Protein AF-A0AAJ7DTH9-F1 (afdb_monomer_lite)

Secondary structure (DSSP, 8-state):
---HHHHHHHHGGGTTTHHHHTTTT-S----GGG-S-PPPPPSS----SEEEEEETTEEEEESS--SSEEEEEEE--TTT-SS--EEEEE-SS-EEEEE-HHHHHT----TTTS---GGGSBPSS--SS--GGG-TTTTTS--EEEESSHHHHHTTBSGGGSSSPPS-EEEEHHHHHHHHH---HHHHHHHH-----HHHHHHHHH---SSHHHHHHHHHSS----TTHHHHHH--HHHHHHTHHHHHHHHHHHHHHHHHHHHHHHHHHHHH--SHHHHHHHHHHTT--EEE-THHHHHHHHHHHHHHHHHHHHHHHTTSTT-HHHHHHHHHHHHHHHHHHHHHHT--EEEPPGGGSS-----SS-TT--EEE----BTT-STT---B-SSSTTPPPP-TTSTTGGGGGGB-PPTT--------TTHHHHHHHHHHHHH-SS--STT-SHHHHHHHT--TTTT-SHHHHHHHHHT--HHHHHHHHHHHHTT--HHHHHHHHHHH-TT--HHHHHHHHHHHHHHHT-EEEEEB-GGG--SSS-S-EEEHHHHHHHHHHTTS-HHHHBPPPEEESSTTHHHHHHHHHHHTSSS-B-TTT-PBPPHHHHT---GGGHHHHHHHHHHHHHHHHHHHHHHHHH-

pLDDT: mean 84.04, std 15.37, range [26.89, 97.56]

Radius of gyration: 28.47 Å; chains: 1; bounding box: 67×57×80 Å

Structure (mmCIF, N/CA/C/O backbone):
data_AF-A0AAJ7DTH9-F1
#
_entry.id   AF-A0AAJ7DTH9-F1
#
loop_
_atom_site.group_PDB
_atom_site.id
_atom_site.type_symbol
_atom_site.label_atom_id
_atom_site.label_alt_id
_atom_site.label_comp_id
_atom_site.label_asym_id
_atom_site.label_entity_id
_atom_site.label_seq_id
_atom_site.pdbx_PDB_ins_code
_atom_site.Cartn_x
_atom_site.Cartn_y
_atom_site.Cartn_z
_atom_site.occupancy
_atom_site.B_iso_or_equiv
_atom_site.auth_seq_id
_atom_site.auth_comp_id
_atom_site.auth_asym_id
_atom_site.auth_atom_id
_atom_site.pdbx_PDB_model_num
ATOM 1 N N . MET A 1 1 ? -19.254 -20.471 -9.331 1.00 29.67 1 MET A N 1
ATOM 2 C CA . MET A 1 1 ? -19.433 -19.478 -10.411 1.00 29.67 1 MET A CA 1
ATOM 3 C C . MET A 1 1 ? -20.646 -18.631 -10.072 1.00 29.67 1 MET A C 1
ATOM 5 O O . MET A 1 1 ? -21.763 -19.064 -10.323 1.00 29.67 1 MET A O 1
ATOM 9 N N . MET A 1 2 ? -20.455 -17.480 -9.425 1.00 26.89 2 MET A N 1
ATOM 10 C CA . MET A 1 2 ? -21.531 -16.489 -9.332 1.00 26.89 2 MET A CA 1
ATOM 11 C C . MET A 1 2 ? -21.748 -15.918 -10.733 1.00 26.89 2 MET A C 1
ATOM 13 O O . MET A 1 2 ? -20.802 -15.483 -11.385 1.00 26.89 2 MET A O 1
ATOM 17 N N . ASN A 1 3 ? -22.981 -16.024 -11.221 1.00 30.36 3 ASN A N 1
ATOM 18 C CA . ASN A 1 3 ? -23.384 -15.557 -12.539 1.00 30.36 3 ASN A CA 1
ATOM 19 C C . ASN A 1 3 ? -23.211 -14.029 -12.597 1.00 30.36 3 ASN A C 1
ATOM 21 O O . ASN A 1 3 ? -23.693 -13.329 -11.709 1.00 30.36 3 ASN A O 1
ATOM 25 N N . ILE A 1 4 ? -22.550 -13.519 -13.638 1.00 34.78 4 ILE A N 1
ATOM 26 C CA . ILE A 1 4 ? -22.312 -12.087 -13.900 1.00 34.78 4 ILE A CA 1
ATOM 27 C C . ILE A 1 4 ? -23.622 -11.270 -13.842 1.00 34.78 4 ILE A C 1
ATOM 29 O O . ILE A 1 4 ? -23.612 -10.099 -13.462 1.00 34.78 4 ILE A O 1
ATOM 33 N N . LEU A 1 5 ? -24.776 -11.895 -14.118 1.00 32.31 5 LEU A N 1
ATOM 34 C CA . LEU A 1 5 ? -26.096 -11.277 -13.939 1.00 32.31 5 LEU A CA 1
ATOM 35 C C . LEU A 1 5 ? -26.443 -10.913 -12.482 1.00 32.31 5 LEU A C 1
ATOM 37 O O . LEU A 1 5 ? -27.195 -9.968 -12.265 1.00 32.31 5 LEU A O 1
ATOM 41 N N . SER A 1 6 ? -25.922 -11.639 -11.490 1.00 33.28 6 SER A N 1
ATOM 42 C CA . SER A 1 6 ? -26.176 -11.365 -10.067 1.00 33.28 6 SER A CA 1
ATOM 43 C C . SER A 1 6 ? -25.495 -10.071 -9.619 1.00 33.28 6 SER A C 1
ATOM 45 O O . SER A 1 6 ? -26.094 -9.287 -8.892 1.00 33.28 6 SER A O 1
ATOM 47 N N . ILE A 1 7 ? -24.287 -9.813 -10.132 1.00 38.59 7 ILE A N 1
ATOM 48 C CA . ILE A 1 7 ? -23.514 -8.590 -9.872 1.00 38.59 7 ILE A CA 1
ATOM 49 C C . ILE A 1 7 ? -24.234 -7.374 -10.472 1.00 38.59 7 ILE A C 1
ATOM 51 O O . ILE A 1 7 ? -24.359 -6.344 -9.819 1.00 38.59 7 ILE A O 1
ATOM 55 N N . LYS A 1 8 ? -24.808 -7.509 -11.678 1.00 35.12 8 LYS A N 1
ATOM 56 C CA . LYS A 1 8 ? -25.637 -6.452 -12.288 1.00 35.12 8 LYS A CA 1
ATOM 57 C C . LYS A 1 8 ? -26.872 -6.098 -11.453 1.00 35.12 8 LYS A C 1
ATOM 59 O O . LYS A 1 8 ? -27.309 -4.953 -11.486 1.00 35.12 8 LYS A O 1
ATOM 64 N N . LYS A 1 9 ? -27.436 -7.066 -10.723 1.00 35.47 9 LYS A N 1
ATOM 65 C CA . LYS A 1 9 ? -28.658 -6.880 -9.932 1.00 35.47 9 LYS A CA 1
ATOM 66 C C . LYS A 1 9 ? -28.392 -6.190 -8.589 1.00 35.47 9 LYS A C 1
ATOM 68 O O . LYS A 1 9 ? -29.177 -5.334 -8.219 1.00 35.47 9 LYS A O 1
ATOM 73 N N . GLU A 1 10 ? -27.282 -6.502 -7.916 1.00 38.12 10 GLU A N 1
ATOM 74 C CA . GLU A 1 10 ? -26.864 -5.803 -6.683 1.00 38.12 10 GLU A CA 1
ATOM 75 C C . GLU A 1 10 ? -26.359 -4.377 -6.956 1.00 38.12 10 GLU A C 1
ATOM 77 O O . GLU A 1 10 ? -26.562 -3.479 -6.144 1.00 38.12 10 GLU A O 1
ATOM 82 N N . LEU A 1 11 ? -25.754 -4.134 -8.125 1.00 38.25 11 LEU A N 1
ATOM 83 C CA . LEU A 1 11 ? -25.329 -2.790 -8.528 1.00 38.25 11 LEU A CA 1
ATOM 84 C C . LEU A 1 11 ? -26.523 -1.867 -8.831 1.00 38.25 11 LEU A C 1
ATOM 86 O O . LEU A 1 11 ? -26.427 -0.670 -8.570 1.00 38.25 11 LEU A O 1
ATOM 90 N N . ALA A 1 12 ? -27.651 -2.415 -9.308 1.00 35.72 12 ALA A N 1
ATOM 91 C CA . ALA A 1 12 ? -28.887 -1.682 -9.624 1.00 35.72 12 ALA A CA 1
ATOM 92 C C . ALA A 1 12 ? -29.559 -1.004 -8.422 1.00 35.72 12 ALA A C 1
ATOM 94 O O . ALA A 1 12 ? -30.247 0.001 -8.606 1.00 35.72 12 ALA A O 1
ATOM 95 N N . ASP A 1 13 ? -29.310 -1.482 -7.202 1.00 37.53 13 ASP A N 1
ATOM 96 C CA . ASP A 1 13 ? -29.873 -0.881 -5.988 1.00 37.53 13 ASP A CA 1
ATOM 97 C C . ASP A 1 13 ? -29.202 0.468 -5.627 1.00 37.53 13 ASP A C 1
ATOM 99 O O . ASP A 1 13 ? -29.770 1.268 -4.883 1.00 37.53 13 ASP A O 1
ATOM 103 N N . PHE A 1 14 ? -28.049 0.793 -6.231 1.00 39.28 14 PHE A N 1
ATOM 104 C CA . PHE A 1 14 ? -27.376 2.099 -6.148 1.00 39.28 14 PHE A CA 1
ATOM 105 C C . PHE A 1 14 ? -27.627 2.944 -7.408 1.00 39.28 14 PHE A C 1
ATOM 107 O O . PHE A 1 14 ? -26.681 3.431 -8.028 1.00 39.28 14 PHE A O 1
ATOM 114 N N . GLY A 1 15 ? -28.902 3.118 -7.779 1.00 33.69 15 GLY A N 1
ATOM 115 C CA . GLY A 1 15 ? -29.423 3.600 -9.076 1.00 33.69 15 GLY A CA 1
ATOM 116 C C . GLY A 1 15 ? -28.917 4.925 -9.683 1.00 33.69 15 GLY A C 1
ATOM 117 O O . GLY A 1 15 ? -29.492 5.387 -10.660 1.00 33.69 15 GLY A O 1
ATOM 118 N N . ILE A 1 16 ? -27.857 5.541 -9.157 1.00 35.75 16 ILE A N 1
ATOM 119 C CA . ILE A 1 16 ? -27.125 6.663 -9.776 1.00 35.75 16 ILE A CA 1
ATOM 120 C C . ILE A 1 16 ? -25.769 6.202 -10.354 1.00 35.75 16 ILE A C 1
ATOM 122 O O . ILE A 1 16 ? -25.242 6.827 -11.273 1.00 35.75 16 ILE A O 1
ATOM 126 N N . LEU A 1 17 ? -25.215 5.086 -9.868 1.00 36.22 17 LEU A N 1
ATOM 127 C CA . LEU A 1 17 ? -23.921 4.547 -10.299 1.00 36.22 17 LEU A CA 1
ATOM 128 C C . LEU A 1 17 ? -24.042 3.469 -11.385 1.00 36.22 17 LEU A C 1
ATOM 130 O O . LEU A 1 17 ? -23.060 3.217 -12.071 1.00 36.22 17 LEU A O 1
ATOM 134 N N . THR A 1 18 ? -25.207 2.854 -11.608 1.00 36.03 18 THR A N 1
ATOM 135 C CA . THR A 1 18 ? -25.361 1.767 -12.596 1.00 36.03 18 THR A CA 1
ATOM 136 C C . THR A 1 18 ? -25.098 2.170 -14.034 1.00 36.03 18 THR A C 1
ATOM 138 O O . THR A 1 18 ? -24.383 1.446 -14.719 1.00 36.03 18 THR A O 1
ATOM 141 N N . ASP A 1 19 ? -25.622 3.315 -14.475 1.00 34.62 19 ASP A N 1
ATOM 142 C CA . ASP A 1 19 ? -25.467 3.783 -15.863 1.00 34.62 19 ASP A CA 1
ATOM 143 C C . ASP A 1 19 ? -24.068 4.365 -16.136 1.00 34.62 19 ASP A C 1
ATOM 145 O O . ASP A 1 19 ? -23.668 4.562 -17.284 1.00 34.62 19 ASP A O 1
ATOM 149 N N . ARG A 1 20 ? -23.302 4.635 -15.072 1.00 42.19 20 ARG A N 1
ATOM 150 C CA . ARG A 1 20 ? -21.962 5.235 -15.121 1.00 42.19 20 ARG A CA 1
ATOM 151 C C . ARG A 1 20 ? -20.855 4.200 -14.913 1.00 42.19 20 ARG A C 1
ATOM 153 O O . ARG A 1 20 ? -19.873 4.192 -15.647 1.00 42.19 20 ARG A O 1
ATOM 160 N N . ILE A 1 21 ? -21.069 3.233 -14.018 1.00 37.72 21 ILE A N 1
ATOM 161 C CA . ILE A 1 21 ? -20.213 2.051 -13.835 1.00 37.72 21 ILE A CA 1
ATOM 162 C C . ILE A 1 21 ? -20.370 1.062 -15.000 1.00 37.72 21 ILE A C 1
ATOM 164 O O . ILE A 1 21 ? -19.428 0.334 -15.290 1.00 37.72 21 ILE A O 1
ATOM 168 N N . SER A 1 22 ? -21.483 1.069 -15.746 1.00 36.91 22 SER A N 1
ATOM 169 C CA . SER A 1 22 ? -21.591 0.308 -17.003 1.00 36.91 22 SER A CA 1
ATOM 170 C C . SER A 1 22 ? -20.609 0.759 -18.096 1.00 36.91 22 SER A C 1
ATOM 172 O O . SER A 1 22 ? -20.361 -0.019 -19.019 1.00 36.91 22 SER A O 1
ATOM 174 N N . ASN A 1 23 ? -20.045 1.974 -17.986 1.00 37.91 23 ASN A N 1
ATOM 175 C CA . ASN A 1 23 ? -18.987 2.489 -18.868 1.00 37.91 23 ASN A CA 1
ATOM 176 C C . ASN A 1 23 ? -17.572 2.142 -18.381 1.00 37.91 23 ASN A C 1
ATOM 178 O O . ASN A 1 23 ? -16.628 2.153 -19.178 1.00 37.91 23 ASN A O 1
ATOM 182 N N . ILE A 1 24 ? -17.417 1.759 -17.109 1.00 40.03 24 ILE A N 1
ATOM 183 C CA . ILE A 1 24 ? -16.224 1.036 -16.665 1.00 40.03 24 ILE A CA 1
ATOM 184 C C . ILE A 1 24 ? -16.319 -0.320 -17.360 1.00 40.03 24 ILE A C 1
ATOM 186 O O . ILE A 1 24 ? -17.347 -0.978 -17.207 1.00 40.03 24 ILE A O 1
ATOM 190 N N . PRO A 1 25 ? -15.337 -0.712 -18.193 1.00 36.31 25 PRO A N 1
ATOM 191 C CA . PRO A 1 25 ? -15.455 -1.854 -19.094 1.00 36.31 25 PRO A CA 1
ATOM 192 C C . PRO A 1 25 ? -16.056 -3.062 -18.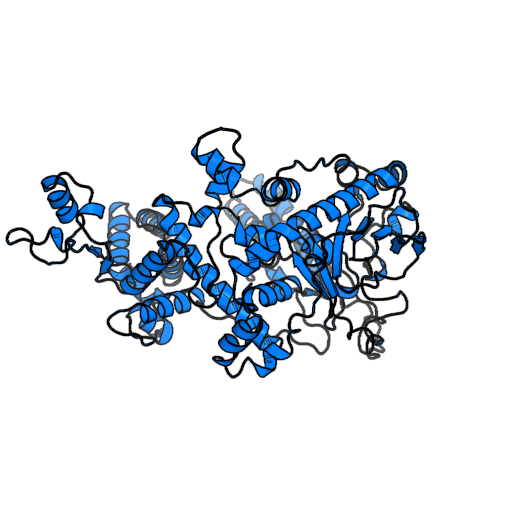371 1.00 36.31 25 PRO A C 1
ATOM 194 O O . PRO A 1 25 ? -15.399 -3.708 -17.554 1.00 36.31 25 PRO A O 1
ATOM 197 N N . ASN A 1 26 ? -17.328 -3.340 -18.670 1.00 33.09 26 ASN A N 1
ATOM 198 C CA . ASN A 1 26 ? -17.973 -4.597 -18.340 1.00 33.09 26 ASN A CA 1
ATOM 199 C C . ASN A 1 26 ? -17.057 -5.706 -18.860 1.00 33.09 26 ASN A C 1
ATOM 201 O O . ASN A 1 26 ? -16.917 -5.815 -20.067 1.00 33.09 26 ASN A O 1
ATOM 205 N N . ALA A 1 27 ? -16.421 -6.451 -17.952 1.00 36.44 27 ALA A N 1
ATOM 206 C CA . ALA A 1 27 ? -16.116 -7.888 -17.989 1.00 36.44 27 ALA A CA 1
ATOM 207 C C . ALA A 1 27 ? -15.688 -8.588 -19.310 1.00 36.44 27 ALA A C 1
ATOM 209 O O . ALA A 1 27 ? -15.680 -9.812 -19.328 1.00 36.44 27 ALA A O 1
ATOM 210 N N . ASP A 1 28 ? -15.274 -7.864 -20.349 1.00 36.34 28 ASP A N 1
ATOM 211 C CA . ASP A 1 28 ? -14.658 -8.378 -21.582 1.00 36.34 28 ASP A CA 1
ATOM 212 C C . ASP A 1 28 ? -13.173 -7.990 -21.664 1.00 36.34 28 ASP A C 1
ATOM 214 O O . ASP A 1 28 ? -12.520 -8.186 -22.685 1.00 36.34 28 ASP A O 1
ATOM 218 N N . ILE A 1 29 ? -12.588 -7.473 -20.573 1.00 40.19 29 ILE A N 1
ATOM 219 C CA . ILE A 1 29 ? -11.131 -7.482 -20.447 1.00 40.19 29 ILE A CA 1
ATOM 220 C C . ILE A 1 29 ? -10.746 -8.950 -20.300 1.00 40.19 29 ILE A C 1
ATOM 222 O O . ILE A 1 29 ? -10.924 -9.546 -19.234 1.00 40.19 29 ILE A O 1
ATOM 226 N N . SER A 1 30 ? -10.224 -9.532 -21.378 1.00 45.03 30 SER A N 1
ATOM 227 C CA . SER A 1 30 ? -9.556 -10.825 -21.360 1.00 45.03 30 SER A CA 1
ATOM 228 C C . SER A 1 30 ? -8.289 -10.691 -20.518 1.00 45.03 30 SER A C 1
ATOM 230 O O . SER A 1 30 ? -7.181 -10.551 -21.038 1.00 45.03 30 SER A O 1
ATOM 232 N N . ILE A 1 31 ? -8.444 -10.681 -19.193 1.00 53.66 31 ILE A N 1
ATOM 233 C CA . ILE A 1 31 ? -7.312 -10.830 -18.291 1.00 53.66 31 ILE A CA 1
ATOM 234 C C . ILE A 1 31 ? -6.655 -12.148 -18.728 1.00 53.66 31 ILE A C 1
ATOM 236 O O . ILE A 1 31 ? -7.356 -13.164 -18.804 1.00 53.66 31 ILE A O 1
ATOM 240 N N . PRO A 1 32 ? -5.343 -12.170 -19.032 1.00 50.06 32 PRO A N 1
ATOM 241 C CA . PRO A 1 32 ? -4.648 -13.363 -19.531 1.00 50.06 32 PRO A CA 1
ATOM 242 C C . PRO A 1 32 ? -4.821 -14.622 -18.663 1.00 50.06 32 PRO A C 1
ATOM 244 O O . PRO A 1 32 ? -4.467 -15.718 -19.076 1.00 50.06 32 PRO A O 1
ATOM 247 N N . THR A 1 33 ? -5.387 -14.470 -17.463 1.00 47.84 33 THR A N 1
ATOM 248 C CA . THR A 1 33 ? -5.733 -15.507 -16.491 1.00 47.84 33 THR A CA 1
ATOM 249 C C . THR A 1 33 ? -6.668 -16.602 -16.975 1.00 47.84 33 THR A C 1
ATOM 251 O O . THR A 1 33 ? -6.642 -17.677 -16.378 1.00 47.84 33 THR A O 1
ATOM 254 N N . LEU A 1 34 ? -7.520 -16.352 -17.974 1.00 48.22 34 LEU A N 1
ATOM 255 C CA . LEU A 1 34 ? -8.584 -17.297 -18.355 1.00 48.22 34 LEU A CA 1
ATOM 256 C C . LEU A 1 34 ? -8.141 -18.315 -19.428 1.00 48.22 34 LEU A C 1
ATOM 258 O O . LEU A 1 34 ? -8.798 -19.332 -19.627 1.00 48.22 34 LEU A O 1
ATOM 262 N N . GLU A 1 35 ? -6.995 -18.049 -20.058 1.00 53.66 35 GLU A N 1
ATOM 263 C CA . GLU A 1 35 ? -6.174 -18.889 -20.939 1.00 53.66 35 GLU A CA 1
ATOM 264 C C . GLU A 1 35 ? -5.358 -20.004 -20.271 1.00 53.66 35 GLU A C 1
ATOM 266 O O . GLU A 1 35 ? -4.278 -19.718 -19.765 1.00 53.66 35 GLU A O 1
ATOM 271 N N . ASP A 1 36 ? -5.770 -21.276 -20.279 1.00 57.72 36 ASP A N 1
ATOM 272 C CA . ASP A 1 36 ? -5.069 -22.331 -19.524 1.00 57.72 36 ASP A CA 1
ATOM 273 C C . ASP A 1 36 ? -3.599 -22.605 -19.930 1.00 57.72 36 ASP A C 1
ATOM 275 O O . ASP A 1 36 ? -2.888 -23.279 -19.170 1.00 57.72 36 ASP A O 1
ATOM 279 N N . LYS A 1 37 ? -3.111 -22.082 -21.069 1.00 74.19 37 LYS A N 1
ATOM 280 C CA . LYS A 1 37 ? -1.726 -22.265 -21.539 1.00 74.19 37 LYS A CA 1
ATOM 281 C C . LYS A 1 37 ? -1.167 -21.014 -22.226 1.00 74.19 37 LYS A C 1
ATOM 283 O O . LYS A 1 37 ? -1.658 -20.615 -23.274 1.00 74.19 37 LYS A O 1
ATOM 288 N N . ILE A 1 38 ? -0.085 -20.472 -21.665 1.00 87.38 38 ILE A N 1
ATOM 289 C CA . ILE A 1 38 ? 0.801 -19.531 -22.365 1.00 87.38 38 ILE A CA 1
ATOM 290 C C . ILE A 1 38 ? 1.698 -20.291 -23.363 1.00 87.38 38 ILE A C 1
ATOM 292 O O . ILE A 1 38 ? 1.964 -21.481 -23.143 1.00 87.38 38 ILE A O 1
ATOM 296 N N . PRO A 1 39 ? 2.191 -19.640 -24.432 1.00 90.19 39 PRO A N 1
ATOM 297 C CA . PRO A 1 39 ? 3.144 -20.247 -25.359 1.00 90.19 39 PRO A CA 1
ATOM 298 C C . PRO A 1 39 ? 4.433 -20.704 -24.657 1.00 90.19 39 PRO A C 1
ATOM 300 O O . PRO A 1 39 ? 4.805 -20.187 -23.599 1.00 90.19 39 PRO A O 1
ATOM 303 N N . SER A 1 40 ? 5.150 -21.664 -25.247 1.00 89.94 40 SER A N 1
ATOM 304 C CA . SER A 1 40 ? 6.462 -22.088 -24.740 1.00 89.94 40 SER A CA 1
ATOM 305 C C . SER A 1 40 ? 7.485 -20.958 -24.841 1.00 89.94 40 SER A C 1
ATOM 307 O O . SER A 1 40 ? 7.488 -20.219 -25.825 1.00 89.94 40 SER A O 1
ATOM 309 N N . ILE A 1 41 ? 8.366 -20.858 -23.842 1.00 92.44 41 ILE A N 1
ATOM 310 C CA . ILE A 1 41 ? 9.468 -19.888 -23.840 1.00 92.44 41 ILE A CA 1
ATOM 311 C C . ILE A 1 41 ? 10.321 -20.097 -25.108 1.00 92.44 41 ILE A C 1
ATOM 313 O O . ILE A 1 41 ? 10.596 -21.249 -25.458 1.00 92.44 41 ILE A O 1
ATOM 317 N N . PRO A 1 42 ? 10.744 -19.024 -25.801 1.00 91.88 42 PRO A N 1
ATOM 318 C CA . PRO A 1 42 ? 11.667 -19.131 -26.925 1.00 91.88 42 PRO A CA 1
ATOM 319 C C . PRO A 1 42 ? 12.984 -19.805 -26.517 1.00 91.88 42 PRO A C 1
ATOM 321 O O . PRO A 1 42 ? 13.547 -19.492 -25.473 1.00 91.88 42 PRO A O 1
ATOM 324 N N . ASN A 1 43 ? 13.511 -20.696 -27.364 1.00 86.50 43 ASN A N 1
ATOM 325 C CA . ASN A 1 43 ? 14.783 -21.379 -27.087 1.00 86.50 43 ASN A CA 1
ATOM 326 C C . ASN A 1 43 ? 15.977 -20.413 -27.040 1.00 86.50 43 ASN A C 1
ATOM 328 O O . ASN A 1 43 ? 16.916 -20.642 -26.289 1.00 86.50 43 ASN A O 1
ATOM 332 N N . ASN A 1 44 ? 15.949 -19.360 -27.861 1.00 89.81 44 ASN A N 1
ATOM 333 C CA . ASN A 1 44 ? 16.954 -18.301 -27.887 1.00 89.81 44 ASN A CA 1
ATOM 334 C C . ASN A 1 44 ? 16.261 -16.955 -28.078 1.00 89.81 44 ASN A C 1
ATOM 336 O O . ASN A 1 44 ? 15.342 -16.837 -28.894 1.00 89.81 44 ASN A O 1
ATOM 340 N N . PHE A 1 45 ? 16.743 -15.946 -27.363 1.00 94.19 45 PHE A N 1
ATOM 341 C CA . PHE A 1 45 ? 16.297 -14.572 -27.517 1.00 94.19 45 PHE A CA 1
ATOM 342 C C . PHE A 1 45 ? 17.199 -13.835 -28.507 1.00 94.19 45 PHE A C 1
ATOM 344 O O . PHE A 1 45 ? 18.411 -14.055 -28.576 1.00 94.19 45 PHE A O 1
ATOM 351 N N . VAL A 1 46 ? 16.601 -12.940 -29.285 1.00 94.81 46 VAL A N 1
ATOM 352 C CA . VAL A 1 46 ? 17.295 -12.113 -30.269 1.00 94.81 46 VAL A CA 1
ATOM 353 C C . VAL A 1 46 ? 17.747 -10.819 -29.603 1.00 94.81 46 VAL A C 1
ATOM 355 O O . VAL A 1 46 ? 16.946 -10.077 -29.037 1.00 94.81 46 VAL A O 1
ATOM 358 N N . PHE A 1 47 ? 19.044 -10.531 -29.696 1.00 95.38 47 PHE A N 1
ATOM 359 C CA . PHE A 1 47 ? 19.625 -9.289 -29.193 1.00 95.38 47 PHE A CA 1
ATOM 360 C C . PHE A 1 47 ? 19.440 -8.157 -30.217 1.00 95.38 47 PHE A C 1
ATOM 362 O O . PHE A 1 47 ? 20.351 -7.846 -30.983 1.00 95.38 47 PHE A O 1
ATOM 369 N N . ASN A 1 48 ? 18.240 -7.573 -30.265 1.00 93.38 48 ASN A N 1
ATOM 370 C CA . ASN A 1 48 ? 17.889 -6.467 -31.162 1.00 93.38 48 ASN A CA 1
ATOM 371 C C . ASN A 1 48 ? 17.167 -5.342 -30.408 1.00 93.38 48 ASN A C 1
ATOM 373 O O . ASN A 1 48 ? 16.407 -5.617 -29.486 1.00 93.38 48 ASN A O 1
ATOM 377 N N . GLN A 1 49 ? 17.387 -4.086 -30.812 1.00 94.50 49 GLN A N 1
ATOM 378 C CA . GLN A 1 49 ? 16.833 -2.912 -30.134 1.00 94.50 49 GLN A CA 1
ATOM 379 C C . GLN A 1 49 ? 15.304 -2.912 -30.183 1.00 94.50 49 GLN A C 1
ATOM 381 O O . GLN A 1 49 ? 14.716 -3.057 -31.253 1.00 94.50 49 GLN A O 1
ATOM 386 N N . GLY A 1 50 ? 14.671 -2.604 -29.053 1.00 95.12 50 GLY A N 1
ATOM 387 C CA . GLY A 1 50 ? 13.219 -2.504 -28.968 1.00 95.12 50 GLY A CA 1
ATOM 388 C C . GLY A 1 50 ? 12.559 -3.873 -28.859 1.00 95.12 50 GLY A C 1
ATOM 389 O O . GLY A 1 50 ? 13.175 -4.825 -28.382 1.00 95.12 50 GLY A O 1
ATOM 390 N N . TRP A 1 51 ? 11.291 -3.959 -29.258 1.00 97.12 51 TRP A N 1
ATOM 391 C CA . TRP A 1 51 ? 10.508 -5.180 -29.118 1.00 97.12 51 TRP A CA 1
ATOM 392 C C . TRP A 1 51 ? 10.789 -6.189 -30.234 1.00 97.12 51 TRP A C 1
ATOM 394 O O . TRP A 1 51 ? 10.788 -5.878 -31.427 1.00 97.12 51 TRP A O 1
ATOM 404 N N . THR A 1 52 ? 10.963 -7.439 -29.818 1.00 97.19 52 THR A N 1
ATOM 405 C CA . THR A 1 52 ? 10.934 -8.626 -30.673 1.00 97.19 52 THR A CA 1
ATOM 406 C C . THR A 1 52 ? 9.799 -9.523 -30.203 1.00 97.19 52 THR A C 1
ATOM 408 O O . THR A 1 52 ? 9.736 -9.871 -29.023 1.00 97.19 52 THR A O 1
ATOM 411 N N . ARG A 1 53 ? 8.905 -9.888 -31.119 1.00 96.06 53 ARG A N 1
ATOM 412 C CA . ARG A 1 53 ? 7.816 -10.842 -30.912 1.00 96.06 53 ARG A CA 1
ATOM 413 C C . ARG A 1 53 ? 8.269 -12.230 -31.333 1.00 96.06 53 ARG A C 1
ATOM 415 O O . ARG A 1 53 ? 8.873 -12.379 -32.389 1.00 96.06 53 ARG A O 1
ATOM 422 N N . TYR A 1 54 ? 7.915 -13.241 -30.552 1.00 95.19 54 TYR A N 1
ATOM 423 C CA . TYR A 1 54 ? 8.165 -14.650 -30.834 1.00 95.19 54 TYR A CA 1
ATOM 424 C C . TYR A 1 54 ? 6.835 -15.386 -30.930 1.00 95.19 54 TYR A C 1
ATOM 426 O O . TYR A 1 54 ? 5.998 -15.331 -30.026 1.00 95.19 54 TYR A O 1
ATOM 434 N N . SER A 1 55 ? 6.663 -16.089 -32.040 1.00 89.06 55 SER A N 1
ATOM 435 C CA . SER A 1 55 ? 5.474 -16.851 -32.400 1.00 89.06 55 SER A CA 1
ATOM 436 C C . SER A 1 55 ? 5.883 -18.241 -32.891 1.00 89.06 55 SER A C 1
ATOM 438 O O . SER A 1 55 ? 7.062 -18.506 -33.134 1.00 89.06 55 SER A O 1
ATOM 440 N N . ASN A 1 56 ? 4.910 -19.125 -33.114 1.00 82.69 56 ASN A N 1
ATOM 441 C CA . ASN A 1 56 ? 5.179 -20.443 -33.702 1.00 82.69 56 ASN A CA 1
ATOM 442 C C . ASN A 1 56 ? 5.801 -20.353 -35.112 1.00 82.69 56 ASN A C 1
ATOM 444 O O . ASN A 1 56 ? 6.462 -21.289 -35.548 1.00 82.69 56 ASN A O 1
ATOM 448 N N . SER A 1 57 ? 5.598 -19.235 -35.816 1.00 81.44 57 SER A N 1
ATOM 449 C CA . SER A 1 57 ? 6.137 -18.954 -37.153 1.00 81.44 57 SER A CA 1
ATOM 450 C C . SER A 1 57 ? 7.546 -18.346 -37.160 1.00 81.44 57 SER A C 1
ATOM 452 O O . SER A 1 57 ? 8.093 -18.123 -38.236 1.00 81.44 57 SER A O 1
ATOM 454 N N . GLY A 1 58 ? 8.144 -18.078 -35.995 1.00 89.44 58 GLY A N 1
ATOM 455 C CA . GLY A 1 58 ? 9.455 -17.433 -35.871 1.00 89.44 58 GLY A CA 1
ATOM 456 C C . GLY A 1 58 ? 9.397 -16.144 -35.054 1.00 89.44 58 GLY A C 1
ATOM 457 O O . GLY A 1 58 ? 8.509 -15.973 -34.213 1.00 89.44 58 GLY A O 1
ATOM 458 N N . TYR A 1 59 ? 10.351 -15.242 -35.289 1.00 93.94 59 TYR A N 1
ATOM 459 C CA . TYR A 1 59 ? 10.433 -13.955 -34.601 1.00 93.94 59 TYR A CA 1
ATOM 460 C C . TYR A 1 59 ? 10.360 -12.773 -35.571 1.00 93.94 59 TYR A C 1
ATOM 462 O O . TYR A 1 59 ? 10.858 -12.845 -36.693 1.00 93.94 59 TYR A O 1
ATOM 470 N N . GLU A 1 60 ? 9.772 -11.670 -35.118 1.00 95.25 60 GLU A N 1
ATOM 471 C CA . GLU A 1 60 ? 9.666 -10.416 -35.868 1.00 95.25 60 GLU A CA 1
ATOM 472 C C . GLU A 1 60 ? 9.904 -9.213 -34.947 1.00 95.25 60 GLU A C 1
ATOM 474 O O . GLU A 1 60 ? 9.632 -9.273 -33.747 1.00 95.25 60 GLU A O 1
ATOM 479 N N . SER A 1 61 ? 10.434 -8.115 -35.489 1.00 95.38 61 SER A N 1
ATOM 480 C CA . SER A 1 61 ? 10.547 -6.862 -34.736 1.00 95.38 61 SER A CA 1
ATOM 481 C C . SER A 1 61 ? 9.225 -6.108 -34.814 1.00 95.38 61 SER A C 1
ATOM 483 O O . SER A 1 61 ? 8.669 -5.944 -35.898 1.00 95.38 61 SER A O 1
ATOM 485 N N . VAL A 1 62 ? 8.733 -5.653 -33.665 1.00 93.88 62 VAL A N 1
ATOM 486 C CA . VAL A 1 62 ? 7.478 -4.901 -33.546 1.00 93.88 62 VAL A CA 1
ATOM 487 C C . VAL A 1 62 ? 7.732 -3.599 -32.793 1.00 93.88 62 VAL A C 1
ATOM 489 O O . VAL A 1 62 ? 8.734 -3.462 -32.094 1.00 93.88 62 VAL A O 1
ATOM 492 N N . GLU A 1 63 ? 6.840 -2.622 -32.931 1.00 90.69 63 GLU A N 1
ATOM 493 C CA . GLU A 1 63 ? 6.983 -1.349 -32.213 1.00 90.69 63 GLU A CA 1
ATOM 494 C C . GLU A 1 63 ? 6.502 -1.436 -30.763 1.00 90.69 63 GLU A C 1
ATOM 496 O O . GLU A 1 63 ? 7.120 -0.838 -29.887 1.00 90.69 63 GLU A O 1
ATOM 501 N N . TYR A 1 64 ? 5.449 -2.217 -30.513 1.00 91.25 64 TYR A N 1
ATOM 502 C CA . TYR A 1 64 ? 4.894 -2.519 -29.194 1.00 91.25 64 TYR A CA 1
ATOM 503 C C . TYR A 1 64 ? 4.076 -3.830 -29.246 1.00 91.25 64 TYR A C 1
ATOM 505 O O . TYR A 1 64 ? 3.720 -4.286 -30.341 1.00 91.25 64 TYR A O 1
ATOM 513 N N . PRO A 1 65 ? 3.779 -4.473 -28.099 1.00 90.88 65 PRO A N 1
ATOM 514 C CA . PRO A 1 65 ? 2.972 -5.693 -28.065 1.00 90.88 65 PRO A CA 1
ATOM 515 C C . PRO A 1 65 ? 1.518 -5.452 -28.501 1.00 90.88 65 PRO A C 1
ATOM 517 O O . PRO A 1 65 ? 0.844 -4.541 -28.013 1.00 90.88 65 PRO A O 1
ATOM 520 N N . GLN A 1 66 ? 1.011 -6.291 -29.405 1.00 84.75 66 GLN A N 1
ATOM 521 C CA . GLN A 1 66 ? -0.281 -6.063 -30.059 1.00 84.75 66 GLN A CA 1
ATOM 522 C C . GLN A 1 66 ? -1.478 -6.464 -29.191 1.00 84.75 66 GLN A C 1
ATOM 524 O O . GLN A 1 66 ? -2.512 -5.812 -29.260 1.00 84.75 66 GLN A O 1
ATOM 529 N N . GLU A 1 67 ? -1.340 -7.491 -28.356 1.00 84.94 67 GLU A N 1
ATOM 530 C CA . GLU A 1 67 ? -2.444 -8.057 -27.580 1.00 84.94 67 GLU A CA 1
ATOM 531 C C . GLU A 1 67 ? -2.899 -7.164 -26.411 1.00 84.94 67 GLU A C 1
ATOM 533 O O . GLU A 1 67 ? -2.156 -6.317 -25.903 1.00 84.94 67 GLU A O 1
ATOM 538 N N . ASP A 1 68 ? -4.134 -7.397 -25.963 1.00 76.81 68 ASP A N 1
ATOM 539 C CA . ASP A 1 68 ? -4.821 -6.570 -24.960 1.00 76.81 68 ASP A CA 1
ATOM 540 C C . ASP A 1 68 ? -4.469 -6.960 -23.521 1.00 76.81 68 ASP A C 1
ATOM 542 O O . ASP A 1 68 ? -4.700 -6.207 -22.581 1.00 76.81 68 ASP A O 1
ATOM 546 N N . GLY A 1 69 ? -3.903 -8.149 -23.329 1.00 84.31 69 GLY A N 1
ATOM 547 C CA . GLY A 1 69 ? -3.540 -8.678 -22.023 1.00 84.31 69 GLY A CA 1
ATOM 548 C C . GLY A 1 69 ? -2.119 -9.220 -22.028 1.00 84.31 69 GLY A C 1
ATOM 549 O O . GLY A 1 69 ? -1.803 -10.128 -22.801 1.00 84.31 69 GLY A O 1
ATOM 550 N N . LEU A 1 70 ? -1.281 -8.699 -21.133 1.00 89.25 70 LEU A N 1
ATOM 551 C CA . LEU A 1 70 ? 0.130 -9.068 -21.033 1.00 89.25 70 LEU A CA 1
ATOM 552 C C . LEU A 1 70 ? 0.508 -9.385 -19.593 1.00 89.25 70 LEU A C 1
ATOM 554 O O . LEU A 1 70 ? 0.055 -8.724 -18.660 1.00 89.25 70 LEU A O 1
ATOM 558 N N . ILE A 1 71 ? 1.392 -10.361 -19.422 1.00 93.75 71 ILE A N 1
ATOM 559 C CA . ILE A 1 71 ? 2.167 -10.510 -18.190 1.00 93.75 71 ILE A CA 1
ATOM 560 C C . ILE A 1 71 ? 3.548 -9.968 -18.480 1.00 93.75 71 ILE A C 1
ATOM 562 O O . ILE A 1 71 ? 4.143 -10.371 -19.475 1.00 93.75 71 ILE A O 1
ATOM 566 N N . PHE A 1 72 ? 4.012 -9.040 -17.656 1.00 95.19 72 PHE A N 1
ATOM 567 C CA . PHE A 1 72 ? 5.118 -8.149 -17.971 1.00 95.19 72 PHE A CA 1
ATOM 568 C C . PHE A 1 72 ? 6.055 -8.007 -16.778 1.00 95.19 72 PHE A C 1
ATOM 570 O O . PHE A 1 72 ? 5.596 -7.957 -15.637 1.00 95.19 72 PHE A O 1
ATOM 577 N N . ASP A 1 73 ? 7.347 -7.941 -17.073 1.00 97.12 73 ASP A N 1
ATOM 578 C CA . ASP A 1 73 ? 8.424 -7.764 -16.103 1.00 97.12 73 ASP A CA 1
ATOM 579 C C . ASP A 1 73 ? 9.568 -6.959 -16.736 1.00 97.12 73 ASP A C 1
ATOM 581 O O . ASP A 1 73 ? 9.884 -7.138 -17.924 1.00 97.12 73 ASP A O 1
ATOM 585 N N . VAL A 1 74 ? 10.169 -6.059 -15.955 1.00 96.75 74 VAL A N 1
ATOM 586 C CA . VAL A 1 74 ? 11.262 -5.176 -16.375 1.00 96.75 74 VAL A CA 1
ATOM 587 C C . VAL A 1 74 ? 12.464 -5.340 -15.456 1.00 96.75 74 VAL A C 1
ATOM 589 O O . VAL A 1 74 ? 12.381 -5.138 -14.248 1.00 96.75 74 VAL A O 1
ATOM 592 N N . GLU A 1 75 ? 13.634 -5.545 -16.058 1.00 95.62 75 GLU A N 1
ATOM 593 C CA . GLU A 1 75 ? 14.906 -5.582 -15.345 1.00 95.62 75 GLU A CA 1
ATOM 594 C C . GLU A 1 75 ? 15.765 -4.345 -15.620 1.00 95.62 75 GLU A C 1
ATOM 596 O O . GLU A 1 75 ? 15.799 -3.775 -16.722 1.00 95.62 75 GLU A O 1
ATOM 601 N N . VAL A 1 76 ? 16.485 -3.925 -14.580 1.00 93.94 76 VAL A N 1
ATOM 602 C CA . VAL A 1 76 ? 17.280 -2.693 -14.547 1.00 93.94 76 VAL A CA 1
ATOM 603 C C . VAL A 1 76 ? 18.684 -2.998 -14.041 1.00 93.94 76 VAL A C 1
ATOM 605 O O . VAL A 1 76 ? 18.858 -3.603 -12.987 1.00 93.94 76 VAL A O 1
ATOM 608 N N . CYS A 1 77 ? 19.699 -2.523 -14.761 1.00 92.88 77 CYS A N 1
ATOM 609 C CA . CYS A 1 77 ? 21.086 -2.579 -14.313 1.00 92.88 77 CYS A CA 1
ATOM 610 C C . CYS A 1 77 ? 21.357 -1.490 -13.262 1.00 92.88 77 CYS A C 1
ATOM 612 O O . CYS A 1 77 ? 21.611 -0.331 -13.601 1.00 92.88 77 CYS A O 1
ATOM 614 N N . MET A 1 78 ? 21.324 -1.860 -11.979 1.00 88.44 78 MET A N 1
ATOM 615 C CA . MET A 1 78 ? 21.332 -0.927 -10.842 1.00 88.44 78 MET A CA 1
ATOM 616 C C . MET A 1 78 ? 22.564 -0.013 -10.804 1.00 88.44 78 MET A C 1
ATOM 618 O O . MET A 1 78 ? 22.452 1.149 -10.415 1.00 88.44 78 MET A O 1
ATOM 622 N N . LYS A 1 79 ? 23.730 -0.498 -11.257 1.00 86.31 79 LYS A N 1
ATOM 623 C CA . LYS A 1 79 ? 24.959 0.309 -11.367 1.00 86.31 79 LYS A CA 1
ATOM 624 C C . LYS A 1 79 ? 24.881 1.408 -12.431 1.00 86.31 79 LYS A C 1
ATOM 626 O O . LYS A 1 79 ? 25.569 2.418 -12.309 1.00 86.31 79 LYS A O 1
ATOM 631 N N . ASN A 1 80 ? 24.067 1.223 -13.470 1.00 84.75 80 ASN A N 1
ATOM 632 C CA . ASN A 1 80 ? 23.989 2.127 -14.621 1.00 84.75 80 ASN A CA 1
ATOM 633 C C . ASN A 1 80 ? 22.814 3.111 -14.539 1.00 84.75 80 ASN A C 1
ATOM 635 O O . ASN A 1 80 ? 22.732 4.016 -15.370 1.00 84.75 80 ASN A O 1
ATOM 639 N N . GLY A 1 81 ? 21.941 2.975 -13.538 1.00 85.88 81 GLY A N 1
ATOM 640 C CA . GLY A 1 81 ? 20.865 3.919 -13.245 1.00 85.88 81 GLY A CA 1
ATOM 641 C C . GLY A 1 81 ? 19.467 3.294 -13.275 1.00 85.88 81 GLY A C 1
ATOM 642 O O . GLY A 1 81 ? 19.326 2.081 -13.381 1.00 85.88 81 GLY A O 1
ATOM 643 N N . PRO A 1 82 ? 18.408 4.116 -13.173 1.00 88.44 82 PRO A N 1
ATOM 644 C CA . PRO A 1 82 ? 17.030 3.641 -12.996 1.00 88.44 82 PRO A CA 1
ATOM 645 C C . PRO A 1 82 ? 16.316 3.214 -14.294 1.00 88.44 82 PRO A C 1
ATOM 647 O O . PRO A 1 82 ? 15.173 2.749 -14.226 1.00 88.44 82 PRO A O 1
ATOM 650 N N . LEU A 1 83 ? 16.958 3.403 -15.453 1.00 91.19 83 LEU A N 1
ATOM 651 C CA . LEU A 1 83 ? 16.380 3.184 -16.782 1.00 91.19 83 LEU A CA 1
ATOM 652 C C . LEU A 1 83 ? 16.194 1.690 -17.106 1.00 91.19 83 LEU A C 1
ATOM 654 O O . LEU A 1 83 ? 17.016 0.867 -16.694 1.00 91.19 83 LEU A O 1
ATOM 658 N N . PRO A 1 84 ? 15.153 1.328 -17.880 1.00 94.75 84 PRO A N 1
ATOM 659 C CA . PRO A 1 84 ? 14.915 -0.059 -18.268 1.00 94.75 84 PRO A CA 1
ATOM 660 C C . PRO A 1 84 ? 16.091 -0.624 -19.072 1.00 94.75 84 PRO A C 1
ATOM 662 O O . PRO A 1 84 ? 16.604 0.016 -19.992 1.00 94.75 84 PRO A O 1
ATOM 665 N N . THR A 1 85 ? 16.522 -1.839 -18.730 1.00 94.62 85 THR A N 1
ATOM 666 C CA . THR A 1 85 ? 17.619 -2.535 -19.420 1.00 94.62 85 THR A CA 1
ATOM 667 C C . THR A 1 85 ? 17.083 -3.636 -20.325 1.00 94.62 85 THR A C 1
ATOM 669 O O . THR A 1 85 ? 17.394 -3.649 -21.517 1.00 94.62 85 THR A O 1
ATOM 672 N N . LEU A 1 86 ? 16.239 -4.507 -19.774 1.00 96.56 86 LEU A N 1
ATOM 673 C CA . LEU A 1 86 ? 15.533 -5.567 -20.488 1.00 96.56 86 LEU A CA 1
ATOM 674 C C . LEU A 1 86 ? 14.079 -5.588 -20.026 1.00 96.56 86 LEU A C 1
ATOM 676 O O . LEU A 1 86 ? 13.790 -5.229 -18.887 1.00 96.56 86 LEU A O 1
ATOM 680 N N . ALA A 1 87 ? 13.173 -6.031 -20.889 1.00 97.50 87 ALA A N 1
ATOM 681 C CA . ALA A 1 87 ? 11.820 -6.365 -20.466 1.00 97.50 87 ALA A CA 1
ATOM 682 C C . ALA A 1 87 ? 11.321 -7.611 -21.181 1.00 97.50 87 ALA A C 1
ATOM 684 O O . ALA A 1 87 ? 11.711 -7.891 -22.318 1.00 97.50 87 ALA A O 1
ATOM 685 N N . THR A 1 88 ? 10.449 -8.353 -20.513 1.00 97.00 88 THR A N 1
ATOM 686 C CA . THR A 1 88 ? 9.855 -9.566 -21.069 1.00 97.00 88 THR A CA 1
ATOM 687 C C . THR A 1 88 ? 8.353 -9.507 -20.890 1.00 97.00 88 THR A C 1
ATOM 689 O O . THR A 1 88 ? 7.864 -9.104 -19.837 1.00 97.00 88 THR A O 1
ATOM 692 N N . ALA A 1 89 ? 7.614 -9.911 -21.920 1.00 96.19 89 ALA A N 1
ATOM 693 C CA . ALA A 1 89 ? 6.176 -10.079 -21.813 1.00 96.19 89 ALA A CA 1
ATOM 694 C C . ALA A 1 89 ? 5.701 -11.377 -22.455 1.00 96.19 89 ALA A C 1
ATOM 696 O O . ALA A 1 89 ? 6.301 -11.879 -23.406 1.00 96.19 89 ALA A O 1
ATOM 697 N N . VAL A 1 90 ? 4.585 -11.897 -21.956 1.00 93.81 90 VAL A N 1
ATOM 698 C CA . VAL A 1 90 ? 3.857 -12.993 -22.593 1.00 93.81 90 VAL A CA 1
ATOM 699 C C . VAL A 1 90 ? 2.382 -12.634 -22.703 1.00 93.81 90 VAL A C 1
ATOM 701 O O . VAL A 1 90 ? 1.769 -12.154 -21.747 1.00 93.81 90 VAL A O 1
ATOM 704 N N . SER A 1 91 ? 1.827 -12.850 -23.890 1.00 90.06 91 SER A N 1
ATOM 705 C CA . SER A 1 91 ? 0.395 -12.774 -24.160 1.00 90.06 91 SER A CA 1
ATOM 706 C C . SER A 1 91 ? -0.196 -14.186 -24.233 1.00 90.06 91 SER A C 1
ATOM 708 O O . SER A 1 91 ? 0.491 -15.193 -24.044 1.00 90.06 91 SER A O 1
ATOM 710 N N . LYS A 1 92 ? -1.483 -14.287 -24.569 1.00 84.94 92 LYS A N 1
ATOM 711 C CA . LYS A 1 92 ? -2.119 -15.571 -24.893 1.00 84.94 92 LYS A CA 1
ATOM 712 C C . LYS A 1 92 ? -1.442 -16.289 -26.073 1.00 84.94 92 LYS A C 1
ATOM 714 O O . LYS A 1 92 ? -1.449 -17.516 -26.131 1.00 84.94 92 LYS A O 1
ATOM 719 N N . THR A 1 93 ? -0.882 -15.542 -27.022 1.00 87.12 93 THR A N 1
ATOM 720 C CA . THR A 1 93 ? -0.455 -16.062 -28.331 1.00 87.12 93 THR A CA 1
ATOM 721 C C . THR A 1 93 ? 1.039 -15.952 -28.596 1.00 87.12 93 THR A C 1
ATOM 723 O O . THR A 1 93 ? 1.563 -16.755 -29.368 1.00 87.12 93 THR A O 1
ATOM 726 N N . SER A 1 94 ? 1.733 -15.000 -27.970 1.00 92.00 94 SER A N 1
ATOM 727 C CA . SER A 1 94 ? 3.112 -14.654 -28.327 1.00 92.00 94 SER A CA 1
ATOM 728 C C . SER A 1 94 ? 3.970 -14.340 -27.098 1.00 92.00 94 SER A C 1
ATOM 730 O O . SER A 1 94 ? 3.474 -13.840 -26.087 1.00 92.00 94 SER A O 1
ATOM 732 N N . TRP A 1 95 ? 5.276 -14.580 -27.212 1.00 95.44 95 TRP A N 1
ATOM 733 C CA . TRP A 1 95 ? 6.284 -14.036 -26.296 1.00 95.44 95 TRP A CA 1
ATOM 734 C C . TRP A 1 95 ? 6.870 -12.747 -26.855 1.00 95.44 95 TRP A C 1
ATOM 736 O O . TRP A 1 95 ? 6.914 -12.548 -28.067 1.00 95.44 95 TRP A O 1
ATOM 746 N N . TYR A 1 96 ? 7.380 -11.904 -25.969 1.00 96.62 96 TYR A N 1
ATOM 747 C CA . TYR A 1 96 ? 8.001 -10.638 -26.313 1.00 96.62 96 TYR A CA 1
ATOM 748 C C . TYR A 1 96 ? 9.259 -10.414 -25.481 1.00 96.62 96 TYR A C 1
ATOM 750 O O . TYR A 1 96 ? 9.260 -10.643 -24.272 1.00 96.62 96 TYR A O 1
ATOM 758 N N . SER A 1 97 ? 10.312 -9.915 -26.124 1.00 97.56 97 SER A N 1
ATOM 759 C CA . SER A 1 97 ? 11.510 -9.402 -25.455 1.00 97.56 97 SER A CA 1
ATOM 760 C C . SER A 1 97 ? 11.791 -7.983 -25.912 1.00 97.56 97 SER A C 1
ATOM 762 O O . SER A 1 97 ? 11.754 -7.713 -27.113 1.00 97.56 97 SER A O 1
ATOM 764 N N . TRP A 1 98 ? 12.133 -7.106 -24.979 1.00 97.56 98 TRP A N 1
ATOM 765 C CA . TRP A 1 98 ? 12.571 -5.748 -25.258 1.00 97.56 98 TRP A CA 1
ATOM 766 C C . TRP A 1 98 ? 14.018 -5.551 -24.825 1.00 97.56 98 TRP A C 1
ATOM 768 O O . TRP A 1 98 ? 14.378 -5.885 -23.694 1.00 97.56 98 TRP A O 1
ATOM 778 N N . VAL A 1 99 ? 14.835 -4.975 -25.707 1.00 97.00 99 VAL A N 1
ATOM 779 C CA . VAL A 1 99 ? 16.233 -4.632 -25.412 1.00 97.00 99 VAL A CA 1
ATOM 780 C C . VAL A 1 99 ? 16.422 -3.124 -25.490 1.00 97.00 99 VAL A C 1
ATOM 782 O O . VAL A 1 99 ? 16.104 -2.495 -26.507 1.00 97.00 99 VAL A O 1
ATOM 785 N N . SER A 1 100 ? 16.975 -2.539 -24.426 1.00 94.50 100 SER A N 1
ATOM 786 C CA . SER A 1 100 ? 17.228 -1.103 -24.390 1.00 94.50 100 SER A CA 1
ATOM 787 C C . SER A 1 100 ? 18.318 -0.691 -25.376 1.00 94.50 100 SER A C 1
ATOM 789 O O . SER A 1 100 ? 19.291 -1.408 -25.629 1.00 94.50 100 SER A O 1
ATOM 791 N N . LYS A 1 101 ? 18.200 0.536 -25.890 1.00 90.12 101 LYS A N 1
ATOM 792 C CA . LYS A 1 101 ? 19.260 1.143 -26.702 1.00 90.12 101 LYS A CA 1
ATOM 793 C C . LYS A 1 101 ? 20.576 1.259 -25.917 1.00 90.12 101 LYS A C 1
ATOM 795 O O . LYS A 1 101 ? 21.644 1.023 -26.469 1.00 90.12 101 LYS A O 1
ATOM 800 N N . HIS A 1 102 ? 20.499 1.558 -24.619 1.00 85.94 102 HIS A N 1
ATOM 801 C CA . HIS A 1 102 ? 21.671 1.704 -23.749 1.00 85.94 102 HIS A CA 1
ATOM 802 C C . HIS A 1 102 ? 22.474 0.412 -23.607 1.00 85.94 102 HIS A C 1
ATOM 804 O O . HIS A 1 102 ? 23.703 0.459 -23.595 1.00 85.94 102 HIS A O 1
ATOM 810 N N . LEU A 1 103 ? 21.799 -0.739 -23.551 1.00 90.19 103 LEU A N 1
ATOM 811 C CA . LEU A 1 103 ? 22.463 -2.038 -23.497 1.00 90.19 103 LEU A CA 1
ATOM 812 C C . LEU A 1 103 ? 23.180 -2.370 -24.817 1.00 90.19 103 LEU A C 1
ATOM 814 O O . LEU A 1 103 ? 24.269 -2.946 -24.806 1.00 90.19 103 LEU A O 1
ATOM 818 N N . ILE A 1 104 ? 22.607 -1.976 -25.957 1.00 88.56 104 ILE A N 1
ATOM 819 C CA . ILE A 1 104 ? 23.218 -2.185 -27.279 1.00 88.56 104 ILE A CA 1
ATOM 820 C C . ILE A 1 104 ? 24.454 -1.310 -27.451 1.00 88.56 104 ILE A C 1
ATOM 822 O O . ILE A 1 104 ? 25.532 -1.838 -27.752 1.00 88.56 104 ILE A O 1
ATOM 826 N N . ASP A 1 105 ? 24.291 -0.011 -27.195 1.00 84.44 105 ASP A N 1
ATOM 827 C CA . ASP A 1 105 ? 25.340 1.000 -27.325 1.00 84.44 105 ASP A CA 1
ATOM 828 C C . ASP A 1 105 ? 26.448 0.805 -26.274 1.00 84.44 105 ASP A C 1
ATOM 830 O O . ASP A 1 105 ? 27.569 1.270 -26.464 1.00 84.44 105 ASP A O 1
ATOM 834 N N . GLY A 1 106 ? 26.150 0.131 -25.155 1.00 73.31 106 GLY A N 1
ATOM 835 C CA . GLY A 1 106 ? 27.081 -0.071 -24.041 1.00 73.31 106 GLY A CA 1
ATOM 836 C C . GLY A 1 106 ? 27.458 1.228 -23.324 1.00 73.31 106 GLY A C 1
ATOM 837 O O . GLY A 1 106 ? 28.496 1.292 -22.668 1.00 73.31 106 GLY A O 1
ATOM 838 N N . THR A 1 107 ? 26.649 2.281 -23.474 1.00 68.69 107 THR A N 1
ATOM 839 C CA . THR A 1 107 ? 26.934 3.609 -22.925 1.00 68.69 107 THR A CA 1
ATOM 840 C C . THR A 1 107 ? 26.151 3.855 -21.641 1.00 68.69 107 THR A C 1
ATOM 842 O O . THR A 1 107 ? 24.921 3.839 -21.619 1.00 68.69 107 THR A O 1
ATOM 845 N N . SER A 1 108 ? 26.874 4.151 -20.560 1.00 61.75 108 SER A N 1
ATOM 846 C CA . SER A 1 108 ? 26.284 4.708 -19.342 1.00 61.75 108 SER A CA 1
ATOM 847 C C . SER A 1 108 ? 25.927 6.169 -19.598 1.00 61.75 108 SER A C 1
ATOM 849 O O . SER A 1 108 ? 26.803 7.037 -19.636 1.00 61.75 108 SER A O 1
ATOM 851 N N . LEU A 1 109 ? 24.645 6.472 -19.799 1.00 61.09 109 LEU A N 1
ATOM 852 C CA . LEU A 1 109 ? 24.202 7.861 -19.774 1.00 61.09 109 LEU A CA 1
ATOM 853 C C . LEU A 1 109 ? 24.409 8.429 -18.366 1.00 61.09 109 LEU A C 1
ATOM 855 O O . LEU A 1 109 ? 23.949 7.853 -17.386 1.00 61.09 109 LEU A O 1
ATOM 859 N N . ASN A 1 110 ? 25.022 9.609 -18.266 1.00 58.00 110 ASN A N 1
ATOM 860 C CA . ASN A 1 110 ? 24.950 10.414 -17.046 1.00 58.00 110 ASN A CA 1
ATOM 861 C C . ASN A 1 110 ? 23.531 10.991 -16.917 1.00 58.00 110 ASN A C 1
ATOM 863 O O . ASN A 1 110 ? 23.279 12.141 -17.286 1.00 58.00 110 ASN A O 1
ATOM 867 N N . PHE A 1 111 ? 22.606 10.182 -16.396 1.00 56.22 111 PHE A N 1
ATOM 868 C CA . PHE A 1 111 ? 21.192 10.518 -16.180 1.00 56.22 111 PHE A CA 1
ATOM 869 C C . PHE A 1 111 ? 20.986 11.732 -15.257 1.00 56.22 111 PHE A C 1
ATOM 871 O O . PHE A 1 111 ? 19.926 12.344 -15.281 1.00 56.22 111 PHE A O 1
ATOM 878 N N . MET A 1 112 ? 22.013 12.142 -14.504 1.00 51.44 112 MET A N 1
ATOM 879 C CA . MET A 1 112 ? 21.983 13.360 -13.685 1.00 51.44 112 MET A CA 1
ATOM 880 C C . MET A 1 112 ? 22.211 14.661 -14.475 1.00 51.44 112 MET A C 1
ATOM 882 O O . MET A 1 112 ? 21.860 15.729 -13.987 1.00 51.44 112 MET A O 1
ATOM 886 N N . LYS A 1 113 ? 22.807 14.615 -15.679 1.00 58.41 113 LYS A N 1
ATOM 887 C CA . LYS A 1 113 ? 23.202 15.830 -16.428 1.00 58.41 113 LYS A CA 1
ATOM 888 C C . LYS A 1 113 ? 22.315 16.156 -17.629 1.00 58.41 113 LYS A C 1
ATOM 890 O O . LYS A 1 113 ? 22.329 17.296 -18.085 1.00 58.41 113 LYS A O 1
ATOM 895 N N . LYS A 1 114 ? 21.562 15.191 -18.164 1.00 68.19 114 LYS A N 1
ATOM 896 C CA . LYS A 1 114 ? 20.650 15.409 -19.300 1.00 68.19 114 LYS A CA 1
ATOM 897 C C . LYS A 1 114 ? 19.201 15.147 -18.886 1.00 68.19 114 LYS A C 1
ATOM 899 O O . LYS A 1 114 ? 18.967 14.166 -18.186 1.00 68.19 114 LYS A O 1
ATOM 904 N N . PRO A 1 115 ? 18.237 15.990 -19.305 1.00 76.75 115 PRO A N 1
ATOM 905 C CA . PRO A 1 115 ? 16.827 15.688 -19.100 1.00 76.75 115 PRO A CA 1
ATOM 906 C C . PRO A 1 115 ? 16.483 14.389 -19.836 1.00 76.75 115 PRO A C 1
ATOM 908 O O . PRO A 1 115 ? 16.837 14.217 -21.001 1.00 76.75 115 PRO A O 1
ATOM 911 N N . LEU A 1 116 ? 15.838 13.468 -19.127 1.00 86.25 116 LEU A N 1
ATOM 912 C CA . LEU A 1 116 ? 15.322 12.230 -19.697 1.00 86.25 116 LEU A CA 1
ATOM 913 C C . LEU A 1 116 ? 13.982 12.522 -20.375 1.00 86.25 116 LEU A C 1
ATOM 915 O O . LEU A 1 116 ? 13.131 13.171 -19.767 1.00 86.25 116 LEU A O 1
ATOM 919 N N . THR A 1 117 ? 13.804 12.042 -21.602 1.00 86.31 117 THR A N 1
ATOM 920 C CA . THR A 1 117 ? 12.546 12.130 -22.359 1.00 86.31 117 THR A CA 1
ATOM 921 C C . THR A 1 117 ? 11.879 10.751 -22.430 1.00 86.31 117 THR A C 1
ATOM 923 O O . THR A 1 117 ? 12.541 9.742 -22.168 1.00 86.31 117 THR A O 1
ATOM 926 N N . PRO A 1 118 ? 10.589 10.651 -22.795 1.00 86.06 118 PRO A N 1
ATOM 927 C CA . PRO A 1 118 ? 9.905 9.360 -22.899 1.00 86.06 118 PRO A CA 1
ATOM 928 C C . PRO A 1 118 ? 10.536 8.368 -23.897 1.00 86.06 118 PRO A C 1
ATOM 930 O O . PRO A 1 118 ? 10.285 7.172 -23.803 1.00 86.06 118 PRO A O 1
ATOM 933 N N . ASP A 1 119 ? 11.387 8.813 -24.829 1.00 84.94 119 ASP A N 1
ATOM 934 C CA . ASP A 1 119 ? 11.978 7.962 -25.879 1.00 84.94 119 ASP A CA 1
ATOM 935 C C . ASP A 1 119 ? 12.919 6.862 -25.359 1.00 84.94 119 ASP A C 1
ATOM 937 O O . ASP A 1 119 ? 13.220 5.910 -26.083 1.00 84.94 119 ASP A O 1
ATOM 941 N N . VAL A 1 120 ? 13.418 6.992 -24.124 1.00 87.94 120 VAL A N 1
ATOM 942 C CA . VAL A 1 120 ? 14.264 5.969 -23.479 1.00 87.94 120 VAL A CA 1
ATOM 943 C C . VAL A 1 120 ? 13.457 4.926 -22.696 1.00 87.94 120 VAL A C 1
ATOM 945 O O . VAL A 1 120 ? 14.046 4.008 -22.125 1.00 87.94 120 VAL A O 1
ATOM 948 N N . MET A 1 121 ? 12.130 5.068 -22.657 1.00 92.94 121 MET A N 1
ATOM 949 C CA . MET A 1 121 ? 11.213 4.169 -21.957 1.00 92.94 121 MET A CA 1
ATOM 950 C C . MET A 1 121 ? 10.648 3.087 -22.877 1.00 92.94 121 MET A C 1
ATOM 952 O O . MET A 1 121 ? 10.805 3.126 -24.097 1.00 92.94 121 MET A O 1
ATOM 956 N N . ILE A 1 122 ? 9.999 2.095 -22.274 1.00 95.06 122 ILE A N 1
ATOM 957 C CA . ILE A 1 122 ? 9.419 0.950 -22.971 1.00 95.06 122 ILE A CA 1
ATOM 958 C C . ILE A 1 122 ? 8.054 1.361 -23.547 1.00 95.06 122 ILE A C 1
ATOM 960 O O . ILE A 1 122 ? 7.159 1.673 -22.762 1.00 95.06 122 ILE A O 1
ATOM 964 N N . PRO A 1 123 ? 7.860 1.361 -24.877 1.00 92.75 123 PRO A N 1
ATOM 965 C CA . PRO A 1 123 ? 6.548 1.608 -25.469 1.00 92.75 123 PRO A CA 1
ATOM 966 C C . PRO A 1 123 ? 5.658 0.370 -25.336 1.00 92.75 123 PRO A C 1
ATOM 968 O O . PRO A 1 123 ? 6.101 -0.735 -25.653 1.00 92.75 123 PRO A O 1
ATOM 971 N N . LEU A 1 124 ? 4.414 0.529 -24.892 1.00 90.25 124 LEU A N 1
ATOM 972 C CA . LEU A 1 124 ? 3.437 -0.570 -24.817 1.00 90.25 124 LEU A CA 1
ATOM 973 C C . LEU A 1 124 ? 2.189 -0.355 -25.676 1.00 90.25 124 LEU A C 1
ATOM 975 O O . LEU A 1 124 ? 1.461 -1.314 -25.941 1.00 90.25 124 LEU A O 1
ATOM 979 N N . GLU A 1 125 ? 1.966 0.866 -26.150 1.00 82.62 125 GLU A N 1
ATOM 980 C CA . GLU A 1 125 ? 0.775 1.222 -26.930 1.00 82.62 125 GLU A CA 1
ATOM 981 C C . GLU A 1 125 ? 1.055 2.245 -28.043 1.00 82.62 125 GLU A C 1
ATOM 983 O O . GLU A 1 125 ? 0.132 2.671 -28.733 1.00 82.62 125 GLU A O 1
ATOM 988 N N . SER A 1 126 ? 2.318 2.640 -28.245 1.00 81.62 126 SER A N 1
ATOM 989 C CA . SER A 1 126 ? 2.679 3.703 -29.183 1.00 81.62 126 SER A CA 1
ATOM 990 C C . SER A 1 126 ? 3.908 3.408 -30.035 1.00 81.62 126 SER A C 1
ATOM 992 O O . SER A 1 126 ? 4.882 2.801 -29.584 1.00 81.62 126 SER A O 1
ATOM 994 N N . SER A 1 127 ? 3.889 3.894 -31.278 1.00 79.44 127 SER A N 1
ATOM 995 C CA . SER A 1 127 ? 5.061 3.897 -32.153 1.00 79.44 127 SER A CA 1
ATOM 996 C C . SER A 1 127 ? 6.042 5.030 -31.814 1.00 79.44 127 SER A C 1
ATOM 998 O O . SER A 1 127 ? 5.820 5.865 -30.931 1.00 79.44 127 SER A O 1
ATOM 1000 N N . LYS A 1 128 ? 7.162 5.095 -32.548 1.00 71.94 128 LYS A N 1
ATOM 1001 C CA . LYS A 1 128 ? 8.115 6.221 -32.461 1.00 71.94 128 LYS A CA 1
ATOM 1002 C C . LYS A 1 128 ? 7.564 7.525 -33.048 1.00 71.94 128 LYS A C 1
ATOM 1004 O O . LYS A 1 128 ? 8.035 8.594 -32.669 1.00 71.94 128 LYS A O 1
ATOM 1009 N N . ASN A 1 129 ? 6.618 7.425 -33.981 1.00 66.38 129 ASN A N 1
ATOM 1010 C CA . ASN A 1 129 ? 5.989 8.575 -34.634 1.00 66.38 129 ASN A CA 1
ATOM 1011 C C . ASN A 1 129 ? 4.714 9.024 -33.909 1.00 66.38 129 ASN A C 1
ATOM 1013 O O . ASN A 1 129 ? 4.225 10.129 -34.160 1.00 66.38 129 ASN A O 1
ATOM 1017 N N . ASP A 1 130 ? 4.194 8.181 -33.015 1.00 66.44 130 ASP A N 1
ATOM 1018 C CA . ASP A 1 130 ? 3.055 8.506 -32.174 1.00 66.44 130 ASP A CA 1
ATOM 1019 C C . ASP A 1 130 ? 3.501 9.360 -30.992 1.00 66.44 130 ASP A C 1
ATOM 1021 O O . ASP A 1 130 ? 4.345 8.984 -30.168 1.00 66.44 130 ASP A O 1
ATOM 1025 N N . TYR A 1 131 ? 2.873 10.524 -30.927 1.00 63.66 131 TYR A N 1
ATOM 1026 C CA . TYR A 1 131 ? 2.965 11.475 -29.838 1.00 63.66 131 TYR A CA 1
ATOM 1027 C C . TYR A 1 131 ? 1.554 11.770 -29.338 1.00 63.66 131 TYR A C 1
ATOM 1029 O O . TYR A 1 131 ? 0.585 11.554 -30.069 1.00 63.66 131 TYR A O 1
ATOM 1037 N N . GLU A 1 132 ? 1.451 12.310 -28.124 1.00 60.31 132 GLU A N 1
ATOM 1038 C CA . GLU A 1 132 ? 0.185 12.547 -27.417 1.00 60.31 132 GLU A CA 1
ATOM 1039 C C . GLU A 1 132 ? -0.921 13.190 -28.290 1.00 60.31 132 GLU A C 1
ATOM 1041 O O . GLU A 1 132 ? -2.088 12.820 -28.211 1.00 60.31 132 GLU A O 1
ATOM 1046 N N . LEU A 1 133 ? -0.534 14.092 -29.198 1.00 52.56 133 LEU A N 1
ATOM 1047 C CA . LEU A 1 133 ? -1.402 14.818 -30.135 1.00 52.56 133 LEU A CA 1
ATOM 1048 C C . LEU A 1 133 ? -2.050 13.984 -31.262 1.00 52.56 133 LEU A C 1
ATOM 1050 O O . LEU A 1 133 ? -3.038 14.428 -31.844 1.00 52.56 133 LEU A O 1
ATOM 1054 N N . ASN A 1 134 ? -1.499 12.817 -31.612 1.00 52.44 134 ASN A N 1
ATOM 1055 C CA . ASN A 1 134 ? -1.915 12.024 -32.782 1.00 52.44 134 ASN A CA 1
ATOM 1056 C C . ASN A 1 134 ? -2.748 10.773 -32.422 1.00 52.44 134 ASN A C 1
ATOM 1058 O O . ASN A 1 134 ? -3.146 10.024 -33.313 1.00 52.44 134 ASN A O 1
ATOM 1062 N N . LEU A 1 135 ? -3.033 10.537 -31.137 1.00 55.25 135 LEU A N 1
ATOM 1063 C CA . LEU A 1 135 ? -3.525 9.249 -30.615 1.00 55.25 135 LEU A CA 1
ATOM 1064 C C . LEU A 1 135 ? -5.045 9.035 -30.651 1.00 55.25 135 LEU A C 1
ATOM 1066 O O . LEU A 1 135 ? -5.517 8.015 -30.149 1.00 55.25 135 LEU A O 1
ATOM 1070 N N . ASN A 1 136 ? -5.813 9.913 -31.303 1.00 49.03 136 ASN A N 1
ATOM 1071 C CA . ASN A 1 136 ? -7.286 9.854 -31.338 1.00 49.03 136 ASN A CA 1
ATOM 1072 C C . ASN A 1 136 ? -7.885 8.538 -31.899 1.00 49.03 136 ASN A C 1
ATOM 1074 O O . ASN A 1 136 ? -9.100 8.376 -31.867 1.00 49.03 136 ASN A O 1
ATOM 1078 N N . ARG A 1 137 ? -7.081 7.607 -32.439 1.00 47.69 137 ARG A N 1
ATOM 1079 C CA . ARG A 1 137 ? -7.528 6.270 -32.888 1.00 47.69 137 ARG A CA 1
ATOM 1080 C C . ARG A 1 137 ? -6.956 5.089 -32.092 1.00 47.69 137 ARG A C 1
ATOM 1082 O O . ARG A 1 137 ? -7.472 3.989 -32.237 1.00 47.69 137 ARG A O 1
ATOM 1089 N N . SER A 1 138 ? -5.927 5.289 -31.265 1.00 47.72 138 SER A N 1
ATOM 1090 C CA . SER A 1 138 ? -5.236 4.203 -30.540 1.00 47.72 138 SER A CA 1
ATOM 1091 C C . SER A 1 138 ? -5.706 4.047 -29.086 1.00 47.72 138 SER A C 1
ATOM 1093 O O . SER A 1 138 ? -5.418 3.033 -28.460 1.00 47.72 138 SER A O 1
ATOM 1095 N N . GLN A 1 139 ? -6.475 5.010 -28.563 1.00 51.69 139 GLN A N 1
ATOM 1096 C CA . GLN A 1 139 ? -7.113 4.942 -27.239 1.00 51.69 139 GLN A CA 1
ATOM 1097 C C . GLN A 1 139 ? -8.288 3.943 -27.162 1.00 51.69 139 GLN A C 1
ATOM 1099 O O . GLN A 1 139 ? -8.740 3.629 -26.061 1.00 51.69 139 GLN A O 1
ATOM 1104 N N . ASP A 1 140 ? -8.762 3.401 -28.290 1.00 51.41 140 ASP A N 1
ATOM 1105 C CA . ASP A 1 140 ? -9.893 2.457 -28.307 1.00 51.41 140 ASP A CA 1
ATOM 1106 C C . ASP A 1 140 ? -9.537 1.062 -27.758 1.00 51.41 140 ASP A C 1
ATOM 1108 O O . ASP A 1 140 ? -10.423 0.328 -27.313 1.00 51.41 140 ASP A O 1
ATOM 1112 N N . ILE A 1 141 ? -8.252 0.685 -27.739 1.00 57.78 141 ILE A N 1
ATOM 1113 C CA . ILE A 1 141 ? -7.828 -0.640 -27.274 1.00 57.78 141 ILE A CA 1
ATOM 1114 C C . ILE A 1 141 ? -7.447 -0.572 -25.793 1.00 57.78 141 ILE A C 1
ATOM 1116 O O . ILE A 1 141 ? -6.374 -0.105 -25.412 1.00 57.78 141 ILE A O 1
ATOM 1120 N N . LYS A 1 142 ? -8.344 -1.064 -24.937 1.00 70.94 142 LYS A N 1
ATOM 1121 C CA . LYS A 1 142 ? -8.124 -1.183 -23.491 1.00 70.94 142 LYS A CA 1
ATOM 1122 C C . LYS A 1 142 ? -7.145 -2.323 -23.211 1.00 70.94 142 LYS A C 1
ATOM 1124 O O . LYS A 1 142 ? -7.481 -3.481 -23.446 1.00 70.94 142 LYS A O 1
ATOM 1129 N N . LYS A 1 143 ? -5.961 -2.006 -22.676 1.00 77.56 143 LYS A N 1
ATOM 1130 C CA . LYS A 1 143 ? -4.940 -3.002 -22.312 1.00 77.56 143 LYS A CA 1
ATOM 1131 C C . LYS A 1 143 ? -4.892 -3.237 -20.803 1.00 77.56 143 LYS A C 1
ATOM 1133 O O . LYS A 1 143 ? -5.031 -2.311 -20.005 1.00 77.56 143 LYS A O 1
ATOM 1138 N N . ILE A 1 144 ? -4.635 -4.478 -20.401 1.00 84.88 144 ILE A N 1
ATOM 1139 C CA . ILE A 1 144 ? -4.303 -4.838 -19.024 1.00 84.88 144 ILE A CA 1
ATOM 1140 C C . ILE A 1 144 ? -2.915 -5.465 -18.957 1.00 84.88 144 ILE A C 1
ATOM 1142 O O . ILE A 1 144 ? -2.609 -6.458 -19.619 1.00 84.88 144 ILE A O 1
ATOM 1146 N N . ILE A 1 145 ? -2.075 -4.888 -18.110 1.00 89.56 145 ILE A N 1
ATOM 1147 C CA . ILE A 1 145 ? -0.734 -5.391 -17.844 1.00 89.56 145 ILE A CA 1
ATOM 1148 C C . ILE A 1 145 ? -0.716 -5.967 -16.443 1.00 89.56 145 ILE A C 1
ATOM 1150 O O . ILE A 1 145 ? -1.107 -5.308 -15.483 1.00 89.56 145 ILE A O 1
ATOM 1154 N N . VAL A 1 146 ? -0.243 -7.199 -16.317 1.00 92.69 146 VAL A N 1
ATOM 1155 C CA . VAL A 1 146 ? -0.122 -7.875 -15.034 1.00 92.69 146 VAL A CA 1
ATOM 1156 C C . VAL A 1 146 ? 1.344 -8.099 -14.704 1.00 92.69 146 VAL A C 1
ATOM 1158 O O . VAL A 1 146 ? 2.082 -8.662 -15.505 1.00 92.69 146 VAL A O 1
ATOM 1161 N N . GLY A 1 147 ? 1.751 -7.701 -13.507 1.00 95.44 147 GLY A N 1
ATOM 1162 C CA . GLY A 1 147 ? 3.116 -7.894 -13.022 1.00 95.44 147 GLY A CA 1
ATOM 1163 C C . GLY A 1 147 ? 3.148 -8.298 -11.556 1.00 95.44 147 GLY A C 1
ATOM 1164 O O . GLY A 1 147 ? 2.112 -8.474 -10.898 1.00 95.44 147 GLY A O 1
ATOM 1165 N N . HIS A 1 148 ? 4.353 -8.454 -11.027 1.00 96.75 148 HIS A N 1
ATOM 1166 C CA . HIS A 1 148 ? 4.580 -8.642 -9.603 1.00 96.75 148 HIS A CA 1
ATOM 1167 C C . HIS A 1 148 ? 5.385 -7.468 -9.067 1.00 96.75 148 HIS A C 1
ATOM 1169 O O . HIS A 1 148 ? 6.521 -7.281 -9.475 1.00 96.75 148 HIS A O 1
ATOM 1175 N N . ASN A 1 149 ? 4.807 -6.690 -8.145 1.00 96.06 149 ASN A N 1
ATOM 1176 C CA . ASN A 1 149 ? 5.299 -5.349 -7.823 1.00 96.06 149 ASN A CA 1
ATOM 1177 C C . ASN A 1 149 ? 5.287 -4.441 -9.069 1.00 96.06 149 ASN A C 1
ATOM 1179 O O . ASN A 1 149 ? 6.231 -3.697 -9.332 1.00 96.06 149 ASN A O 1
ATOM 1183 N N . VAL A 1 150 ? 4.176 -4.498 -9.818 1.00 95.06 150 VAL A N 1
ATOM 1184 C CA . VAL A 1 150 ? 4.038 -3.908 -11.164 1.00 95.06 150 VAL A CA 1
ATOM 1185 C C . VAL A 1 150 ? 4.302 -2.402 -11.219 1.00 95.06 150 VAL A C 1
ATOM 1187 O O . VAL A 1 150 ? 4.601 -1.855 -12.273 1.00 95.06 150 VAL A O 1
ATOM 1190 N N . SER A 1 151 ? 4.206 -1.696 -10.092 1.00 95.19 151 SER A N 1
ATOM 1191 C CA . SER A 1 151 ? 4.535 -0.274 -10.018 1.00 95.19 151 SER A CA 1
ATOM 1192 C C . SER A 1 151 ? 6.008 0.001 -10.350 1.00 95.19 151 SER A C 1
ATOM 1194 O O . SER A 1 151 ? 6.328 1.065 -10.880 1.00 95.19 151 SER A O 1
ATOM 1196 N N . PHE A 1 152 ? 6.898 -0.960 -10.071 1.00 95.19 152 PHE A N 1
ATOM 1197 C CA . PHE A 1 152 ? 8.294 -0.913 -10.499 1.00 95.19 152 PHE A CA 1
ATOM 1198 C C . PHE A 1 152 ? 8.415 -1.056 -12.021 1.00 95.19 152 PHE A C 1
ATOM 1200 O O . PHE A 1 152 ? 9.212 -0.358 -12.636 1.00 95.19 152 PHE A O 1
ATOM 1207 N N . ASP A 1 153 ? 7.600 -1.880 -12.664 1.00 96.44 153 ASP A N 1
ATOM 1208 C CA . ASP A 1 153 ? 7.619 -2.011 -14.125 1.00 96.44 153 ASP A CA 1
ATOM 1209 C C . ASP A 1 153 ? 6.982 -0.786 -14.797 1.00 96.44 153 ASP A C 1
ATOM 1211 O O . ASP A 1 153 ? 7.531 -0.217 -15.742 1.00 96.44 153 ASP A O 1
ATOM 1215 N N . ARG A 1 154 ? 5.858 -0.311 -14.245 1.00 95.25 154 ARG A N 1
ATOM 1216 C CA . ARG A 1 154 ? 5.050 0.806 -14.757 1.00 95.25 154 ARG A CA 1
ATOM 1217 C C . ARG A 1 154 ? 5.852 2.093 -14.931 1.00 95.25 154 ARG A C 1
ATOM 1219 O O . ARG A 1 154 ? 5.700 2.766 -15.944 1.00 95.25 154 ARG A O 1
ATOM 1226 N N . VAL A 1 155 ? 6.728 2.432 -13.983 1.00 95.44 155 VAL A N 1
ATOM 1227 C CA . VAL A 1 155 ? 7.571 3.645 -14.058 1.00 95.44 155 VAL A CA 1
ATOM 1228 C C . VAL A 1 155 ? 8.591 3.594 -15.215 1.00 95.44 155 VAL A C 1
ATOM 1230 O O . VAL A 1 155 ? 9.240 4.588 -15.508 1.00 95.44 155 VAL A O 1
ATOM 1233 N N . ARG A 1 156 ? 8.742 2.456 -15.909 1.00 95.69 156 ARG A N 1
ATOM 1234 C CA . ARG A 1 156 ? 9.558 2.325 -17.130 1.00 95.69 156 ARG A CA 1
ATOM 1235 C C . ARG A 1 156 ? 8.742 2.299 -18.423 1.00 95.69 156 ARG A C 1
ATOM 1237 O O . ARG A 1 156 ? 9.325 2.116 -19.492 1.00 95.69 156 ARG A O 1
ATOM 1244 N N . VAL A 1 157 ? 7.425 2.477 -18.353 1.00 94.44 157 VAL A N 1
ATOM 1245 C CA . VAL A 1 157 ? 6.541 2.487 -19.525 1.00 94.44 157 VAL A CA 1
ATOM 1246 C C . VAL A 1 157 ? 6.401 3.912 -20.056 1.00 94.44 157 VAL A C 1
ATOM 1248 O O . VAL A 1 157 ? 6.105 4.835 -19.300 1.00 94.44 157 VAL A O 1
ATOM 1251 N N . LYS A 1 158 ? 6.620 4.091 -21.363 1.00 91.56 158 LYS A N 1
ATOM 1252 C CA . LYS A 1 158 ? 6.683 5.393 -22.048 1.00 91.56 158 LYS A CA 1
ATOM 1253 C C . LYS A 1 158 ? 5.402 6.191 -21.868 1.00 91.56 158 LYS A C 1
ATOM 1255 O O . LYS A 1 158 ? 5.444 7.354 -21.477 1.00 91.56 158 LYS A O 1
ATOM 1260 N N . GLU A 1 159 ? 4.277 5.565 -22.162 1.00 88.56 159 GLU A N 1
ATOM 1261 C CA . GLU A 1 159 ? 3.006 6.258 -22.306 1.00 88.56 159 GLU A CA 1
ATOM 1262 C C . GLU A 1 159 ? 2.436 6.700 -20.958 1.00 88.56 159 GLU A C 1
ATOM 1264 O O . GLU A 1 159 ? 1.682 7.661 -20.899 1.00 88.56 159 GLU A O 1
ATOM 1269 N N . GLN A 1 160 ? 2.871 6.088 -19.853 1.00 90.12 160 GLN A N 1
ATOM 1270 C CA . GLN A 1 160 ? 2.426 6.444 -18.500 1.00 90.12 160 GLN A CA 1
ATOM 1271 C C . GLN A 1 160 ? 2.818 7.861 -18.073 1.00 90.12 160 GLN A C 1
ATOM 1273 O O . GLN A 1 160 ? 2.308 8.352 -17.071 1.00 90.12 160 GLN A O 1
ATOM 1278 N N . TYR A 1 161 ? 3.729 8.498 -18.809 1.00 90.00 161 TYR A N 1
ATOM 1279 C CA . TYR A 1 161 ? 4.173 9.869 -18.582 1.00 90.00 161 TYR A CA 1
ATOM 1280 C C . TYR A 1 161 ? 3.409 10.910 -19.412 1.00 90.00 161 TYR A C 1
ATOM 1282 O O . TYR A 1 161 ? 3.676 12.101 -19.254 1.00 90.00 161 TYR A O 1
ATOM 1290 N N . TRP A 1 162 ? 2.504 10.494 -20.299 1.00 84.75 162 TRP A N 1
ATOM 1291 C CA . TRP A 1 162 ? 1.650 11.407 -21.058 1.00 84.75 162 TRP A CA 1
ATOM 1292 C C . TRP A 1 162 ? 0.613 12.089 -20.160 1.00 84.75 162 TRP A C 1
ATOM 1294 O O . TRP A 1 162 ? 0.301 11.596 -19.076 1.00 84.75 162 TRP A O 1
ATOM 1304 N N . GLN A 1 163 ? 0.135 13.269 -20.569 1.00 77.62 163 GLN A N 1
ATOM 1305 C CA . GLN A 1 163 ? -0.815 14.047 -19.760 1.00 77.62 163 GLN A CA 1
ATOM 1306 C C . GLN A 1 163 ? -2.249 13.537 -19.919 1.00 77.62 163 GLN A C 1
ATOM 1308 O O . GLN A 1 163 ? -3.009 13.532 -18.950 1.00 77.62 163 GLN A O 1
ATOM 1313 N N . ASN A 1 164 ? -2.613 13.125 -21.131 1.00 73.12 164 ASN A N 1
ATOM 1314 C CA . ASN A 1 164 ? -3.891 12.500 -21.438 1.00 73.12 164 ASN A CA 1
ATOM 1315 C C . ASN A 1 164 ? -4.033 11.125 -20.782 1.00 73.12 164 ASN A C 1
ATOM 1317 O O . ASN A 1 164 ? -3.054 10.416 -20.574 1.00 73.12 164 ASN A O 1
ATOM 1321 N N . GLU A 1 165 ? -5.274 10.732 -20.494 1.00 65.56 165 GLU A N 1
ATOM 1322 C CA . GLU A 1 165 ? -5.551 9.423 -19.912 1.00 65.56 165 GLU A CA 1
ATOM 1323 C C . GLU A 1 165 ? -5.213 8.285 -20.890 1.00 65.56 165 GLU A C 1
ATOM 1325 O O . GLU A 1 165 ? -5.569 8.313 -22.076 1.00 65.56 165 GLU A O 1
ATOM 1330 N N . ASN A 1 166 ? -4.542 7.260 -20.362 1.00 67.88 166 ASN A N 1
ATOM 1331 C CA . ASN A 1 166 ? -4.198 6.045 -21.084 1.00 67.88 166 ASN A CA 1
ATOM 1332 C C . ASN A 1 166 ? -5.217 4.948 -20.779 1.00 67.88 166 ASN A C 1
ATOM 1334 O O . ASN A 1 166 ? -5.590 4.719 -19.627 1.00 67.88 166 ASN A O 1
ATOM 1338 N N . SER A 1 167 ? -5.568 4.176 -21.803 1.00 68.06 167 SER A N 1
ATOM 1339 C CA . SER A 1 167 ? -6.474 3.028 -21.683 1.00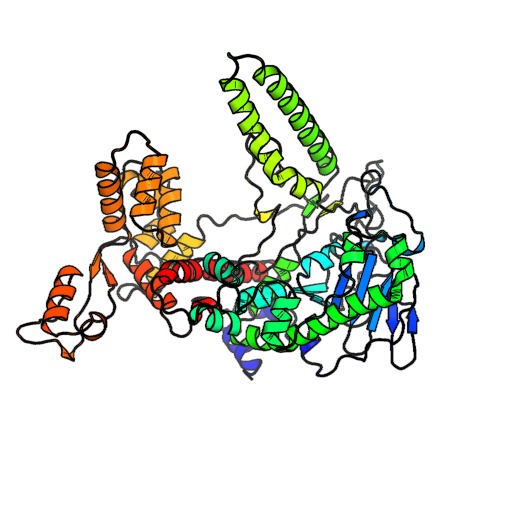 68.06 167 SER A CA 1
ATOM 1340 C C . SER A 1 167 ? -5.814 1.792 -21.052 1.00 68.06 167 SER A C 1
ATOM 1342 O O . SER A 1 167 ? -6.491 0.796 -20.792 1.00 68.06 167 SER A O 1
ATOM 1344 N N . THR A 1 168 ? -4.502 1.841 -20.796 1.00 79.56 168 THR A N 1
ATOM 1345 C CA . THR A 1 168 ? -3.726 0.766 -20.174 1.00 79.56 168 THR A CA 1
ATOM 1346 C C . THR A 1 168 ? -3.819 0.815 -18.646 1.00 79.56 168 THR A C 1
ATOM 1348 O O . THR A 1 168 ? -3.406 1.792 -18.022 1.00 79.56 168 THR A O 1
ATOM 1351 N N . LYS A 1 169 ? -4.289 -0.272 -18.021 1.00 85.75 169 LYS A N 1
ATOM 1352 C CA . LYS A 1 169 ? -4.337 -0.429 -16.554 1.00 85.75 169 LYS A CA 1
ATOM 1353 C C . LYS A 1 169 ? -3.389 -1.537 -16.084 1.00 85.75 169 LYS A C 1
ATOM 1355 O O . LYS A 1 169 ? -3.132 -2.505 -16.799 1.00 85.75 169 LYS A O 1
ATOM 1360 N N . PHE A 1 170 ? -2.892 -1.409 -14.854 1.00 89.50 170 PHE A N 1
ATOM 1361 C CA . PHE A 1 170 ? -1.902 -2.323 -14.279 1.00 89.50 170 PHE A CA 1
ATOM 1362 C C . PHE A 1 170 ? -2.480 -3.101 -13.098 1.00 89.50 170 PHE A C 1
ATOM 1364 O O . PHE A 1 170 ? -3.001 -2.514 -12.152 1.00 89.50 170 PHE A O 1
ATOM 1371 N N . LEU A 1 171 ? -2.341 -4.425 -13.129 1.00 91.19 171 LEU A N 1
ATOM 1372 C CA . LEU A 1 171 ? -2.739 -5.325 -12.055 1.00 91.19 171 LEU A CA 1
ATOM 1373 C C . LEU A 1 171 ? -1.504 -5.902 -11.363 1.00 91.19 171 LEU A C 1
ATOM 1375 O O . LEU A 1 171 ? -0.650 -6.531 -11.984 1.00 91.19 171 LEU A O 1
ATOM 1379 N N . ASP A 1 172 ? -1.437 -5.727 -10.048 1.00 95.81 172 ASP A N 1
ATOM 1380 C CA . ASP A 1 172 ? -0.303 -6.170 -9.246 1.00 95.81 172 ASP A CA 1
ATOM 1381 C C . ASP A 1 172 ? -0.610 -7.459 -8.474 1.00 95.81 172 ASP A C 1
ATOM 1383 O O . ASP A 1 172 ? -1.389 -7.463 -7.516 1.00 95.81 172 ASP A O 1
ATOM 1387 N N . THR A 1 173 ? 0.061 -8.555 -8.832 1.00 96.38 173 THR A N 1
ATOM 1388 C CA . THR A 1 173 ? -0.054 -9.826 -8.097 1.00 96.38 173 THR A CA 1
ATOM 1389 C C . THR A 1 173 ? 0.431 -9.724 -6.650 1.00 96.38 173 THR A C 1
ATOM 1391 O O . THR A 1 173 ? -0.082 -10.448 -5.793 1.00 96.38 173 THR A O 1
ATOM 1394 N N . MET A 1 174 ? 1.367 -8.817 -6.342 1.00 97.25 174 MET A N 1
ATOM 1395 C CA . MET A 1 174 ? 1.816 -8.572 -4.970 1.00 97.25 174 MET A CA 1
ATOM 1396 C C . MET A 1 174 ? 0.700 -7.932 -4.134 1.00 97.25 174 MET A C 1
ATOM 1398 O O . MET A 1 174 ? 0.410 -8.414 -3.039 1.00 97.25 174 MET A O 1
ATOM 1402 N N . SER A 1 175 ? 0.013 -6.914 -4.658 1.00 96.81 175 SER A N 1
ATOM 1403 C CA . SER A 1 175 ? -1.158 -6.300 -4.015 1.00 96.81 175 SER A CA 1
ATOM 1404 C C . SER A 1 175 ? -2.287 -7.312 -3.777 1.00 96.81 175 SER A C 1
ATOM 1406 O O . SER A 1 175 ? -2.830 -7.381 -2.672 1.00 96.81 175 SER A O 1
ATOM 1408 N N . LEU A 1 176 ? -2.601 -8.165 -4.764 1.00 96.12 176 LEU A N 1
ATOM 1409 C CA . LEU A 1 176 ? -3.586 -9.247 -4.592 1.00 96.12 176 LEU A CA 1
ATOM 1410 C C . LEU A 1 176 ? -3.183 -10.207 -3.460 1.00 96.12 176 LEU A C 1
ATOM 1412 O O . LEU A 1 176 ? -4.013 -10.596 -2.631 1.00 96.12 176 LEU A O 1
ATOM 1416 N N . HIS A 1 177 ? -1.897 -10.560 -3.388 1.00 97.25 177 HIS A N 1
ATOM 1417 C CA . HIS A 1 177 ? -1.360 -11.401 -2.323 1.00 97.25 177 HIS A CA 1
ATOM 1418 C C . HIS A 1 177 ? -1.467 -10.758 -0.948 1.00 97.25 177 HIS A C 1
ATOM 1420 O O . HIS A 1 177 ? -1.896 -11.426 -0.007 1.00 97.25 177 HIS A O 1
ATOM 1426 N N . ILE A 1 178 ? -1.139 -9.476 -0.816 1.00 96.19 178 ILE A N 1
ATOM 1427 C CA . ILE A 1 178 ? -1.237 -8.769 0.462 1.00 96.19 178 ILE A CA 1
ATOM 1428 C C . ILE A 1 178 ? -2.695 -8.732 0.949 1.00 96.19 178 ILE A C 1
ATOM 1430 O O . ILE A 1 178 ? -2.944 -8.980 2.130 1.00 96.19 178 ILE A O 1
ATOM 1434 N N . CYS A 1 179 ? -3.665 -8.532 0.053 1.00 94.75 179 CYS A N 1
ATOM 1435 C CA . CYS A 1 179 ? -5.090 -8.603 0.385 1.00 94.75 179 CYS A CA 1
ATOM 1436 C C . CYS A 1 179 ? -5.510 -9.985 0.916 1.00 94.75 179 CYS A C 1
ATOM 1438 O O . CYS A 1 179 ? -6.172 -10.091 1.949 1.00 94.75 179 CYS A O 1
ATOM 1440 N N . ILE A 1 180 ? -5.124 -11.063 0.228 1.00 95.62 180 ILE A N 1
ATOM 1441 C CA . ILE A 1 180 ? -5.584 -12.425 0.554 1.00 95.62 180 ILE A CA 1
ATOM 1442 C C . ILE A 1 180 ? -4.803 -13.033 1.718 1.00 95.62 180 ILE A C 1
ATOM 1444 O O . ILE A 1 180 ? -5.371 -13.709 2.573 1.00 95.62 180 ILE A O 1
ATOM 1448 N N . SER A 1 181 ? -3.492 -12.839 1.735 1.00 95.19 181 SER A N 1
ATOM 1449 C CA . SER A 1 181 ? -2.541 -13.565 2.575 1.00 95.19 181 SER A CA 1
ATOM 1450 C C . SER A 1 181 ? -1.532 -12.663 3.267 1.00 95.19 181 SER A C 1
ATOM 1452 O O . SER A 1 181 ? -0.594 -13.182 3.861 1.00 95.19 181 SER A O 1
ATOM 1454 N N . GLY A 1 182 ? -1.717 -11.344 3.257 1.00 91.81 182 GLY A N 1
ATOM 1455 C CA . GLY A 1 182 ? -0.841 -10.426 3.974 1.00 91.81 182 GLY A CA 1
ATOM 1456 C C . GLY A 1 182 ? -0.820 -10.678 5.483 1.00 91.81 182 GLY A C 1
ATOM 1457 O O . GLY A 1 182 ? -1.822 -11.064 6.096 1.00 91.81 182 GLY A O 1
ATOM 1458 N N . THR A 1 183 ? 0.340 -10.417 6.081 1.00 89.69 183 THR A N 1
ATOM 1459 C CA . THR A 1 183 ? 0.611 -10.560 7.516 1.00 89.69 183 THR A CA 1
ATOM 1460 C C . THR A 1 183 ? 0.675 -9.222 8.240 1.00 89.69 183 THR A C 1
ATOM 1462 O O . THR A 1 183 ? 1.099 -8.206 7.686 1.00 89.69 183 THR A O 1
ATOM 1465 N N . SER A 1 184 ? 0.311 -9.231 9.524 1.00 87.00 184 SER A N 1
ATOM 1466 C CA . SER A 1 184 ? 0.617 -8.120 10.434 1.00 87.00 184 SER A CA 1
ATOM 1467 C C . SER A 1 184 ? 2.130 -7.966 10.653 1.00 87.00 184 SER A C 1
ATOM 1469 O O . SER A 1 184 ? 2.898 -8.903 10.435 1.00 87.00 184 SER A O 1
ATOM 1471 N N . SER A 1 185 ? 2.576 -6.808 11.154 1.00 84.94 185 SER A N 1
ATOM 1472 C CA . SER A 1 185 ? 4.001 -6.558 11.437 1.00 84.94 185 SER A CA 1
ATOM 1473 C C . SER A 1 185 ? 4.617 -7.599 12.377 1.00 84.94 185 SER A C 1
ATOM 1475 O O . SER A 1 185 ? 5.757 -8.004 12.179 1.00 84.94 185 SER A O 1
ATOM 1477 N N . TYR A 1 186 ? 3.855 -8.073 13.368 1.00 84.06 186 TYR A N 1
ATOM 1478 C CA . TYR A 1 186 ? 4.300 -9.118 14.291 1.00 84.06 186 TYR A CA 1
ATOM 1479 C C . TYR A 1 186 ? 4.410 -10.489 13.604 1.00 84.06 186 TYR A C 1
ATOM 1481 O O . TYR A 1 186 ? 5.442 -11.147 13.709 1.00 84.06 186 TYR A O 1
ATOM 1489 N N . GLN A 1 187 ? 3.397 -10.887 12.826 1.00 87.12 187 GLN A N 1
ATOM 1490 C CA . GLN A 1 187 ? 3.431 -12.129 12.039 1.00 87.12 187 GLN A CA 1
ATOM 1491 C C . GLN A 1 187 ? 4.556 -12.121 10.992 1.00 87.12 187 GLN A C 1
ATOM 1493 O O . GLN A 1 187 ? 5.192 -13.144 10.758 1.00 87.12 187 GLN A O 1
ATOM 1498 N N . ARG A 1 188 ? 4.865 -10.961 10.404 1.00 87.00 188 ARG A N 1
ATOM 1499 C CA . ARG A 1 188 ? 6.000 -10.803 9.487 1.00 87.00 188 ARG A CA 1
ATOM 1500 C C . ARG A 1 188 ? 7.341 -11.072 10.175 1.00 87.00 188 ARG A C 1
ATOM 1502 O O . ARG A 1 188 ? 8.229 -11.639 9.547 1.00 87.00 188 ARG A O 1
ATOM 1509 N N . THR A 1 189 ? 7.501 -10.680 11.439 1.00 86.50 189 THR A N 1
ATOM 1510 C CA . THR A 1 189 ? 8.698 -11.015 12.228 1.00 86.50 189 THR A CA 1
ATOM 1511 C C . THR A 1 189 ? 8.805 -12.521 12.461 1.00 86.50 189 THR A C 1
ATOM 1513 O O . THR A 1 189 ? 9.895 -13.068 12.324 1.00 86.50 189 THR A O 1
ATOM 1516 N N . ILE A 1 190 ? 7.681 -13.193 12.731 1.00 84.81 190 ILE A N 1
ATOM 1517 C CA . ILE A 1 190 ? 7.627 -14.654 12.897 1.00 84.81 190 ILE A CA 1
ATOM 1518 C C . ILE A 1 190 ? 8.050 -15.364 11.600 1.00 84.81 190 ILE A C 1
ATOM 1520 O O . ILE A 1 190 ? 8.961 -16.184 11.628 1.00 84.81 190 ILE A O 1
ATOM 1524 N N . LEU A 1 191 ? 7.493 -14.965 10.451 1.00 85.50 191 LEU A N 1
ATOM 1525 C CA . LEU A 1 191 ? 7.844 -15.532 9.138 1.00 85.50 191 LEU A CA 1
ATOM 1526 C C . LEU A 1 191 ? 9.322 -15.352 8.756 1.00 85.50 191 LEU A C 1
ATOM 1528 O O . LEU A 1 191 ? 9.860 -16.136 7.980 1.00 85.50 191 LEU A O 1
ATOM 1532 N N . LYS A 1 192 ? 9.976 -14.300 9.260 1.00 84.75 192 LYS A N 1
ATOM 1533 C CA . LYS A 1 192 ? 11.415 -14.068 9.051 1.00 84.75 192 LYS A CA 1
ATOM 1534 C C . LYS A 1 192 ? 12.292 -14.897 9.984 1.00 84.75 192 LYS A C 1
ATOM 1536 O O . LYS A 1 192 ? 13.490 -15.031 9.736 1.00 84.75 192 LYS A O 1
ATOM 1541 N N . SER A 1 193 ? 11.733 -15.391 11.083 1.00 80.56 193 SER A N 1
ATOM 1542 C CA . SER A 1 193 ? 12.473 -16.151 12.078 1.00 80.56 193 SER A CA 1
ATOM 1543 C C . SER A 1 193 ? 12.626 -17.603 11.615 1.00 80.56 193 SER A C 1
ATOM 1545 O O . SER A 1 193 ? 11.676 -18.213 11.135 1.00 80.56 193 SER A O 1
ATOM 1547 N N . LYS A 1 194 ? 13.830 -18.167 11.761 1.00 63.88 194 LYS A N 1
ATOM 1548 C CA . LYS A 1 194 ? 14.136 -19.554 11.363 1.00 63.88 194 LYS A CA 1
ATOM 1549 C C . LYS A 1 194 ? 13.728 -20.597 12.416 1.00 63.88 194 LYS A C 1
ATOM 1551 O O . LYS A 1 194 ? 14.024 -21.774 12.243 1.00 63.88 194 LYS A O 1
ATOM 1556 N N . HIS A 1 195 ? 13.111 -20.176 13.521 1.00 59.28 195 HIS A N 1
ATOM 1557 C CA . HIS A 1 195 ? 12.735 -21.073 14.610 1.00 59.28 195 HIS A CA 1
ATOM 1558 C C . HIS A 1 195 ? 11.408 -21.772 14.295 1.00 59.28 195 HIS A C 1
ATOM 1560 O O . HIS A 1 195 ? 10.400 -21.134 13.990 1.00 59.28 195 HIS A O 1
ATOM 1566 N N . SER A 1 196 ? 11.431 -23.101 14.334 1.00 51.69 196 SER A N 1
ATOM 1567 C CA . SER A 1 196 ? 10.296 -23.974 14.046 1.00 51.69 196 SER A CA 1
ATOM 1568 C C . SER A 1 196 ? 9.432 -24.169 15.295 1.00 51.69 196 SER A C 1
ATOM 1570 O O . SER A 1 196 ? 9.603 -25.145 16.023 1.00 51.69 196 SER A O 1
ATOM 1572 N N . ASP A 1 197 ? 8.509 -23.241 15.538 1.00 60.06 197 ASP A N 1
ATOM 1573 C CA . ASP A 1 197 ? 7.370 -23.475 16.431 1.00 60.06 197 ASP A CA 1
ATOM 1574 C C . ASP A 1 197 ? 6.168 -23.975 15.608 1.00 60.06 197 ASP A C 1
ATOM 1576 O O . ASP A 1 197 ? 5.994 -23.593 14.451 1.00 60.06 197 ASP A O 1
ATOM 1580 N N . THR A 1 198 ? 5.285 -24.788 16.190 1.00 57.75 198 THR A N 1
ATOM 1581 C CA . THR A 1 198 ? 4.078 -25.323 15.516 1.00 57.75 198 THR A CA 1
ATOM 1582 C C . THR A 1 198 ? 3.112 -24.235 15.024 1.00 57.75 198 THR A C 1
ATOM 1584 O O . THR A 1 198 ? 2.437 -24.393 14.006 1.00 57.75 198 THR A O 1
ATOM 1587 N N . THR A 1 199 ? 3.067 -23.086 15.701 1.00 60.19 199 THR A N 1
ATOM 1588 C CA . THR A 1 199 ? 2.354 -21.880 15.243 1.00 60.19 199 THR A CA 1
ATOM 1589 C C . THR A 1 199 ? 2.972 -21.275 13.981 1.00 60.19 199 THR A C 1
ATOM 1591 O O . THR A 1 199 ? 2.259 -20.666 13.182 1.00 60.19 199 THR A O 1
ATOM 1594 N N . ASN A 1 200 ? 4.276 -21.467 13.770 1.00 67.31 200 ASN A N 1
ATOM 1595 C CA . ASN A 1 200 ? 4.980 -21.014 12.578 1.00 67.31 200 ASN A CA 1
ATOM 1596 C C . ASN A 1 200 ? 4.569 -21.851 11.351 1.00 67.31 200 ASN A C 1
ATOM 1598 O O . ASN A 1 200 ? 4.287 -21.295 10.292 1.00 67.31 200 ASN A O 1
ATOM 1602 N N . GLU A 1 201 ? 4.415 -23.172 11.503 1.00 70.38 201 GLU A N 1
ATOM 1603 C CA . GLU A 1 201 ? 4.003 -24.075 10.411 1.00 70.38 201 GLU A CA 1
ATOM 1604 C C . GLU A 1 201 ? 2.612 -23.739 9.852 1.00 70.38 201 GLU A C 1
ATOM 1606 O O . GLU A 1 201 ? 2.420 -23.660 8.635 1.00 70.38 201 GLU A O 1
ATOM 1611 N N . GLN A 1 202 ? 1.639 -23.465 10.730 1.00 79.44 202 GLN A N 1
ATOM 1612 C CA . GLN A 1 202 ? 0.300 -23.055 10.298 1.00 79.44 202 GLN A CA 1
ATOM 1613 C C . GLN A 1 202 ? 0.330 -21.727 9.534 1.00 79.44 202 GLN A C 1
ATOM 1615 O O . GLN A 1 202 ? -0.329 -21.610 8.500 1.00 79.44 202 GLN A O 1
ATOM 1620 N N . LEU A 1 203 ? 1.111 -20.746 9.997 1.00 83.50 203 LEU A N 1
ATOM 1621 C CA . LEU A 1 203 ? 1.242 -19.448 9.334 1.00 83.50 203 LEU A CA 1
ATOM 1622 C C . LEU A 1 203 ? 1.921 -19.573 7.960 1.00 83.50 203 LEU A C 1
ATOM 1624 O O . LEU A 1 203 ? 1.419 -19.006 6.988 1.00 83.50 203 LEU A O 1
ATOM 1628 N N . HIS A 1 204 ? 2.993 -20.364 7.857 1.00 83.75 204 HIS A N 1
ATOM 1629 C CA . HIS A 1 204 ? 3.685 -20.648 6.595 1.00 83.75 204 HIS A CA 1
ATOM 1630 C C . HIS A 1 204 ? 2.788 -21.350 5.561 1.00 83.75 204 HIS A C 1
ATOM 1632 O O . HIS A 1 204 ? 2.982 -21.170 4.362 1.00 83.75 204 HIS A O 1
ATOM 1638 N N . SER A 1 205 ? 1.775 -22.107 5.998 1.00 85.75 205 SER A N 1
ATOM 1639 C CA . SER A 1 205 ? 0.826 -22.766 5.084 1.00 85.75 205 SER A CA 1
ATOM 1640 C C . SER A 1 205 ? -0.201 -21.816 4.445 1.00 85.75 205 SER A C 1
ATOM 1642 O O . SER A 1 205 ? -0.809 -22.147 3.427 1.00 85.75 205 SER A O 1
ATOM 1644 N N . ILE A 1 206 ? -0.431 -20.637 5.035 1.00 89.31 206 ILE A N 1
ATOM 1645 C CA . ILE A 1 206 ? -1.488 -19.698 4.610 1.00 89.31 206 ILE A CA 1
ATOM 1646 C C . ILE A 1 206 ? -0.957 -18.336 4.162 1.00 89.31 206 ILE A C 1
ATOM 1648 O O . ILE A 1 206 ? -1.723 -17.527 3.623 1.00 89.31 206 ILE A O 1
ATOM 1652 N N . SER A 1 207 ? 0.322 -18.057 4.398 1.00 92.62 207 SER A N 1
ATOM 1653 C CA . SER A 1 207 ? 0.928 -16.746 4.211 1.00 92.62 207 SER A CA 1
ATOM 1654 C C . SER A 1 207 ? 2.427 -16.838 3.919 1.00 92.62 207 SER A C 1
ATOM 1656 O O . SER A 1 207 ? 3.066 -17.855 4.172 1.00 92.62 207 SER A O 1
ATOM 1658 N N . SER A 1 208 ? 2.983 -15.760 3.371 1.00 93.25 208 SER A N 1
ATOM 1659 C CA . SER A 1 208 ? 4.389 -15.638 2.995 1.00 93.25 208 SER A CA 1
ATOM 1660 C C . SER A 1 208 ? 4.844 -14.178 3.088 1.00 93.25 208 SER A C 1
ATOM 1662 O O . SER A 1 208 ? 4.058 -13.281 3.412 1.00 93.25 208 SER A O 1
ATOM 1664 N N . LEU A 1 209 ? 6.129 -13.919 2.830 1.00 92.81 209 LEU A N 1
ATOM 1665 C CA . LEU A 1 209 ? 6.572 -12.563 2.509 1.00 92.81 209 LEU A CA 1
ATOM 1666 C C . LEU A 1 209 ? 6.129 -12.199 1.084 1.00 92.81 209 LEU A C 1
ATOM 1668 O O . LEU A 1 209 ? 5.675 -13.045 0.315 1.00 92.81 209 LEU A O 1
ATOM 1672 N N . ASN A 1 210 ? 6.275 -10.920 0.743 1.00 94.69 210 ASN A N 1
ATOM 1673 C CA . ASN A 1 210 ? 5.657 -10.352 -0.451 1.00 94.69 210 ASN A CA 1
ATOM 1674 C C . ASN A 1 210 ? 6.462 -10.551 -1.745 1.00 94.69 210 ASN A C 1
ATOM 1676 O O . ASN A 1 210 ? 5.961 -10.161 -2.786 1.00 94.69 210 ASN A O 1
ATOM 1680 N N . ASN A 1 211 ? 7.698 -11.066 -1.698 1.00 94.12 211 ASN A N 1
ATOM 1681 C CA . ASN A 1 211 ? 8.504 -11.220 -2.915 1.00 94.12 211 ASN A CA 1
ATOM 1682 C C . ASN A 1 211 ? 8.009 -12.401 -3.766 1.00 94.12 211 ASN A C 1
ATOM 1684 O O . ASN A 1 211 ? 7.458 -13.367 -3.235 1.00 94.12 211 ASN A O 1
ATOM 1688 N N . LEU A 1 212 ? 8.267 -12.344 -5.076 1.00 95.06 212 LEU A N 1
ATOM 1689 C CA . LEU A 1 212 ? 7.749 -13.320 -6.034 1.00 95.06 212 LEU A CA 1
ATOM 1690 C C . LEU A 1 212 ? 8.116 -14.764 -5.682 1.00 95.06 212 LEU A C 1
ATOM 1692 O O . LEU A 1 212 ? 7.277 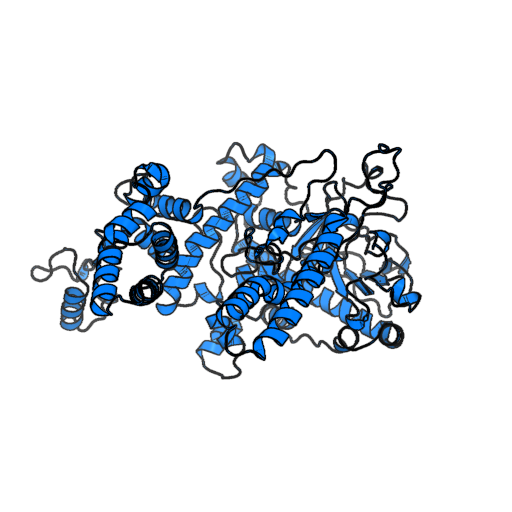-15.641 -5.835 1.00 95.06 212 LEU A O 1
ATOM 1696 N N . ALA A 1 213 ? 9.331 -15.023 -5.189 1.00 93.75 213 ALA A N 1
ATOM 1697 C CA . ALA A 1 213 ? 9.769 -16.380 -4.862 1.00 93.75 213 ALA A CA 1
ATOM 1698 C C . ALA A 1 213 ? 8.955 -16.980 -3.704 1.00 93.75 213 ALA A C 1
ATOM 1700 O O . ALA A 1 213 ? 8.478 -18.111 -3.807 1.00 93.75 213 ALA A O 1
ATOM 1701 N N . ASP A 1 214 ? 8.736 -16.207 -2.640 1.00 94.25 214 ASP A N 1
ATOM 1702 C CA . ASP A 1 214 ? 7.946 -16.628 -1.480 1.00 94.25 214 ASP A CA 1
ATOM 1703 C C . ASP A 1 214 ? 6.459 -16.790 -1.828 1.00 94.25 214 ASP A C 1
ATOM 1705 O O . ASP A 1 214 ? 5.823 -17.772 -1.435 1.00 94.25 214 ASP A O 1
ATOM 1709 N N . VAL A 1 215 ? 5.911 -15.868 -2.623 1.00 95.88 215 VAL A N 1
ATOM 1710 C CA . VAL A 1 215 ? 4.529 -15.938 -3.120 1.00 95.88 215 VAL A CA 1
ATOM 1711 C C . VAL A 1 215 ? 4.345 -17.143 -4.048 1.00 95.88 215 VAL A C 1
ATOM 1713 O O . VAL A 1 215 ? 3.381 -17.899 -3.914 1.00 95.88 215 VAL A O 1
ATOM 1716 N N . TYR A 1 216 ? 5.286 -17.375 -4.962 1.00 95.75 216 TYR A N 1
ATOM 1717 C CA . TYR A 1 216 ? 5.283 -18.528 -5.857 1.00 95.75 216 TYR A CA 1
ATOM 1718 C C . TYR A 1 216 ? 5.339 -19.840 -5.069 1.00 95.75 216 TYR A C 1
ATOM 1720 O O . TYR A 1 216 ? 4.526 -20.731 -5.319 1.00 95.75 216 TYR A O 1
ATOM 1728 N N . LYS A 1 217 ? 6.205 -19.932 -4.052 1.00 94.94 217 LYS A N 1
ATOM 1729 C CA . LYS A 1 217 ? 6.276 -21.089 -3.152 1.00 94.94 217 LYS A CA 1
ATOM 1730 C C . LYS A 1 217 ? 4.947 -21.340 -2.435 1.00 94.94 217 LYS A C 1
ATOM 1732 O O . LYS A 1 217 ? 4.495 -22.482 -2.400 1.00 94.94 217 LYS A O 1
ATOM 1737 N N . LEU A 1 218 ? 4.290 -20.293 -1.931 1.00 94.88 218 LEU A N 1
ATOM 1738 C CA . LEU A 1 218 ? 3.007 -20.408 -1.229 1.00 94.88 218 LEU A CA 1
ATOM 1739 C C . LEU A 1 218 ? 1.879 -20.951 -2.122 1.00 94.88 218 LEU A C 1
ATOM 1741 O O . LEU A 1 218 ? 1.129 -21.825 -1.694 1.00 94.88 218 LEU A O 1
ATOM 1745 N N . TYR A 1 219 ? 1.720 -20.425 -3.341 1.00 94.75 219 TYR A N 1
ATOM 1746 C CA . TYR A 1 219 ? 0.572 -20.770 -4.197 1.00 94.75 219 TYR A CA 1
ATOM 1747 C C . TYR A 1 219 ? 0.839 -21.913 -5.182 1.00 94.75 219 TYR A C 1
ATOM 1749 O O . TYR A 1 219 ? -0.103 -22.599 -5.584 1.00 94.75 219 TYR A O 1
ATOM 1757 N N . CYS A 1 220 ? 2.094 -22.116 -5.589 1.00 93.25 220 CYS A N 1
ATOM 1758 C CA . CYS A 1 220 ? 2.481 -23.139 -6.565 1.00 93.25 220 CYS A CA 1
ATOM 1759 C C . CYS A 1 220 ? 3.192 -24.344 -5.930 1.00 93.25 220 CYS A C 1
ATOM 1761 O O . CYS A 1 220 ? 3.324 -25.368 -6.594 1.00 93.25 220 CYS A O 1
ATOM 1763 N N . GLY A 1 221 ? 3.640 -24.250 -4.672 1.00 90.06 221 GLY A N 1
ATOM 1764 C CA . GLY A 1 221 ? 4.258 -25.356 -3.925 1.00 90.06 221 GLY A CA 1
ATOM 1765 C C . GLY A 1 221 ? 5.697 -25.698 -4.329 1.00 90.06 221 GLY A C 1
ATOM 1766 O O . GLY A 1 221 ? 6.294 -26.599 -3.749 1.00 90.06 221 GLY A O 1
ATOM 1767 N N . THR A 1 222 ? 6.267 -24.989 -5.304 1.00 90.06 222 THR A N 1
ATOM 1768 C CA . THR A 1 222 ? 7.630 -25.204 -5.816 1.00 90.06 222 THR A CA 1
ATOM 1769 C C . THR A 1 222 ? 8.503 -23.985 -5.557 1.00 90.06 222 THR A C 1
ATOM 1771 O O . THR A 1 222 ? 8.006 -22.861 -5.601 1.00 90.06 222 THR A O 1
ATOM 1774 N N . GLU A 1 223 ? 9.801 -24.185 -5.342 1.00 88.50 223 GLU A N 1
ATOM 1775 C CA . GLU A 1 223 ? 10.744 -23.075 -5.188 1.00 88.50 223 GLU A CA 1
ATOM 1776 C C . GLU A 1 223 ? 11.114 -22.463 -6.541 1.00 88.50 223 GLU A C 1
ATOM 1778 O O . GLU A 1 223 ? 11.269 -23.162 -7.543 1.00 88.50 223 GLU A O 1
ATOM 1783 N N . LEU A 1 224 ? 11.238 -21.137 -6.561 1.00 85.62 224 LEU A N 1
ATOM 1784 C CA . LEU A 1 224 ? 11.671 -20.392 -7.733 1.00 85.62 224 LEU A CA 1
ATOM 1785 C C . LEU A 1 224 ? 13.190 -20.220 -7.676 1.00 85.62 224 LEU A C 1
ATOM 1787 O O . LEU A 1 224 ? 13.710 -19.512 -6.812 1.00 85.62 224 LEU A O 1
ATOM 1791 N N . ILE A 1 225 ? 13.900 -20.869 -8.594 1.00 79.12 225 ILE A N 1
ATOM 1792 C CA . ILE A 1 225 ? 15.355 -20.756 -8.695 1.00 79.12 225 ILE A CA 1
ATOM 1793 C C . ILE A 1 225 ? 15.686 -19.418 -9.366 1.00 79.12 225 ILE A C 1
ATOM 1795 O O . ILE A 1 225 ? 15.503 -19.263 -10.569 1.00 79.12 225 ILE A O 1
ATOM 1799 N N . LYS A 1 226 ? 16.174 -18.449 -8.585 1.00 78.12 226 LYS A N 1
ATOM 1800 C CA . LYS A 1 226 ? 16.612 -17.127 -9.069 1.00 78.12 226 LYS A CA 1
ATOM 1801 C C . LYS A 1 226 ? 18.123 -17.086 -9.321 1.00 78.12 226 LYS A C 1
ATOM 1803 O O . LYS A 1 226 ? 18.846 -16.318 -8.690 1.00 78.12 226 LYS A O 1
ATOM 1808 N N . THR A 1 227 ? 18.620 -17.937 -10.213 1.00 67.38 227 THR A N 1
ATOM 1809 C CA . THR A 1 227 ? 20.004 -17.828 -10.709 1.00 67.38 227 THR A CA 1
ATOM 1810 C C . THR A 1 227 ? 20.149 -16.562 -11.558 1.00 67.38 227 THR A C 1
ATOM 1812 O O . THR A 1 227 ? 19.236 -16.239 -12.307 1.00 67.38 227 THR A O 1
ATOM 1815 N N . ASN A 1 228 ? 21.283 -15.861 -11.465 1.00 74.44 228 ASN A N 1
ATOM 1816 C CA . ASN A 1 228 ? 21.661 -14.701 -12.300 1.00 74.44 228 ASN A CA 1
ATOM 1817 C C . ASN A 1 228 ? 21.035 -13.331 -11.971 1.00 74.44 228 ASN A C 1
ATOM 1819 O O . ASN A 1 228 ? 21.390 -12.345 -12.616 1.00 74.44 228 ASN A O 1
ATOM 1823 N N . ARG A 1 229 ? 20.223 -13.208 -10.911 1.00 82.06 229 ARG A N 1
ATOM 1824 C CA . ARG A 1 229 ? 19.749 -11.894 -10.418 1.00 82.06 229 ARG A CA 1
ATOM 1825 C C . ARG A 1 229 ? 20.899 -10.937 -10.078 1.00 82.06 229 ARG A C 1
ATOM 1827 O O . ARG A 1 229 ? 20.801 -9.733 -10.308 1.00 82.06 229 ARG A O 1
ATOM 1834 N N . ASP A 1 230 ? 21.997 -11.472 -9.548 1.00 85.44 230 ASP A N 1
ATOM 1835 C CA . ASP A 1 230 ? 23.152 -10.676 -9.124 1.00 85.44 230 ASP A CA 1
ATOM 1836 C C . ASP A 1 230 ? 23.816 -9.912 -10.277 1.00 85.44 230 ASP A C 1
ATOM 1838 O O . ASP A 1 230 ? 24.452 -8.890 -10.023 1.00 85.44 230 ASP A O 1
ATOM 1842 N N . ILE A 1 231 ? 23.626 -10.341 -11.533 1.00 88.94 231 ILE A N 1
ATOM 1843 C CA . ILE A 1 231 ? 24.152 -9.636 -12.710 1.00 88.94 231 ILE A CA 1
ATOM 1844 C C . ILE A 1 231 ? 23.504 -8.248 -12.838 1.00 88.94 231 ILE A C 1
ATOM 1846 O O . ILE A 1 231 ? 24.201 -7.275 -13.099 1.00 88.94 231 ILE A O 1
ATOM 1850 N N . PHE A 1 232 ? 22.200 -8.117 -12.577 1.00 89.81 232 PHE A N 1
ATOM 1851 C CA . PHE A 1 232 ? 21.504 -6.825 -12.643 1.00 89.81 232 PHE A CA 1
ATOM 1852 C C . PHE A 1 232 ? 21.802 -5.914 -11.443 1.00 89.81 232 PHE A C 1
ATOM 1854 O O . PHE A 1 232 ? 21.715 -4.690 -11.550 1.00 89.81 232 PHE A O 1
ATOM 1861 N N . ILE A 1 233 ? 22.163 -6.495 -10.295 1.00 89.19 233 ILE A N 1
ATOM 1862 C CA . ILE A 1 233 ? 22.446 -5.746 -9.062 1.00 89.19 233 ILE A CA 1
ATOM 1863 C C . ILE A 1 233 ? 23.905 -5.278 -9.026 1.00 89.19 233 ILE A C 1
ATOM 1865 O O . ILE A 1 233 ? 24.178 -4.109 -8.757 1.00 89.19 233 ILE A O 1
ATOM 1869 N N . ASN A 1 234 ? 24.841 -6.195 -9.278 1.00 89.38 234 ASN A N 1
ATOM 1870 C CA . ASN A 1 234 ? 26.274 -5.988 -9.075 1.00 89.38 234 ASN A CA 1
ATOM 1871 C C . ASN A 1 234 ? 27.078 -5.936 -10.383 1.00 89.38 234 ASN A C 1
ATOM 1873 O O . ASN A 1 234 ? 28.227 -5.489 -10.350 1.00 89.38 234 ASN A O 1
ATOM 1877 N N . GLY A 1 235 ? 26.521 -6.396 -11.503 1.00 87.81 235 GLY A N 1
ATOM 1878 C CA . GLY A 1 235 ? 27.178 -6.382 -12.812 1.00 87.81 235 GLY A CA 1
ATOM 1879 C C . GLY A 1 235 ? 27.044 -5.048 -13.546 1.00 87.81 235 GLY A C 1
ATOM 1880 O O . GLY A 1 235 ? 26.362 -4.125 -13.094 1.00 87.81 235 GLY A O 1
ATOM 1881 N N . GLU A 1 236 ? 27.730 -4.946 -14.680 1.00 89.75 236 GLU A N 1
ATOM 1882 C CA . GLU A 1 236 ? 27.638 -3.825 -15.618 1.00 89.75 236 GLU A CA 1
ATOM 1883 C C . GLU A 1 236 ? 26.882 -4.227 -16.897 1.00 89.75 236 GLU A C 1
ATOM 1885 O O . GLU A 1 236 ? 26.663 -5.407 -17.180 1.00 89.75 236 GLU A O 1
ATOM 1890 N N . LEU A 1 237 ? 26.522 -3.249 -17.739 1.00 89.88 237 LEU A N 1
ATOM 1891 C CA . LEU A 1 237 ? 25.843 -3.511 -19.020 1.00 89.88 237 LEU A CA 1
ATOM 1892 C C . LEU A 1 237 ? 26.603 -4.503 -19.919 1.00 89.88 237 LEU A C 1
ATOM 1894 O O . LEU A 1 237 ? 25.977 -5.262 -20.658 1.00 89.88 237 LEU A O 1
ATOM 1898 N N . GLN A 1 238 ? 27.940 -4.525 -19.864 1.00 89.81 238 GLN A N 1
ATOM 1899 C CA . GLN A 1 238 ? 28.734 -5.483 -20.640 1.00 89.81 238 GLN A CA 1
ATOM 1900 C C . GLN A 1 238 ? 28.545 -6.928 -20.164 1.00 89.81 238 GLN A C 1
ATOM 1902 O O . GLN A 1 238 ? 28.505 -7.833 -20.998 1.00 89.81 238 GLN A O 1
ATOM 1907 N N . ASP A 1 239 ? 28.370 -7.145 -18.859 1.00 91.44 239 ASP A N 1
ATOM 1908 C CA . ASP A 1 239 ? 28.130 -8.474 -18.295 1.00 91.44 239 ASP A CA 1
ATOM 1909 C C . ASP A 1 239 ? 26.766 -9.005 -18.741 1.00 91.44 239 ASP A C 1
ATOM 1911 O O . ASP A 1 239 ? 26.663 -10.140 -19.211 1.00 91.44 239 ASP A O 1
ATOM 1915 N N . ILE A 1 240 ? 25.736 -8.149 -18.698 1.00 91.38 240 ILE A N 1
ATOM 1916 C CA . ILE A 1 240 ? 24.389 -8.468 -19.198 1.00 91.38 240 ILE A CA 1
ATOM 1917 C C . ILE A 1 240 ? 24.439 -8.786 -20.695 1.00 91.38 240 ILE A C 1
ATOM 1919 O O . ILE A 1 240 ? 23.824 -9.745 -21.149 1.00 91.38 240 ILE A O 1
ATOM 1923 N N . LYS A 1 241 ? 25.204 -8.018 -21.480 1.00 92.44 241 LYS A N 1
ATOM 1924 C CA . LYS A 1 241 ? 25.372 -8.265 -22.919 1.00 92.44 241 LYS A CA 1
ATOM 1925 C C . LYS A 1 241 ? 26.072 -9.599 -23.195 1.00 92.44 241 LYS A C 1
ATOM 1927 O O . LYS A 1 241 ? 25.674 -10.316 -24.110 1.00 92.44 241 LYS A O 1
ATOM 1932 N N . LYS A 1 242 ? 27.088 -9.953 -22.402 1.00 92.50 242 LYS A N 1
ATOM 1933 C CA . LYS A 1 242 ? 27.821 -11.222 -22.520 1.00 92.50 242 LYS A CA 1
ATOM 1934 C C . LYS A 1 242 ? 26.947 -12.429 -22.165 1.00 92.50 242 LYS A C 1
ATOM 1936 O O . LYS A 1 242 ? 27.013 -13.440 -22.856 1.00 92.50 242 LYS A O 1
ATOM 1941 N N . HIS A 1 243 ? 26.116 -12.305 -21.132 1.00 92.75 243 HIS A N 1
ATOM 1942 C CA . HIS A 1 243 ? 25.221 -13.359 -20.641 1.00 92.75 243 HIS A CA 1
ATOM 1943 C C . HIS A 1 243 ? 23.756 -13.144 -21.062 1.00 92.75 243 HIS A C 1
ATOM 1945 O O . HIS A 1 243 ? 22.835 -13.590 -20.382 1.00 92.75 243 HIS A O 1
ATOM 1951 N N . PHE A 1 244 ? 23.521 -12.494 -22.209 1.00 93.94 244 PHE A N 1
ATOM 1952 C CA . PHE A 1 244 ? 22.197 -12.000 -22.609 1.00 93.94 244 PHE A CA 1
ATOM 1953 C C . PHE A 1 244 ? 21.088 -13.061 -22.589 1.00 93.94 244 PHE A C 1
ATOM 1955 O O . PHE A 1 244 ? 20.024 -12.817 -22.027 1.00 93.94 244 PHE A O 1
ATOM 1962 N N . ASN A 1 245 ? 21.323 -14.244 -23.169 1.00 93.06 245 ASN A N 1
ATOM 1963 C CA . ASN A 1 245 ? 20.308 -15.305 -23.195 1.00 93.06 245 ASN A CA 1
ATOM 1964 C C . ASN A 1 245 ? 19.977 -15.827 -21.790 1.00 93.06 245 ASN A C 1
ATOM 1966 O O . ASN A 1 245 ? 18.817 -16.110 -21.505 1.00 93.06 245 ASN A O 1
ATOM 1970 N N . GLU A 1 246 ? 20.969 -15.921 -20.903 1.00 92.50 246 GLU A N 1
ATOM 1971 C CA . GLU A 1 246 ? 20.751 -16.336 -19.516 1.00 92.50 246 GLU A CA 1
ATOM 1972 C C . GLU A 1 246 ? 19.965 -15.275 -18.735 1.00 92.50 246 GLU A C 1
ATOM 1974 O O . GLU A 1 246 ? 19.046 -15.611 -17.990 1.00 92.50 246 GLU A O 1
ATOM 1979 N N . SER A 1 247 ? 20.295 -13.995 -18.940 1.00 93.56 247 SER A N 1
ATOM 1980 C CA . SER A 1 247 ? 19.569 -12.861 -18.365 1.00 93.56 247 SER A CA 1
ATOM 1981 C C . SER A 1 247 ? 18.119 -12.811 -18.852 1.00 93.56 247 SER A C 1
ATOM 1983 O O . SER A 1 247 ? 17.213 -12.679 -18.038 1.00 93.56 247 SER A O 1
ATOM 1985 N N . MET A 1 248 ? 17.873 -12.986 -20.154 1.00 93.94 248 MET A N 1
ATOM 1986 C CA . MET A 1 248 ? 16.515 -13.025 -20.709 1.00 93.94 248 MET A CA 1
ATOM 1987 C C . MET A 1 248 ? 15.713 -14.232 -20.225 1.00 93.94 248 MET A C 1
ATOM 1989 O O . MET A 1 248 ? 14.523 -14.101 -19.946 1.00 93.94 248 MET A O 1
ATOM 1993 N N . LEU A 1 249 ? 16.348 -15.402 -20.096 1.00 93.25 249 LEU A N 1
ATOM 1994 C CA . LEU A 1 249 ? 15.693 -16.581 -19.537 1.00 93.25 249 LEU A CA 1
ATOM 1995 C C . LEU A 1 249 ? 15.280 -16.342 -18.081 1.00 93.25 249 LEU A C 1
ATOM 1997 O O . LEU A 1 249 ? 14.171 -16.712 -17.705 1.00 93.25 249 LEU A O 1
ATOM 2001 N N . TYR A 1 250 ? 16.132 -15.695 -17.282 1.00 92.56 250 TYR A N 1
ATOM 2002 C CA . TYR A 1 250 ? 15.791 -15.291 -15.917 1.00 92.56 250 TYR A CA 1
ATOM 2003 C C . TYR A 1 250 ? 14.537 -14.396 -15.888 1.00 92.56 250 TYR A C 1
ATOM 2005 O O . TYR A 1 250 ? 13.580 -14.736 -15.189 1.00 92.56 250 TYR A O 1
ATOM 2013 N N . CYS A 1 251 ? 14.478 -13.341 -16.711 1.00 93.50 251 CYS A N 1
ATOM 2014 C CA . CYS A 1 251 ? 13.297 -12.469 -16.791 1.00 93.50 251 CYS A CA 1
ATOM 2015 C C . CYS A 1 251 ? 12.042 -13.240 -17.252 1.00 93.50 251 CYS A C 1
ATOM 2017 O O . CYS A 1 251 ? 10.956 -13.108 -16.688 1.00 93.50 251 CYS A O 1
ATOM 2019 N N . ALA A 1 252 ? 12.182 -14.108 -18.260 1.00 94.25 252 ALA A N 1
ATOM 2020 C CA . ALA A 1 252 ? 11.078 -14.924 -18.759 1.00 94.25 252 ALA A CA 1
ATOM 2021 C C . ALA A 1 252 ? 10.534 -15.890 -17.692 1.00 94.25 252 ALA A C 1
ATOM 2023 O O . ALA A 1 252 ? 9.322 -16.100 -17.608 1.00 94.25 252 ALA A O 1
ATOM 2024 N N . LEU A 1 253 ? 11.399 -16.466 -16.852 1.00 93.81 253 LEU A N 1
ATOM 2025 C CA . LEU A 1 253 ? 10.986 -17.339 -15.752 1.00 93.81 253 LEU A CA 1
ATOM 2026 C C . LEU A 1 253 ? 10.195 -16.584 -14.675 1.00 93.81 253 LEU A C 1
ATOM 2028 O O . LEU A 1 253 ? 9.215 -17.138 -14.168 1.00 93.81 253 LEU A O 1
ATOM 2032 N N . ASP A 1 254 ? 10.554 -15.334 -14.370 1.00 94.44 254 ASP A N 1
ATOM 2033 C CA . ASP A 1 254 ? 9.790 -14.478 -13.451 1.00 94.44 254 ASP A CA 1
ATOM 2034 C C . ASP A 1 254 ? 8.396 -14.136 -14.031 1.00 94.44 254 ASP A C 1
ATOM 2036 O O . ASP A 1 254 ? 7.388 -14.229 -13.319 1.00 94.44 254 ASP A O 1
ATOM 2040 N N . VAL A 1 255 ? 8.283 -13.896 -15.345 1.00 94.62 255 VAL A N 1
ATOM 2041 C CA . VAL A 1 255 ? 6.988 -13.751 -16.049 1.00 94.62 255 VAL A CA 1
ATOM 2042 C C . VAL A 1 255 ? 6.142 -15.032 -15.954 1.00 94.62 255 VAL A C 1
ATOM 2044 O O . VAL A 1 255 ? 4.953 -14.979 -15.619 1.00 94.62 255 VAL A O 1
ATOM 2047 N N . VAL A 1 256 ? 6.735 -16.214 -16.176 1.00 93.88 256 VAL A N 1
ATOM 2048 C CA . VAL A 1 256 ? 6.027 -17.503 -16.026 1.00 93.88 256 VAL A CA 1
ATOM 2049 C C . VAL A 1 256 ? 5.577 -17.734 -14.581 1.00 93.88 256 VAL A C 1
ATOM 2051 O O . VAL A 1 256 ? 4.464 -18.220 -14.348 1.00 93.88 256 VAL A O 1
ATOM 2054 N N . ALA A 1 257 ? 6.421 -17.410 -13.601 1.00 94.81 257 ALA A N 1
ATOM 2055 C CA . ALA A 1 257 ? 6.081 -17.526 -12.188 1.00 94.81 257 ALA A CA 1
ATOM 2056 C C . ALA A 1 257 ? 4.906 -16.605 -11.829 1.00 94.81 257 ALA A C 1
ATOM 2058 O O . ALA A 1 257 ? 3.946 -17.056 -11.197 1.00 94.81 257 ALA A O 1
ATOM 2059 N N . THR A 1 258 ? 4.933 -15.362 -12.312 1.00 95.12 258 THR A N 1
ATOM 2060 C CA . THR A 1 258 ? 3.860 -14.374 -12.138 1.00 95.12 258 THR A CA 1
ATOM 2061 C C . THR A 1 258 ? 2.542 -14.869 -12.735 1.00 95.12 258 THR A C 1
ATOM 2063 O O . THR A 1 258 ? 1.518 -14.830 -12.055 1.00 95.12 258 THR A O 1
ATOM 2066 N N . HIS A 1 259 ? 2.555 -15.445 -13.943 1.00 93.06 259 HIS A N 1
ATOM 2067 C CA . HIS A 1 259 ? 1.375 -16.077 -14.550 1.00 93.06 259 HIS A CA 1
ATOM 2068 C C . HIS A 1 259 ? 0.783 -17.195 -13.687 1.00 93.06 259 HIS A C 1
ATOM 2070 O O . HIS A 1 259 ? -0.421 -17.225 -13.419 1.00 93.06 259 HIS A O 1
ATOM 2076 N N . LYS A 1 260 ? 1.631 -18.119 -13.223 1.00 92.94 260 LYS A N 1
ATOM 2077 C CA . LYS A 1 260 ? 1.199 -19.252 -12.394 1.00 92.94 260 LYS A CA 1
ATOM 2078 C C . LYS A 1 260 ? 0.603 -18.786 -11.064 1.00 92.94 260 LYS A C 1
ATOM 2080 O O . LYS A 1 260 ? -0.431 -19.313 -10.652 1.00 92.94 260 LYS A O 1
ATOM 2085 N N . VAL A 1 261 ? 1.216 -17.786 -10.424 1.00 94.81 261 VAL A N 1
ATOM 2086 C CA . VAL A 1 261 ? 0.678 -17.143 -9.214 1.00 94.81 261 VAL A CA 1
ATOM 2087 C C . VAL A 1 261 ? -0.671 -16.507 -9.513 1.00 94.81 261 VAL A C 1
ATOM 2089 O O . VAL A 1 261 ? -1.642 -16.783 -8.808 1.00 94.81 261 VAL A O 1
ATOM 2092 N N . LEU A 1 262 ? -0.754 -15.706 -10.576 1.00 91.81 262 LEU A N 1
ATOM 2093 C CA . LEU A 1 262 ? -1.961 -14.991 -10.965 1.00 91.81 262 LEU A CA 1
ATOM 2094 C C . LEU A 1 262 ? -3.150 -15.949 -11.168 1.00 91.81 262 LEU A C 1
ATOM 2096 O O . LEU A 1 262 ? -4.227 -15.722 -10.616 1.00 91.81 262 LEU A O 1
ATOM 2100 N N . LYS A 1 263 ? -2.934 -17.067 -11.872 1.00 89.56 263 LYS A N 1
ATOM 2101 C CA . LYS A 1 263 ? -3.947 -18.109 -12.116 1.00 89.56 263 LYS A CA 1
ATOM 2102 C C . LYS A 1 263 ? -4.517 -18.713 -10.828 1.00 89.56 263 LYS A C 1
ATOM 2104 O O . LYS A 1 263 ? -5.678 -19.116 -10.794 1.00 89.56 263 LYS A O 1
ATOM 2109 N N . LYS A 1 264 ? -3.720 -18.790 -9.759 1.00 91.56 264 LYS A N 1
ATOM 2110 C CA . LYS A 1 264 ? -4.175 -19.275 -8.446 1.00 91.56 264 LYS A CA 1
ATOM 2111 C C . LYS A 1 264 ? -4.824 -18.174 -7.617 1.00 91.56 264 LYS A C 1
ATOM 2113 O O . LYS A 1 264 ? -5.840 -18.415 -6.975 1.00 91.56 264 LYS A O 1
ATOM 2118 N N . ILE A 1 265 ? -4.240 -16.981 -7.620 1.00 93.38 265 ILE A N 1
ATOM 2119 C CA . ILE A 1 265 ? -4.591 -15.916 -6.683 1.00 93.38 265 ILE A CA 1
ATOM 2120 C C . ILE A 1 265 ? -5.800 -15.094 -7.126 1.00 93.38 265 ILE A C 1
ATOM 2122 O O . ILE A 1 265 ? -6.572 -14.652 -6.281 1.00 93.38 265 ILE A O 1
ATOM 2126 N N . PHE A 1 266 ? -5.996 -14.903 -8.432 1.00 89.25 266 PHE A N 1
ATOM 2127 C CA . PHE A 1 266 ? -7.059 -14.046 -8.949 1.00 89.25 266 PHE A CA 1
ATOM 2128 C C . PHE A 1 266 ? -8.469 -14.610 -8.678 1.00 89.25 266 PHE A C 1
ATOM 2130 O O . PHE A 1 266 ? -9.304 -13.862 -8.171 1.00 89.25 266 PHE A O 1
ATOM 2137 N N . PRO A 1 267 ? -8.751 -15.919 -8.862 1.00 88.62 267 PRO A N 1
ATOM 2138 C CA . PRO A 1 267 ? -10.033 -16.494 -8.441 1.00 88.62 267 PRO A CA 1
ATOM 2139 C C . PRO A 1 267 ? -10.283 -16.356 -6.932 1.00 88.62 267 PRO A C 1
ATOM 2141 O O . PRO A 1 267 ? -11.385 -16.010 -6.515 1.00 88.62 267 PRO A O 1
ATOM 2144 N N . MET A 1 268 ? -9.243 -16.560 -6.115 1.00 92.62 268 MET A N 1
ATOM 2145 C CA . MET A 1 268 ? -9.324 -16.378 -4.661 1.00 92.62 268 MET A CA 1
ATOM 2146 C C . MET A 1 268 ? -9.586 -14.919 -4.274 1.00 92.62 268 MET A C 1
ATOM 2148 O O . MET A 1 268 ? -10.237 -14.655 -3.266 1.00 92.62 268 MET A O 1
ATOM 2152 N N . PHE A 1 269 ? -9.060 -13.970 -5.050 1.00 92.31 269 PHE A N 1
ATOM 2153 C CA . PHE A 1 269 ? -9.328 -12.552 -4.859 1.00 92.31 269 PHE A CA 1
ATOM 2154 C C . PHE A 1 269 ? -10.809 -12.258 -5.094 1.00 92.31 269 PHE A C 1
ATOM 2156 O O . PHE A 1 269 ? -11.456 -11.714 -4.208 1.00 92.31 269 PHE A O 1
ATOM 2163 N N . LEU A 1 270 ? -11.365 -12.687 -6.230 1.00 86.12 270 LEU A N 1
ATOM 2164 C CA . LEU A 1 270 ? -12.776 -12.457 -6.559 1.00 86.12 270 LEU A CA 1
ATOM 2165 C C . LEU A 1 270 ? -13.735 -13.104 -5.549 1.00 86.12 270 LEU A C 1
ATOM 2167 O O . LEU A 1 270 ? -14.766 -12.527 -5.226 1.00 86.12 270 LEU A O 1
ATOM 2171 N N . GLU A 1 271 ? -13.387 -14.273 -5.005 1.00 89.69 271 GLU A N 1
ATOM 2172 C CA . GLU A 1 271 ? -14.167 -14.916 -3.938 1.00 89.69 271 GLU A CA 1
ATOM 2173 C C . GLU A 1 271 ? -14.169 -14.092 -2.638 1.00 89.69 271 GLU A C 1
ATOM 2175 O O . GLU A 1 271 ? -15.176 -14.017 -1.936 1.00 89.69 271 GLU A O 1
ATOM 2180 N N . ARG A 1 272 ? -13.035 -13.473 -2.294 1.00 93.69 272 ARG A N 1
ATOM 2181 C CA . ARG A 1 272 ? -12.855 -12.748 -1.025 1.00 93.69 272 ARG A CA 1
ATOM 2182 C C . ARG A 1 272 ? -13.226 -11.271 -1.088 1.00 93.69 272 ARG A C 1
ATOM 2184 O O . ARG A 1 272 ? -13.447 -10.663 -0.042 1.00 93.69 272 ARG A O 1
ATOM 2191 N N . PHE A 1 273 ? -13.267 -10.714 -2.289 1.00 91.06 273 PHE A N 1
ATOM 2192 C CA . PHE A 1 273 ? -13.592 -9.326 -2.588 1.00 91.06 273 PHE A CA 1
ATOM 2193 C C . PHE A 1 273 ? -14.678 -9.323 -3.673 1.00 91.06 273 PHE A C 1
ATOM 2195 O O . PHE A 1 273 ? -14.382 -9.048 -4.836 1.00 91.06 273 PHE A O 1
ATOM 2202 N N . PRO A 1 274 ? -15.926 -9.677 -3.309 1.00 84.38 274 PRO A N 1
ATOM 2203 C CA . PRO A 1 274 ? -16.987 -9.951 -4.279 1.00 84.38 274 PRO A CA 1
ATOM 2204 C C . PRO A 1 274 ? -17.424 -8.704 -5.058 1.00 84.38 274 PRO A C 1
ATOM 2206 O O . PRO A 1 274 ? -17.885 -8.810 -6.192 1.00 84.38 274 PRO A O 1
ATOM 2209 N N . HIS A 1 275 ? -17.264 -7.514 -4.472 1.00 85.44 275 HIS A N 1
ATOM 2210 C CA . HIS A 1 275 ? -17.675 -6.272 -5.108 1.00 85.44 275 HIS A CA 1
ATOM 2211 C C . HIS A 1 275 ? -16.607 -5.737 -6.075 1.00 85.44 275 HIS A C 1
ATOM 2213 O O . HIS A 1 275 ? -15.482 -5.418 -5.676 1.00 85.44 275 HIS A O 1
ATOM 2219 N N . PHE A 1 276 ? -16.990 -5.542 -7.342 1.00 81.31 276 PHE A N 1
ATOM 2220 C CA . PHE A 1 276 ? -16.090 -5.109 -8.420 1.00 81.31 276 PHE A CA 1
ATOM 2221 C C . PHE A 1 276 ? -15.390 -3.770 -8.146 1.00 81.31 276 PHE A C 1
ATOM 2223 O O . PHE A 1 276 ? -14.236 -3.593 -8.535 1.00 81.31 276 PHE A O 1
ATOM 2230 N N . ALA A 1 277 ? -16.045 -2.860 -7.413 1.00 84.44 277 ALA A N 1
ATOM 2231 C CA . ALA A 1 277 ? -15.440 -1.583 -7.027 1.00 84.44 277 ALA A CA 1
ATOM 2232 C C . ALA A 1 277 ? -14.070 -1.737 -6.350 1.00 84.44 277 ALA A C 1
ATOM 2234 O O . ALA A 1 277 ? -13.206 -0.890 -6.542 1.00 84.44 277 ALA A O 1
ATOM 2235 N N . THR A 1 278 ? -13.841 -2.826 -5.607 1.00 88.31 278 THR A N 1
ATOM 2236 C CA . THR A 1 278 ? -12.537 -3.074 -4.986 1.00 88.31 278 THR A CA 1
ATOM 2237 C C . THR A 1 278 ? -11.442 -3.283 -6.027 1.00 88.31 278 THR A C 1
ATOM 2239 O O . THR A 1 278 ? -10.378 -2.685 -5.911 1.00 88.31 278 THR A O 1
ATOM 2242 N N . LEU A 1 279 ? -11.698 -4.093 -7.058 1.00 86.12 279 LEU A N 1
ATOM 2243 C CA . LEU A 1 279 ? -10.730 -4.310 -8.134 1.00 86.12 279 LEU A CA 1
ATOM 2244 C C . LEU A 1 279 ? -10.511 -3.028 -8.940 1.00 86.12 279 LEU A C 1
ATOM 2246 O O . LEU A 1 279 ? -9.371 -2.648 -9.183 1.00 86.12 279 LEU A O 1
ATOM 2250 N N . ALA A 1 280 ? -11.595 -2.355 -9.322 1.00 83.56 280 ALA A N 1
ATOM 2251 C CA . ALA A 1 280 ? -11.518 -1.144 -10.127 1.00 83.56 280 ALA A CA 1
ATOM 2252 C C . ALA A 1 280 ? -10.778 -0.018 -9.384 1.00 83.56 280 ALA A C 1
ATOM 2254 O O . ALA A 1 280 ? -9.840 0.556 -9.925 1.00 83.56 280 ALA A O 1
ATOM 2255 N N . GLY A 1 281 ? -11.089 0.212 -8.104 1.00 88.31 281 GLY A N 1
ATOM 2256 C CA . GLY A 1 281 ? -10.365 1.176 -7.275 1.00 88.31 281 GLY A CA 1
ATOM 2257 C C . GLY A 1 281 ? -8.869 0.861 -7.147 1.00 88.31 281 GLY A C 1
ATOM 2258 O O . GLY A 1 281 ? -8.050 1.775 -7.193 1.00 88.31 281 GLY A O 1
ATOM 2259 N N . MET A 1 282 ? -8.487 -0.421 -7.065 1.00 89.69 282 MET A N 1
ATOM 2260 C CA . MET A 1 282 ? -7.073 -0.820 -7.071 1.00 89.69 282 MET A CA 1
ATOM 2261 C C . MET A 1 282 ? -6.367 -0.495 -8.399 1.00 89.69 282 MET A C 1
ATOM 2263 O O . MET A 1 282 ? -5.224 -0.040 -8.370 1.00 89.69 282 MET A O 1
ATOM 2267 N N . LEU A 1 283 ? -7.026 -0.709 -9.544 1.00 87.69 283 LEU A N 1
ATOM 2268 C CA . LEU A 1 283 ? -6.475 -0.375 -10.867 1.00 87.69 283 LEU A CA 1
ATOM 2269 C C . LEU A 1 283 ? -6.265 1.140 -11.027 1.00 87.69 283 LEU A C 1
ATOM 2271 O O . LEU A 1 283 ? -5.244 1.575 -11.565 1.00 87.69 283 LEU A O 1
ATOM 2275 N N . GLU A 1 284 ? -7.193 1.942 -10.507 1.00 87.31 284 GLU A N 1
ATOM 2276 C CA . GLU A 1 284 ? -7.098 3.404 -10.554 1.00 87.31 284 GLU A CA 1
ATOM 2277 C C . GLU A 1 284 ? -6.012 3.948 -9.626 1.00 87.31 284 GLU A C 1
ATOM 2279 O O . GLU A 1 284 ? -5.198 4.773 -10.038 1.00 87.31 284 GLU A O 1
ATOM 2284 N N . LEU A 1 285 ? -5.894 3.410 -8.408 1.00 90.19 285 LEU A N 1
ATOM 2285 C CA . LEU A 1 285 ? -4.790 3.752 -7.503 1.00 90.19 285 LEU A CA 1
ATOM 2286 C C . LEU A 1 285 ? -3.417 3.462 -8.130 1.00 90.19 285 LEU A C 1
ATOM 2288 O O . LEU A 1 285 ? -2.482 4.254 -7.978 1.00 90.19 285 LEU A O 1
ATOM 2292 N N . GLY A 1 286 ? -3.303 2.357 -8.874 1.00 86.69 286 GLY A N 1
ATOM 2293 C CA . GLY A 1 286 ? -2.093 1.988 -9.613 1.00 86.69 286 GLY A CA 1
ATOM 2294 C C . GLY A 1 286 ? -1.729 2.948 -10.752 1.00 86.69 286 GLY A C 1
ATOM 2295 O O . GLY A 1 286 ? -0.574 2.971 -11.178 1.00 86.69 286 GLY A O 1
ATOM 2296 N N . SER A 1 287 ? -2.676 3.779 -11.198 1.00 86.56 287 SER A N 1
ATOM 2297 C CA . SER A 1 287 ? -2.535 4.717 -12.322 1.00 86.56 287 SER A CA 1
ATOM 2298 C C . SER A 1 287 ? -2.158 6.142 -11.886 1.00 86.56 287 SER A C 1
ATOM 2300 O O . SER A 1 287 ? -2.190 7.070 -12.687 1.00 86.56 287 SER A O 1
ATOM 2302 N N . SER A 1 288 ? -1.742 6.323 -10.628 1.00 91.12 288 SER A N 1
ATOM 2303 C CA . SER A 1 288 ? -1.331 7.618 -10.065 1.00 91.12 288 SER A CA 1
ATOM 2304 C C . SER A 1 288 ? -0.269 8.338 -10.918 1.00 91.12 288 SER A C 1
ATOM 2306 O O . SER A 1 288 ? 0.658 7.702 -11.432 1.00 91.12 288 SER A O 1
ATOM 2308 N N . TYR A 1 289 ? -0.377 9.665 -11.016 1.00 92.62 289 TYR A N 1
ATOM 2309 C CA . TYR A 1 289 ? 0.471 10.534 -11.839 1.00 92.62 289 TYR A CA 1
ATOM 2310 C C . TYR A 1 289 ? 0.762 11.849 -11.101 1.00 92.62 289 TYR A C 1
ATOM 2312 O O . TYR A 1 289 ? -0.142 12.443 -10.513 1.00 92.62 289 TYR A O 1
ATOM 2320 N N . LEU A 1 290 ? 2.020 12.303 -11.111 1.00 94.62 290 LEU A N 1
ATOM 2321 C CA . LEU A 1 290 ? 2.457 13.508 -10.403 1.00 94.62 290 LEU A CA 1
ATOM 2322 C C . LEU A 1 290 ? 3.150 14.489 -11.364 1.00 94.62 290 LEU A C 1
ATOM 2324 O O . LEU A 1 290 ? 4.315 14.277 -11.715 1.00 94.62 290 LEU A O 1
ATOM 2328 N N . PRO A 1 291 ? 2.473 15.571 -11.786 1.00 93.44 291 PRO A N 1
ATOM 2329 C CA . PRO A 1 291 ? 3.070 16.565 -12.667 1.00 93.44 291 PRO A CA 1
ATOM 2330 C C . PRO A 1 291 ? 4.073 17.446 -11.916 1.00 93.44 291 PRO A C 1
ATOM 2332 O O . PRO A 1 291 ? 3.828 17.904 -10.797 1.00 93.44 291 PRO A O 1
ATOM 2335 N N . VAL A 1 292 ? 5.206 17.712 -12.556 1.00 92.94 292 VAL A N 1
ATOM 2336 C CA . VAL A 1 292 ? 6.279 18.565 -12.039 1.00 92.94 292 VAL A CA 1
ATOM 2337 C C . VAL A 1 292 ? 6.747 19.553 -13.102 1.00 92.94 292 VAL A C 1
ATOM 2339 O O . VAL A 1 292 ? 6.498 19.402 -14.297 1.00 92.94 292 VAL A O 1
ATOM 2342 N N . ASN A 1 293 ? 7.458 20.586 -12.666 1.00 90.19 293 ASN A N 1
ATOM 2343 C CA . ASN A 1 293 ? 8.104 21.555 -13.544 1.00 90.19 293 ASN A CA 1
ATOM 2344 C C . ASN A 1 293 ? 9.571 21.745 -13.136 1.00 90.19 293 ASN A C 1
ATOM 2346 O O . ASN A 1 293 ? 10.083 21.051 -12.254 1.00 90.19 293 ASN A O 1
ATOM 2350 N N . TYR A 1 294 ? 10.261 22.702 -13.760 1.00 86.19 294 TYR A N 1
ATOM 2351 C CA . TYR A 1 294 ? 11.674 22.975 -13.482 1.00 86.19 294 TYR A CA 1
ATOM 2352 C C . TYR A 1 294 ? 11.969 23.305 -12.004 1.00 86.19 294 TYR A C 1
ATOM 2354 O O . TYR A 1 294 ? 13.091 23.080 -11.544 1.00 86.19 294 TYR A O 1
ATOM 2362 N N . ASN A 1 295 ? 10.971 23.745 -11.222 1.00 90.62 295 ASN A N 1
ATOM 2363 C CA . ASN A 1 295 ? 11.138 23.972 -9.784 1.00 90.62 295 ASN A CA 1
ATOM 2364 C C . ASN A 1 295 ? 11.566 22.705 -9.043 1.00 90.62 295 ASN A C 1
ATOM 2366 O O . ASN A 1 295 ? 12.221 22.833 -8.018 1.00 90.62 295 ASN A O 1
ATOM 2370 N N . TRP A 1 296 ? 11.266 21.508 -9.563 1.00 92.25 296 TRP A N 1
ATOM 2371 C CA . TRP A 1 296 ? 11.747 20.253 -8.987 1.00 92.25 296 TRP A CA 1
ATOM 2372 C C . TRP A 1 296 ? 13.276 20.217 -8.893 1.00 92.25 296 TRP A C 1
ATOM 2374 O O . TRP A 1 296 ? 13.817 19.963 -7.823 1.00 92.25 296 TRP A O 1
ATOM 2384 N N . LYS A 1 297 ? 13.984 20.529 -9.989 1.00 89.25 297 LYS A N 1
ATOM 2385 C CA . LYS A 1 297 ? 15.459 20.531 -10.009 1.00 89.25 297 LYS A CA 1
ATOM 2386 C C . LYS A 1 297 ? 16.021 21.564 -9.042 1.00 89.25 297 LYS A C 1
ATOM 2388 O O . LYS A 1 297 ? 16.876 21.233 -8.229 1.00 89.25 297 LYS A O 1
ATOM 2393 N N . ARG A 1 298 ? 15.468 22.779 -9.089 1.00 91.25 298 ARG A N 1
ATOM 2394 C CA . ARG A 1 298 ? 15.853 23.862 -8.182 1.00 91.25 298 ARG A CA 1
ATOM 2395 C C . ARG A 1 298 ? 15.642 23.472 -6.718 1.00 91.25 298 ARG A C 1
ATOM 2397 O O . ARG A 1 298 ? 16.525 23.691 -5.906 1.00 91.25 298 ARG A O 1
ATOM 2404 N N . TYR A 1 299 ? 14.511 22.851 -6.391 1.00 93.94 299 TYR A N 1
ATOM 2405 C CA . TYR A 1 299 ? 14.218 22.375 -5.041 1.00 93.94 299 TYR A CA 1
ATOM 2406 C C . TYR A 1 299 ? 15.235 21.343 -4.556 1.00 93.94 299 TYR A C 1
ATOM 2408 O O . TYR A 1 299 ? 15.689 21.451 -3.422 1.00 93.94 299 TYR A O 1
ATOM 2416 N N . LEU A 1 300 ? 15.616 20.376 -5.398 1.00 93.69 300 LEU A N 1
ATOM 2417 C CA . LEU A 1 300 ? 16.637 19.393 -5.028 1.00 93.69 300 LEU A CA 1
ATOM 2418 C C . LEU A 1 300 ? 17.992 20.063 -4.763 1.00 93.69 300 LEU A C 1
ATOM 2420 O O . LEU A 1 300 ? 18.614 19.787 -3.742 1.00 93.69 300 LEU A O 1
ATOM 2424 N N . GLU A 1 301 ? 18.426 20.956 -5.655 1.00 92.62 301 GLU A N 1
ATOM 2425 C CA . GLU A 1 301 ? 19.704 21.670 -5.539 1.00 92.62 301 GLU A CA 1
ATOM 2426 C C . GLU A 1 301 ? 19.749 22.584 -4.304 1.00 92.62 301 GLU A C 1
ATOM 2428 O O . GLU A 1 301 ? 20.708 22.538 -3.531 1.00 92.62 301 GLU A O 1
ATOM 2433 N N . GLU A 1 302 ? 18.701 23.382 -4.085 1.00 93.94 302 GLU A N 1
ATOM 2434 C CA . GLU A 1 302 ? 18.596 24.307 -2.952 1.00 93.94 302 GLU A CA 1
ATOM 2435 C C . GLU A 1 302 ? 18.469 23.564 -1.617 1.00 93.94 302 GLU A C 1
ATOM 2437 O O . GLU A 1 302 ? 19.133 23.935 -0.646 1.00 93.94 302 GLU A O 1
ATOM 2442 N N . ALA A 1 303 ? 17.650 22.508 -1.546 1.00 94.19 303 ALA A N 1
ATOM 2443 C CA . ALA A 1 303 ? 17.489 21.721 -0.326 1.00 94.19 303 ALA A CA 1
ATOM 2444 C C . ALA A 1 303 ? 18.784 20.996 0.056 1.00 94.19 303 ALA A C 1
ATOM 2446 O O . ALA A 1 303 ? 19.144 20.982 1.234 1.00 94.19 303 ALA A O 1
ATOM 2447 N N . GLU A 1 304 ? 19.497 20.444 -0.929 1.00 94.69 304 GLU A N 1
ATOM 2448 C CA . GLU A 1 304 ? 20.773 19.767 -0.705 1.00 94.69 304 GLU A CA 1
ATOM 2449 C C . GLU A 1 304 ? 21.863 20.745 -0.265 1.00 94.69 304 GLU A C 1
ATOM 2451 O O . GLU A 1 304 ? 22.506 20.527 0.758 1.00 94.69 304 GLU A O 1
ATOM 2456 N N . THR A 1 305 ? 22.004 21.869 -0.970 1.00 95.44 305 THR A N 1
ATOM 2457 C CA . THR A 1 305 ? 23.010 22.889 -0.639 1.00 95.44 305 THR A CA 1
ATOM 2458 C C . THR A 1 305 ? 22.765 23.460 0.758 1.00 95.44 305 THR A C 1
ATOM 2460 O O . THR A 1 305 ? 23.677 23.517 1.578 1.00 95.44 305 THR A O 1
ATOM 2463 N N . THR A 1 306 ? 21.510 23.789 1.086 1.00 94.25 306 THR A N 1
ATOM 2464 C CA . THR A 1 306 ? 21.147 24.296 2.421 1.00 94.25 306 THR A CA 1
ATOM 2465 C C . THR A 1 306 ? 21.441 23.264 3.514 1.00 94.25 306 THR A C 1
ATOM 2467 O O . THR A 1 306 ? 21.874 23.615 4.612 1.00 94.25 306 THR A O 1
ATOM 2470 N N . HIS A 1 307 ? 21.189 21.981 3.247 1.00 94.56 307 HIS A N 1
ATOM 2471 C CA . HIS A 1 307 ? 21.498 20.909 4.188 1.00 94.56 307 HIS A CA 1
ATOM 2472 C C . HIS A 1 307 ? 23.006 20.775 4.433 1.00 94.56 307 HIS A C 1
ATOM 2474 O O . HIS A 1 307 ? 23.422 20.606 5.583 1.00 94.56 307 HIS A O 1
ATOM 2480 N N . ASP A 1 308 ? 23.813 20.865 3.380 1.00 94.19 308 ASP A N 1
ATOM 2481 C CA . ASP A 1 308 ? 25.266 20.756 3.471 1.00 94.19 308 ASP A CA 1
ATOM 2482 C C . ASP A 1 308 ? 25.874 21.952 4.212 1.00 94.19 308 ASP A C 1
ATOM 2484 O O . ASP A 1 308 ? 26.681 21.752 5.124 1.00 94.19 308 ASP A O 1
ATOM 2488 N N . ASP A 1 309 ? 25.397 23.168 3.931 1.00 94.56 309 ASP A N 1
ATOM 2489 C CA . ASP A 1 309 ? 25.790 24.390 4.642 1.00 94.56 309 ASP A CA 1
ATOM 2490 C C . ASP A 1 309 ? 25.485 24.292 6.145 1.00 94.56 309 ASP A C 1
ATOM 2492 O O . ASP A 1 309 ? 26.345 24.566 6.988 1.00 94.56 309 ASP A O 1
ATOM 2496 N N . LEU A 1 310 ? 24.278 23.842 6.509 1.00 92.44 310 LEU A N 1
ATOM 2497 C CA . LEU A 1 310 ? 23.899 23.669 7.912 1.00 92.44 310 LEU A CA 1
ATOM 2498 C C . LEU A 1 310 ? 24.684 22.553 8.605 1.00 92.44 310 LEU A C 1
ATOM 2500 O O . LEU A 1 310 ? 25.003 22.672 9.789 1.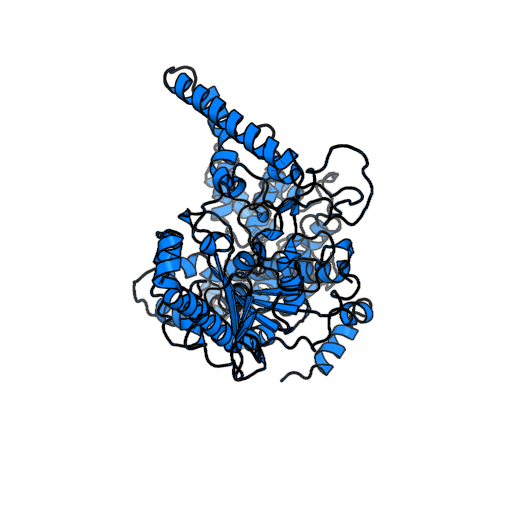00 92.44 310 LEU A O 1
ATOM 2504 N N . ASN A 1 311 ? 24.997 21.460 7.909 1.00 90.81 311 ASN A N 1
ATOM 2505 C CA . ASN A 1 311 ? 25.834 20.407 8.479 1.00 90.81 311 ASN A CA 1
ATOM 2506 C C . ASN A 1 311 ? 27.266 20.890 8.710 1.00 90.81 311 ASN A C 1
ATOM 2508 O O . ASN A 1 311 ? 27.863 20.543 9.729 1.00 90.81 311 ASN A O 1
ATOM 2512 N N . LEU A 1 312 ? 27.803 21.712 7.810 1.00 90.69 312 LEU A N 1
ATOM 2513 C CA . LEU A 1 312 ? 29.104 22.338 7.995 1.00 90.69 312 LEU A CA 1
ATOM 2514 C C . LEU A 1 312 ? 29.084 23.301 9.188 1.00 90.69 312 LEU A C 1
ATOM 2516 O O . LEU A 1 312 ? 29.955 23.200 10.052 1.00 90.69 312 LEU A O 1
ATOM 2520 N N . GLU A 1 313 ? 28.058 24.155 9.300 1.00 89.44 313 GLU A N 1
ATOM 2521 C CA . GLU A 1 313 ? 27.850 25.022 10.470 1.00 89.44 313 GLU A CA 1
ATOM 2522 C C . GLU A 1 313 ? 27.812 24.187 11.757 1.00 89.44 313 GLU A C 1
ATOM 2524 O O . GLU A 1 313 ? 28.523 24.474 12.720 1.00 89.44 313 GLU A O 1
ATOM 2529 N N . LYS A 1 314 ? 27.031 23.103 11.766 1.00 87.75 314 LYS A N 1
ATOM 2530 C CA . LYS A 1 314 ? 26.922 22.200 12.911 1.00 87.75 314 LYS A CA 1
ATOM 2531 C C . LYS A 1 314 ? 28.280 21.615 13.315 1.00 87.75 314 LYS A C 1
ATOM 2533 O O . LYS A 1 314 ? 28.596 21.642 14.500 1.00 87.75 314 LYS A O 1
ATOM 2538 N N . ASN A 1 315 ? 29.073 21.125 12.363 1.00 85.56 315 ASN A N 1
ATOM 2539 C CA . ASN A 1 315 ? 30.385 20.531 12.640 1.00 85.56 315 ASN A CA 1
ATOM 2540 C C . ASN A 1 315 ? 31.366 21.549 13.246 1.00 85.56 315 ASN A C 1
ATOM 2542 O O . ASN A 1 315 ? 32.153 21.198 14.120 1.00 85.56 315 ASN A O 1
ATOM 2546 N N . VAL A 1 316 ? 31.303 22.816 12.822 1.00 85.88 316 VAL A N 1
ATOM 2547 C CA . VAL A 1 316 ? 32.102 23.899 13.421 1.00 85.88 316 VAL A CA 1
ATOM 2548 C C . VAL A 1 316 ? 31.653 24.177 14.859 1.00 85.88 316 VAL A C 1
ATOM 2550 O O . VAL A 1 316 ? 32.484 24.339 15.752 1.00 85.88 316 VAL A O 1
ATOM 2553 N N . LEU A 1 317 ? 30.340 24.202 15.101 1.00 82.81 317 LEU A N 1
ATOM 2554 C CA . LEU A 1 317 ? 29.765 24.491 16.416 1.00 82.81 317 LEU A CA 1
ATOM 2555 C C . LEU A 1 317 ? 29.941 23.350 17.426 1.00 82.81 317 LEU A C 1
ATOM 2557 O O . LEU A 1 317 ? 30.017 23.626 18.619 1.00 82.81 317 LEU A O 1
ATOM 2561 N N . GLU A 1 318 ? 30.028 22.091 16.988 1.00 76.56 318 GLU A N 1
ATOM 2562 C CA . GLU A 1 318 ? 30.330 20.944 17.864 1.00 76.56 318 GLU A CA 1
ATOM 2563 C C . GLU A 1 318 ? 31.716 21.056 18.528 1.00 76.56 318 GLU A C 1
ATOM 2565 O O . GLU A 1 318 ? 31.933 20.476 19.588 1.00 76.56 318 GLU A O 1
ATOM 2570 N N . GLY A 1 319 ? 32.628 21.858 17.966 1.00 69.56 319 GLY A N 1
ATOM 2571 C CA . GLY A 1 319 ? 33.907 22.200 18.592 1.00 69.56 319 GLY A CA 1
ATOM 2572 C C . GLY A 1 319 ? 33.826 23.274 19.688 1.00 69.56 319 GLY A C 1
ATOM 2573 O O . GLY A 1 319 ? 34.854 23.597 20.282 1.00 69.56 319 GLY A O 1
ATOM 2574 N N . ILE A 1 320 ? 32.644 23.853 19.951 1.00 73.81 320 ILE A N 1
ATOM 2575 C CA . ILE A 1 320 ? 32.446 24.997 20.856 1.00 73.81 320 ILE A CA 1
ATOM 2576 C C . ILE A 1 320 ? 31.341 24.677 21.880 1.00 73.81 320 ILE A C 1
ATOM 2578 O O . ILE A 1 320 ? 30.152 24.634 21.565 1.00 73.81 320 ILE A O 1
ATOM 2582 N N . ASP A 1 321 ? 31.730 24.525 23.148 1.00 66.38 321 ASP A N 1
ATOM 2583 C CA . ASP A 1 321 ? 30.896 23.993 24.248 1.00 66.38 321 ASP A CA 1
ATOM 2584 C C . ASP A 1 321 ? 29.626 24.831 24.563 1.00 66.38 321 ASP A C 1
ATOM 2586 O O . ASP A 1 321 ? 28.672 24.362 25.181 1.00 66.38 321 ASP A O 1
ATOM 2590 N N . MET A 1 322 ? 29.551 26.080 24.084 1.00 65.19 322 MET A N 1
ATOM 2591 C CA . MET A 1 322 ? 28.428 27.002 24.335 1.00 65.19 322 MET A CA 1
ATOM 2592 C C . MET A 1 322 ? 27.303 26.957 23.279 1.00 65.19 322 MET A C 1
ATOM 2594 O O . MET A 1 322 ? 26.345 27.729 23.368 1.00 65.19 322 MET A O 1
ATOM 2598 N N . CYS A 1 323 ? 27.370 26.070 22.278 1.00 81.56 323 CYS A N 1
ATOM 2599 C CA . CYS A 1 323 ? 26.486 26.119 21.102 1.00 81.56 323 CYS A CA 1
ATOM 2600 C C . CYS A 1 323 ? 25.385 25.038 21.046 1.00 81.56 323 CYS A C 1
ATOM 2602 O O . CYS A 1 323 ? 24.667 24.945 20.045 1.00 81.56 323 CYS A O 1
ATOM 2604 N N . ALA A 1 324 ? 25.177 24.272 22.124 1.00 82.00 324 ALA A N 1
ATOM 2605 C CA . ALA A 1 324 ? 24.245 23.134 22.173 1.00 82.00 324 ALA A CA 1
ATOM 2606 C C . ALA A 1 324 ? 22.823 23.451 21.658 1.00 82.00 324 ALA A C 1
ATOM 2608 O O . ALA A 1 324 ? 22.251 22.690 20.877 1.00 82.00 324 ALA A O 1
ATOM 2609 N N . THR A 1 325 ? 22.255 24.607 22.015 1.00 85.56 325 THR A N 1
ATOM 2610 C CA . THR A 1 325 ? 20.914 25.018 21.557 1.00 85.56 325 THR A CA 1
ATOM 2611 C C . THR A 1 325 ? 20.844 25.216 20.040 1.00 85.56 325 THR A C 1
ATOM 2613 O O . THR A 1 325 ? 19.843 24.860 19.415 1.00 85.56 325 THR A O 1
ATOM 2616 N N . ARG A 1 326 ? 21.892 25.778 19.422 1.00 88.44 326 ARG A N 1
ATOM 2617 C CA . ARG A 1 326 ? 21.956 25.973 17.964 1.00 88.44 326 ARG A CA 1
ATOM 2618 C C . ARG A 1 326 ? 22.145 24.635 17.252 1.00 88.44 326 ARG A C 1
ATOM 2620 O O . ARG A 1 326 ? 21.434 24.381 16.285 1.00 88.44 326 ARG A O 1
ATOM 2627 N N . ILE A 1 327 ? 22.993 23.757 17.788 1.00 87.94 327 ILE A N 1
ATOM 2628 C CA . ILE A 1 327 ? 23.198 22.392 17.277 1.00 87.94 327 ILE A CA 1
ATOM 2629 C C . ILE A 1 327 ? 21.880 21.605 17.274 1.00 87.94 327 ILE A C 1
ATOM 2631 O O . ILE A 1 327 ? 21.530 20.982 16.271 1.00 87.94 327 ILE A O 1
ATOM 2635 N N . LEU A 1 328 ? 21.103 21.672 18.362 1.00 87.94 328 LEU A N 1
ATOM 2636 C CA . LEU A 1 328 ? 19.791 21.021 18.442 1.00 87.94 328 LEU A CA 1
ATOM 2637 C C . LEU A 1 328 ? 18.801 21.585 17.414 1.00 87.94 328 LEU A C 1
ATOM 2639 O O . LEU A 1 328 ? 18.081 20.813 16.780 1.00 87.94 328 LEU A O 1
ATOM 2643 N N . LYS A 1 329 ? 18.789 22.910 17.205 1.00 89.56 329 LYS A N 1
ATOM 2644 C CA . LYS A 1 329 ? 17.962 23.547 16.166 1.00 89.56 329 LYS A CA 1
ATOM 2645 C C . LYS A 1 329 ? 18.354 23.078 14.765 1.00 89.56 329 LYS A C 1
ATOM 2647 O O . LYS A 1 329 ? 17.475 22.658 14.021 1.00 89.56 329 LYS A O 1
ATOM 2652 N N . ILE A 1 330 ? 19.645 23.074 14.429 1.00 90.31 330 ILE A N 1
ATOM 2653 C CA . ILE A 1 330 ? 20.131 22.591 13.127 1.00 90.31 330 ILE A CA 1
ATOM 2654 C C . ILE A 1 330 ? 19.763 21.117 12.926 1.00 90.31 330 ILE A C 1
ATOM 2656 O O . ILE A 1 330 ? 19.218 20.745 11.891 1.00 90.31 330 ILE A O 1
ATOM 2660 N N . SER A 1 331 ? 19.974 20.278 13.943 1.00 90.88 331 SER A N 1
ATOM 2661 C CA . SER A 1 331 ? 19.601 18.861 13.896 1.00 90.88 331 SER A CA 1
ATOM 2662 C C . SER A 1 331 ? 18.103 18.673 13.623 1.00 90.88 331 SER A C 1
ATOM 2664 O O . SER A 1 331 ? 17.719 17.854 12.786 1.00 90.88 331 SER A O 1
ATOM 2666 N N . LYS A 1 332 ? 17.247 19.482 14.265 1.00 90.19 332 LYS A N 1
ATOM 2667 C CA . LYS A 1 332 ? 15.802 19.499 13.999 1.00 90.19 332 LYS A CA 1
ATOM 2668 C C . LYS A 1 332 ? 15.507 19.900 12.549 1.00 90.19 332 LYS A C 1
ATOM 2670 O O . LYS A 1 332 ? 14.725 19.206 11.898 1.00 90.19 332 LYS A O 1
ATOM 2675 N N . MET A 1 333 ? 16.173 20.934 12.032 1.00 92.12 333 MET A N 1
ATOM 2676 C CA . MET A 1 333 ? 15.999 21.421 10.657 1.00 92.12 333 MET A CA 1
ATOM 2677 C C . MET A 1 333 ? 16.396 20.404 9.591 1.00 92.12 333 MET A C 1
ATOM 2679 O O . MET A 1 333 ? 15.647 20.195 8.634 1.00 92.12 333 MET A O 1
ATOM 2683 N N . CYS A 1 334 ? 17.521 19.719 9.785 1.00 93.75 334 CYS A N 1
ATOM 2684 C CA . CYS A 1 334 ? 18.027 18.717 8.850 1.00 93.75 334 CYS A CA 1
ATOM 2685 C C . CYS A 1 334 ? 17.322 17.357 8.979 1.00 93.75 334 CYS A C 1
ATOM 2687 O O . CYS A 1 334 ? 17.416 16.535 8.069 1.00 93.75 334 CYS A O 1
ATOM 2689 N N . SER A 1 335 ? 16.615 17.094 10.086 1.00 92.56 335 SER A N 1
ATOM 2690 C CA . SER A 1 335 ? 16.047 15.770 10.389 1.00 92.56 335 SER A CA 1
ATOM 2691 C C . SER A 1 335 ? 15.128 15.224 9.292 1.00 92.56 335 SER A C 1
ATOM 2693 O O . SER A 1 335 ? 15.195 14.038 8.966 1.00 92.56 335 SER A O 1
ATOM 2695 N N . TYR A 1 336 ? 14.281 16.072 8.699 1.00 93.12 336 TYR A N 1
ATOM 2696 C CA . TYR A 1 336 ? 13.374 15.647 7.635 1.00 93.12 336 TYR A CA 1
ATOM 2697 C C . TYR A 1 336 ? 14.134 15.307 6.356 1.00 93.12 336 TYR A C 1
ATOM 2699 O O . TYR A 1 336 ? 13.943 14.211 5.826 1.00 93.12 336 TYR A O 1
ATOM 2707 N N . TRP A 1 337 ? 14.998 16.215 5.887 1.00 94.69 337 TRP A N 1
ATOM 2708 C CA . TRP A 1 337 ? 15.793 15.996 4.681 1.00 94.69 337 TRP A CA 1
ATOM 2709 C C . TRP A 1 337 ? 16.641 14.740 4.831 1.00 94.69 337 TRP A C 1
ATOM 2711 O O . TRP A 1 337 ? 16.469 13.811 4.058 1.00 94.69 337 TRP A O 1
ATOM 2721 N N . LYS A 1 338 ? 17.417 14.609 5.911 1.00 92.75 338 LYS A N 1
ATOM 2722 C CA . LYS A 1 338 ? 18.266 13.436 6.170 1.00 92.75 338 LYS A CA 1
ATOM 2723 C C . LYS A 1 338 ? 17.524 12.097 6.062 1.00 92.75 338 LYS A C 1
ATOM 2725 O O . LYS A 1 338 ? 18.063 11.139 5.523 1.00 92.75 338 LYS A O 1
ATOM 2730 N N . ASN A 1 339 ? 16.288 12.022 6.559 1.00 92.12 339 ASN A N 1
ATOM 2731 C CA . ASN A 1 339 ? 15.505 10.782 6.556 1.00 92.12 339 ASN A CA 1
ATOM 2732 C C . ASN A 1 339 ? 14.823 10.478 5.210 1.00 92.12 339 ASN A C 1
ATOM 2734 O O . ASN A 1 339 ? 14.440 9.332 4.958 1.00 92.12 339 ASN A O 1
ATOM 2738 N N . ASN A 1 340 ? 14.602 11.488 4.367 1.00 93.69 340 ASN A N 1
ATOM 2739 C CA . ASN A 1 340 ? 13.839 11.351 3.121 1.00 93.69 340 ASN A CA 1
ATOM 2740 C C . ASN A 1 340 ? 14.676 11.609 1.860 1.00 93.69 340 ASN A C 1
ATOM 2742 O O . ASN A 1 340 ? 14.229 11.254 0.775 1.00 93.69 340 ASN A O 1
ATOM 2746 N N . ARG A 1 341 ? 15.886 12.159 1.997 1.00 93.56 341 ARG A N 1
ATOM 2747 C CA . ARG A 1 341 ? 16.769 12.609 0.916 1.00 93.56 341 ARG A CA 1
ATOM 2748 C C . ARG A 1 341 ? 16.933 11.556 -0.165 1.00 93.56 341 ARG A C 1
ATOM 2750 O O . ARG A 1 341 ? 16.586 11.819 -1.306 1.00 93.56 341 ARG A O 1
ATOM 2757 N N . ASP A 1 342 ? 17.381 10.353 0.183 1.00 92.00 342 ASP A N 1
ATOM 2758 C CA . ASP A 1 342 ? 17.658 9.318 -0.821 1.00 92.00 342 ASP A CA 1
ATOM 2759 C C . ASP A 1 342 ? 16.392 8.900 -1.581 1.00 92.00 342 ASP A C 1
ATOM 2761 O O . ASP A 1 342 ? 16.432 8.655 -2.784 1.00 92.00 342 ASP A O 1
ATOM 2765 N N . ARG A 1 343 ? 15.238 8.890 -0.902 1.00 93.12 343 ARG A N 1
ATOM 2766 C CA . ARG A 1 343 ? 13.930 8.587 -1.504 1.00 93.12 343 ARG A CA 1
ATOM 2767 C C . ARG A 1 343 ? 13.428 9.710 -2.417 1.00 93.12 343 ARG A C 1
ATOM 2769 O O . ARG A 1 343 ? 12.789 9.423 -3.424 1.00 93.12 343 ARG A O 1
ATOM 2776 N N . ILE A 1 344 ? 13.727 10.967 -2.090 1.00 94.56 344 ILE A N 1
ATOM 2777 C CA . ILE A 1 344 ? 13.369 12.150 -2.888 1.00 94.56 344 ILE A CA 1
ATOM 2778 C C . ILE A 1 344 ? 14.298 12.285 -4.105 1.00 94.56 344 ILE A C 1
ATOM 2780 O O . ILE A 1 344 ? 13.833 12.469 -5.225 1.00 94.56 344 ILE A O 1
ATOM 2784 N N . MET A 1 345 ? 15.608 12.137 -3.907 1.00 91.38 345 MET A N 1
ATOM 2785 C CA . MET A 1 345 ? 16.621 12.272 -4.960 1.00 91.38 345 MET A CA 1
ATOM 2786 C C . MET A 1 345 ? 16.556 11.140 -5.993 1.00 91.38 345 MET A C 1
ATOM 2788 O O . MET A 1 345 ? 16.924 11.341 -7.146 1.00 91.38 345 MET A O 1
ATOM 2792 N N . SER A 1 346 ? 16.079 9.955 -5.601 1.00 90.81 346 SER A N 1
ATOM 2793 C CA . SER A 1 346 ? 15.932 8.798 -6.499 1.00 90.81 346 SER A CA 1
ATOM 2794 C C . SER A 1 346 ? 14.652 8.805 -7.345 1.00 90.81 346 SER A C 1
ATOM 2796 O O . SER A 1 346 ? 14.432 7.865 -8.109 1.00 90.81 346 SER A O 1
ATOM 2798 N N . GLN A 1 347 ? 13.801 9.834 -7.240 1.00 92.94 347 GLN A N 1
ATOM 2799 C CA . GLN A 1 347 ? 12.590 9.925 -8.058 1.00 92.94 347 GLN A CA 1
ATOM 2800 C C . GLN A 1 347 ? 12.939 10.056 -9.548 1.00 92.94 347 GLN A C 1
ATOM 2802 O O . GLN A 1 347 ? 13.735 10.907 -9.949 1.00 92.94 347 GLN A O 1
ATOM 2807 N N . LEU A 1 348 ? 12.311 9.223 -10.383 1.00 91.69 348 LEU A N 1
ATOM 2808 C CA . LEU A 1 348 ? 12.510 9.247 -11.830 1.00 91.69 348 LEU A CA 1
ATOM 2809 C C . LEU A 1 348 ? 11.605 10.303 -12.470 1.00 91.69 348 LEU A C 1
ATOM 2811 O O . LEU A 1 348 ? 10.396 10.100 -12.590 1.00 91.69 348 LEU A O 1
ATOM 2815 N N . VAL A 1 349 ? 12.209 11.416 -12.887 1.00 92.31 349 VAL A N 1
ATOM 2816 C CA . VAL A 1 349 ? 11.517 12.510 -13.582 1.00 92.31 349 VAL A CA 1
ATOM 2817 C C . VAL A 1 349 ? 11.738 12.406 -15.080 1.00 92.31 349 VAL A C 1
ATOM 2819 O O . VAL A 1 349 ? 12.884 12.451 -15.537 1.00 92.31 349 VAL A O 1
ATOM 2822 N N . ILE A 1 350 ? 10.643 12.355 -15.833 1.00 90.94 350 ILE A N 1
ATOM 2823 C CA . ILE A 1 350 ? 10.663 12.397 -17.295 1.00 90.94 350 ILE A CA 1
ATOM 2824 C C . ILE A 1 350 ? 10.098 13.726 -17.767 1.00 90.94 350 ILE A C 1
ATOM 2826 O O . ILE A 1 350 ? 9.030 14.150 -17.334 1.00 90.94 350 ILE A O 1
ATOM 2830 N N . TRP A 1 351 ? 10.857 14.405 -18.621 1.00 88.06 351 TRP A N 1
ATOM 2831 C CA . TRP A 1 351 ? 10.532 15.714 -19.171 1.00 88.06 351 TRP A CA 1
ATOM 2832 C C . TRP A 1 351 ? 9.828 15.540 -20.511 1.00 88.06 351 TRP A C 1
ATOM 2834 O O . TRP A 1 351 ? 10.267 14.760 -21.357 1.00 88.06 351 TRP A O 1
ATOM 2844 N N . LEU A 1 352 ? 8.724 16.259 -20.690 1.00 81.19 352 LEU A N 1
ATOM 2845 C CA . LEU A 1 352 ? 7.901 16.187 -21.888 1.00 81.19 352 LEU A CA 1
ATOM 2846 C C . LEU A 1 352 ? 8.347 17.261 -22.884 1.00 81.19 352 LEU A C 1
ATOM 2848 O O . LEU A 1 352 ? 8.318 18.453 -22.581 1.00 81.19 352 LEU A O 1
ATOM 2852 N N . ASP A 1 353 ? 8.748 16.826 -24.077 1.00 69.19 353 ASP A N 1
ATOM 2853 C CA . ASP A 1 353 ? 9.070 17.716 -25.196 1.00 69.19 353 ASP A CA 1
ATOM 2854 C C . ASP A 1 353 ? 7.802 18.315 -25.830 1.00 69.19 353 ASP A C 1
ATOM 2856 O O . ASP A 1 353 ? 6.715 17.747 -25.734 1.00 69.19 353 ASP A O 1
ATOM 2860 N N . SER A 1 354 ? 7.949 19.412 -26.584 1.00 58.62 354 SER A N 1
ATOM 2861 C CA . SER A 1 354 ? 6.847 20.108 -27.282 1.00 58.62 354 SER A CA 1
ATOM 2862 C C . SER A 1 354 ? 6.015 19.224 -28.221 1.00 58.62 354 SER A C 1
ATOM 2864 O O . SER A 1 354 ? 4.867 19.550 -28.509 1.00 58.62 354 SER A O 1
ATOM 2866 N N . LYS A 1 355 ? 6.573 18.102 -28.689 1.00 56.38 355 LYS A N 1
ATOM 2867 C CA . LYS A 1 355 ? 5.873 17.107 -29.518 1.00 56.38 355 LYS A CA 1
ATOM 2868 C C . LYS A 1 355 ? 4.861 16.277 -28.723 1.00 56.38 355 LYS A C 1
ATOM 2870 O O . LYS A 1 355 ? 3.876 15.831 -29.294 1.00 56.38 355 LYS A O 1
ATOM 2875 N N . ASN A 1 356 ? 5.094 16.103 -27.422 1.00 54.44 356 ASN A N 1
ATOM 2876 C CA . ASN A 1 356 ? 4.248 15.351 -26.494 1.00 54.44 356 ASN A CA 1
ATOM 2877 C C . ASN A 1 356 ? 3.240 16.250 -25.756 1.00 54.44 356 ASN A C 1
ATOM 2879 O O . ASN A 1 356 ? 2.660 15.815 -24.778 1.00 54.44 356 ASN A O 1
ATOM 2883 N N . MET A 1 357 ? 3.056 17.512 -26.162 1.00 55.34 357 MET A N 1
ATOM 2884 C CA . MET A 1 357 ? 2.130 18.440 -25.502 1.00 55.34 357 MET A CA 1
ATOM 2885 C C . MET A 1 357 ? 0.953 18.766 -26.421 1.00 55.34 357 MET A C 1
ATOM 2887 O O . MET A 1 357 ? 1.159 19.104 -27.581 1.00 55.34 357 MET A O 1
ATOM 2891 N N . HIS A 1 358 ? -0.274 18.748 -25.892 1.00 50.97 358 HIS A N 1
ATOM 2892 C CA . HIS A 1 358 ? -1.527 18.900 -26.649 1.00 50.97 358 HIS A CA 1
ATOM 2893 C C . HIS A 1 358 ? -1.720 20.264 -27.371 1.00 50.97 358 HIS A C 1
ATOM 2895 O O . HIS A 1 358 ? -2.711 20.468 -28.069 1.00 50.97 358 HIS A O 1
ATOM 2901 N N . PHE A 1 359 ? -0.803 21.232 -27.249 1.00 52.88 359 PHE A N 1
ATOM 2902 C CA . PHE A 1 359 ? -1.001 22.571 -27.819 1.00 52.88 359 PHE A CA 1
ATOM 2903 C C . PHE A 1 359 ? 0.234 23.152 -28.514 1.00 52.88 359 PHE A C 1
ATOM 2905 O O . PHE A 1 359 ? 1.292 23.328 -27.916 1.00 52.88 359 PHE A O 1
ATOM 2912 N N . SER A 1 360 ? 0.041 23.602 -29.761 1.00 43.72 360 SER A N 1
ATOM 2913 C CA . SER A 1 360 ? 0.979 24.418 -30.555 1.00 43.72 360 SER A CA 1
ATOM 2914 C C . SER A 1 360 ? 1.112 25.871 -30.063 1.00 43.72 360 SER A C 1
ATOM 2916 O O . SER A 1 360 ? 1.363 26.784 -30.851 1.00 43.72 360 SER A O 1
ATOM 2918 N N . ALA A 1 361 ? 0.934 26.121 -28.769 1.00 42.53 361 ALA A N 1
ATOM 2919 C CA . ALA A 1 361 ? 0.995 27.452 -28.191 1.00 42.53 361 ALA A CA 1
ATOM 2920 C C . ALA A 1 361 ? 2.088 27.495 -27.127 1.00 42.53 361 ALA A C 1
ATOM 2922 O O . ALA A 1 361 ? 1.838 27.200 -25.968 1.00 42.53 361 ALA A O 1
ATOM 2923 N N . ILE A 1 362 ? 3.296 27.869 -27.548 1.00 45.66 362 ILE A N 1
ATOM 2924 C CA . ILE A 1 362 ? 4.069 28.969 -26.960 1.00 45.66 362 ILE A CA 1
ATOM 2925 C C . ILE A 1 362 ? 5.213 29.284 -27.940 1.00 45.66 362 ILE A C 1
ATOM 2927 O O . ILE A 1 362 ? 6.132 28.503 -28.162 1.00 45.66 362 ILE A O 1
ATOM 2931 N N . LYS A 1 363 ? 5.136 30.479 -28.532 1.00 42.25 363 LYS A N 1
ATOM 2932 C CA . LYS A 1 363 ? 6.160 31.122 -29.373 1.00 42.25 363 LYS A CA 1
ATOM 2933 C C . LYS A 1 363 ? 7.345 31.679 -28.557 1.00 42.25 363 LYS A C 1
ATOM 2935 O O . LYS A 1 363 ? 8.118 32.466 -29.086 1.00 42.25 363 LYS A O 1
ATOM 2940 N N . ASN A 1 364 ? 7.491 31.292 -27.287 1.00 40.84 364 ASN A N 1
ATOM 2941 C CA . ASN A 1 364 ? 8.526 31.796 -26.384 1.00 40.84 364 ASN A CA 1
ATOM 2942 C C . ASN A 1 364 ? 9.413 30.652 -25.874 1.00 40.84 364 ASN A C 1
ATOM 2944 O O . ASN A 1 364 ? 8.947 29.555 -25.607 1.00 40.84 364 ASN A O 1
ATOM 2948 N N . ASN A 1 365 ? 10.702 30.937 -25.718 1.00 40.75 365 ASN A N 1
ATOM 2949 C CA . ASN A 1 365 ? 11.806 30.023 -25.398 1.00 40.75 365 ASN A CA 1
ATOM 2950 C C . ASN A 1 365 ? 11.735 29.244 -24.050 1.00 40.75 365 ASN A C 1
ATOM 2952 O O . ASN A 1 365 ? 12.773 29.011 -23.440 1.00 40.75 365 ASN A O 1
ATOM 2956 N N . SER A 1 366 ? 10.577 28.800 -23.546 1.00 48.91 366 SER A N 1
ATOM 2957 C CA . SER A 1 366 ? 10.461 28.031 -22.286 1.00 48.91 366 SER A CA 1
ATOM 2958 C C . SER A 1 366 ? 10.163 26.540 -22.515 1.00 48.91 366 SER A C 1
ATOM 2960 O O . SER A 1 366 ? 9.244 25.974 -21.924 1.00 48.91 366 SER A O 1
ATOM 2962 N N . PHE A 1 367 ? 10.931 25.907 -23.401 1.00 46.97 367 PHE A N 1
ATOM 2963 C CA . PHE A 1 367 ? 10.695 24.572 -23.973 1.00 46.97 367 PHE A CA 1
ATOM 2964 C C . PHE A 1 367 ? 10.843 23.359 -23.017 1.00 46.97 367 PHE A C 1
ATOM 2966 O O . PHE A 1 367 ? 10.769 22.230 -23.484 1.00 46.97 367 PHE A O 1
ATOM 2973 N N . LEU A 1 368 ? 11.055 23.546 -21.705 1.00 53.12 368 LEU A N 1
ATOM 2974 C CA . LEU A 1 368 ? 11.467 22.478 -20.762 1.00 53.12 368 LEU A CA 1
ATOM 2975 C C . LEU A 1 368 ? 10.751 22.518 -19.394 1.00 53.12 368 LEU A C 1
ATOM 2977 O O . LEU A 1 368 ? 11.286 22.049 -18.390 1.00 53.12 368 LEU A O 1
ATOM 2981 N N . ASN A 1 369 ? 9.552 23.098 -19.318 1.00 68.50 369 ASN A N 1
ATOM 2982 C CA . ASN A 1 369 ? 8.895 23.357 -18.029 1.00 68.50 369 ASN A CA 1
ATOM 2983 C C . ASN A 1 369 ? 7.867 22.307 -17.585 1.00 68.50 369 ASN A C 1
ATOM 2985 O O . ASN A 1 369 ? 7.275 22.495 -16.529 1.00 68.50 369 ASN A O 1
ATOM 2989 N N . CYS A 1 370 ? 7.644 21.228 -18.336 1.00 81.81 370 CYS A N 1
ATOM 2990 C CA . CYS A 1 370 ? 6.700 20.175 -17.953 1.00 81.81 370 CYS A CA 1
ATOM 2991 C C . CYS A 1 370 ? 7.416 18.828 -17.862 1.00 81.81 370 CYS A C 1
ATOM 2993 O O . CYS A 1 370 ? 8.075 18.392 -18.804 1.00 81.81 370 CYS A O 1
ATOM 2995 N N . GLY A 1 371 ? 7.282 18.170 -16.721 1.00 89.44 371 GLY A N 1
ATOM 2996 C CA . GLY A 1 371 ? 7.719 16.803 -16.510 1.00 89.44 371 GLY A CA 1
ATOM 2997 C C . GLY A 1 371 ? 6.734 16.061 -15.623 1.00 89.44 371 GLY A C 1
ATOM 2998 O O . GLY A 1 371 ? 5.771 16.637 -15.116 1.00 89.44 371 GLY A O 1
ATOM 2999 N N . ALA A 1 372 ? 6.983 14.777 -15.432 1.00 92.75 372 ALA A N 1
ATOM 3000 C CA . ALA A 1 372 ? 6.131 13.929 -14.625 1.00 92.75 372 ALA A CA 1
ATOM 3001 C C . ALA A 1 372 ? 6.939 12.908 -13.833 1.00 92.75 372 ALA A C 1
ATOM 3003 O O . ALA A 1 372 ? 8.013 12.459 -14.246 1.00 92.75 372 ALA A O 1
ATOM 3004 N N . ILE A 1 373 ? 6.385 12.558 -12.678 1.00 95.38 373 ILE A N 1
ATOM 3005 C CA . ILE A 1 373 ? 6.845 11.491 -11.804 1.00 95.38 373 ILE A CA 1
ATOM 3006 C C . ILE A 1 373 ? 5.712 10.480 -11.702 1.00 95.38 373 ILE A C 1
ATOM 3008 O O . ILE A 1 373 ? 4.563 10.836 -11.436 1.00 95.38 373 ILE A O 1
ATOM 3012 N N . ILE A 1 374 ? 6.049 9.208 -11.880 1.00 95.31 374 ILE A N 1
ATOM 3013 C CA . ILE A 1 374 ? 5.115 8.107 -11.673 1.00 95.31 374 ILE A CA 1
ATOM 3014 C C . ILE A 1 374 ? 5.435 7.469 -10.321 1.00 95.31 374 ILE A C 1
ATOM 3016 O O . ILE A 1 374 ? 6.462 6.795 -10.193 1.00 95.31 374 ILE A O 1
ATOM 3020 N N . PRO A 1 375 ? 4.618 7.717 -9.281 1.00 95.06 375 PRO A N 1
ATOM 3021 C CA . PRO A 1 375 ? 4.861 7.155 -7.962 1.00 95.06 375 PRO A CA 1
ATOM 3022 C C . PRO A 1 375 ? 4.670 5.635 -7.992 1.00 95.06 375 PRO A C 1
ATOM 3024 O O . PRO A 1 375 ? 3.731 5.119 -8.600 1.00 95.06 375 PRO A O 1
ATOM 3027 N N . GLN A 1 376 ? 5.548 4.906 -7.300 1.00 94.94 376 GLN A N 1
ATOM 3028 C CA . GLN A 1 376 ? 5.505 3.442 -7.250 1.00 94.94 376 GLN A CA 1
ATOM 3029 C C . GLN A 1 376 ? 4.482 2.957 -6.210 1.00 94.94 376 GLN A C 1
ATOM 3031 O O . GLN A 1 376 ? 4.837 2.419 -5.161 1.00 94.94 376 GLN A O 1
ATOM 3036 N N . VAL A 1 377 ? 3.203 3.218 -6.483 1.00 95.62 377 VAL A N 1
ATOM 3037 C CA . VAL A 1 377 ? 2.098 2.904 -5.575 1.00 95.62 377 VAL A CA 1
ATOM 3038 C C . VAL A 1 377 ? 1.780 1.412 -5.614 1.00 95.62 377 VAL A C 1
ATOM 3040 O O . VAL A 1 377 ? 1.340 0.882 -6.631 1.00 95.62 377 VAL A O 1
ATOM 3043 N N . VAL A 1 378 ? 1.916 0.748 -4.467 1.00 96.19 378 VAL A N 1
ATOM 3044 C CA . VAL A 1 378 ? 1.354 -0.588 -4.247 1.00 96.19 378 VAL A CA 1
ATOM 3045 C C . VAL A 1 378 ? -0.100 -0.400 -3.827 1.00 96.19 378 VAL A C 1
ATOM 3047 O O . VAL A 1 378 ? -0.352 -0.018 -2.683 1.00 96.19 378 VAL A O 1
ATOM 3050 N N . ALA A 1 379 ? -1.047 -0.637 -4.741 1.00 92.88 379 ALA A N 1
ATOM 3051 C CA . ALA A 1 379 ? -2.474 -0.335 -4.559 1.00 92.88 379 ALA A CA 1
ATOM 3052 C C . ALA A 1 379 ? -3.071 -0.942 -3.276 1.00 92.88 379 ALA A C 1
ATOM 3054 O O . ALA A 1 379 ? -3.909 -0.328 -2.620 1.00 92.88 379 ALA A O 1
ATOM 3055 N N . SER A 1 380 ? -2.597 -2.121 -2.867 1.00 93.75 380 SER A N 1
ATOM 3056 C CA . SER A 1 380 ? -2.892 -2.694 -1.551 1.00 93.75 380 SER A CA 1
ATOM 3057 C C . SER A 1 380 ? -1.613 -3.192 -0.889 1.00 93.75 380 SER A C 1
ATOM 3059 O O . SER A 1 380 ? -1.257 -4.363 -0.973 1.00 93.75 380 SER A O 1
ATOM 3061 N N . GLY A 1 381 ? -0.901 -2.279 -0.226 1.00 91.50 381 GLY A N 1
ATOM 3062 C CA . GLY A 1 381 ? 0.392 -2.547 0.408 1.00 91.50 381 GLY A CA 1
ATOM 3063 C C . GLY A 1 381 ? 0.312 -3.003 1.869 1.00 91.50 381 GLY A C 1
ATOM 3064 O O . GLY A 1 381 ? 1.298 -3.506 2.413 1.00 91.50 381 GLY A O 1
ATOM 3065 N N . THR A 1 382 ? -0.848 -2.868 2.519 1.00 92.81 382 THR A N 1
ATOM 3066 C CA . THR A 1 382 ? -1.078 -3.302 3.908 1.00 92.81 382 THR A CA 1
ATOM 3067 C C . THR A 1 382 ? -2.201 -4.333 4.009 1.00 92.81 382 THR A C 1
ATOM 3069 O O . THR A 1 382 ? -3.054 -4.439 3.134 1.00 92.81 382 THR A O 1
ATOM 3072 N N . VAL A 1 383 ? -2.277 -5.050 5.137 1.00 91.62 383 VAL A N 1
ATOM 3073 C CA . VAL A 1 383 ? -3.408 -5.958 5.432 1.00 91.62 383 VAL A CA 1
ATOM 3074 C C . VAL A 1 383 ? -4.747 -5.215 5.500 1.00 91.62 383 VAL A C 1
ATOM 3076 O O . VAL A 1 383 ? -5.801 -5.796 5.259 1.00 91.62 383 VAL A O 1
ATOM 3079 N N . THR A 1 384 ? -4.715 -3.912 5.790 1.00 92.62 384 THR A N 1
ATOM 3080 C CA . THR A 1 384 ? -5.889 -3.030 5.752 1.00 92.62 384 THR A CA 1
ATOM 3081 C C . THR A 1 384 ? -6.238 -2.548 4.345 1.00 92.62 384 THR A C 1
ATOM 3083 O O . THR A 1 384 ? -7.149 -1.743 4.201 1.00 92.62 384 THR A O 1
ATOM 3086 N N . ARG A 1 385 ? -5.548 -3.070 3.319 1.00 94.75 385 ARG A N 1
ATOM 3087 C CA . ARG A 1 385 ? -5.692 -2.754 1.889 1.00 94.75 385 ARG A CA 1
ATOM 3088 C C . ARG A 1 385 ? -5.342 -1.321 1.512 1.00 94.75 385 ARG A C 1
ATOM 3090 O O . ARG A 1 385 ? -5.623 -0.898 0.398 1.00 94.75 385 ARG A O 1
ATOM 3097 N N . ARG A 1 386 ? -4.706 -0.569 2.412 1.00 95.00 386 ARG A N 1
ATOM 3098 C CA . ARG A 1 386 ? -4.245 0.779 2.084 1.00 95.00 386 ARG A CA 1
ATOM 3099 C C . ARG A 1 386 ? -3.152 0.710 1.037 1.00 95.00 386 ARG A C 1
ATOM 3101 O O . ARG A 1 386 ? -2.265 -0.147 1.117 1.00 95.00 386 ARG A O 1
ATOM 3108 N N . ALA A 1 387 ? -3.203 1.659 0.113 1.00 95.69 387 ALA A N 1
ATOM 3109 C CA . ALA A 1 387 ? -2.103 1.902 -0.791 1.00 95.69 387 ALA A CA 1
ATOM 3110 C C . ALA A 1 387 ? -0.853 2.315 -0.001 1.00 95.69 387 ALA A C 1
ATOM 3112 O O . ALA A 1 387 ? -0.944 2.962 1.049 1.00 95.69 387 ALA A O 1
ATOM 3113 N N . VAL A 1 388 ? 0.312 1.896 -0.487 1.00 94.88 388 VAL A N 1
ATOM 3114 C CA . VAL A 1 388 ? 1.605 2.224 0.119 1.00 94.88 388 VAL A CA 1
ATOM 3115 C C . VAL A 1 388 ? 2.540 2.737 -0.959 1.00 94.88 388 VAL A C 1
ATOM 3117 O O . VAL A 1 388 ? 2.734 2.090 -1.983 1.00 94.88 388 VAL A O 1
ATOM 3120 N N . GLU A 1 389 ? 3.162 3.874 -0.678 1.00 94.38 389 GLU A N 1
ATOM 3121 C CA . GLU A 1 389 ? 4.272 4.424 -1.442 1.00 94.38 389 GLU A CA 1
ATOM 3122 C C . GLU A 1 389 ? 5.194 5.168 -0.460 1.00 94.38 389 GLU A C 1
ATOM 3124 O O . GLU A 1 389 ? 4.738 5.767 0.518 1.00 94.38 389 GLU A O 1
ATOM 3129 N N . ALA A 1 390 ? 6.508 5.032 -0.640 1.00 91.69 390 ALA A N 1
ATOM 3130 C CA . ALA A 1 390 ? 7.480 5.370 0.395 1.00 91.69 390 ALA A CA 1
ATOM 3131 C C . ALA A 1 390 ? 7.829 6.863 0.484 1.00 91.69 390 ALA A C 1
ATOM 3133 O O . ALA A 1 390 ? 8.439 7.257 1.478 1.00 91.69 390 ALA A O 1
ATOM 3134 N N . THR A 1 391 ? 7.490 7.680 -0.511 1.00 94.31 391 THR A N 1
ATOM 3135 C CA . THR A 1 391 ? 7.904 9.085 -0.606 1.00 94.31 391 THR A CA 1
ATOM 3136 C C . THR A 1 391 ? 6.699 10.010 -0.471 1.00 94.31 391 THR A C 1
ATOM 3138 O O . THR A 1 391 ? 6.537 10.688 0.541 1.00 94.31 391 THR A O 1
ATOM 3141 N N . TRP A 1 392 ? 5.810 9.990 -1.454 1.00 94.44 392 TRP A N 1
ATOM 3142 C CA . TRP A 1 392 ? 4.663 10.867 -1.642 1.00 94.44 392 TRP A CA 1
ATOM 3143 C C . TRP A 1 392 ? 3.539 10.601 -0.647 1.00 94.44 392 TRP A C 1
ATOM 3145 O O . TRP A 1 392 ? 3.024 11.544 -0.050 1.00 94.44 392 TRP A O 1
ATOM 3155 N N . MET A 1 393 ? 3.209 9.333 -0.372 1.00 92.06 393 MET A N 1
ATOM 3156 C CA . MET A 1 393 ? 2.173 9.010 0.626 1.00 92.06 393 MET A CA 1
ATOM 3157 C C . MET A 1 393 ? 2.638 9.233 2.075 1.00 92.06 393 MET A C 1
ATOM 3159 O O . MET A 1 393 ? 1.819 9.258 2.993 1.00 92.06 393 MET A O 1
ATOM 3163 N N . THR A 1 394 ? 3.943 9.425 2.291 1.00 90.94 394 THR A N 1
ATOM 3164 C CA . THR A 1 394 ? 4.525 9.760 3.605 1.00 90.94 394 THR A CA 1
ATOM 3165 C C . THR A 1 394 ? 4.994 11.211 3.706 1.00 90.94 394 THR A C 1
ATOM 3167 O O . THR A 1 394 ? 5.454 11.631 4.770 1.00 90.94 394 THR A O 1
ATOM 3170 N N . ALA A 1 395 ? 4.861 11.986 2.624 1.00 91.00 395 ALA A N 1
ATOM 3171 C CA . ALA A 1 395 ? 5.293 13.372 2.568 1.00 91.00 395 ALA A CA 1
ATOM 3172 C C . ALA A 1 395 ? 4.565 14.174 3.646 1.00 91.00 395 ALA A C 1
ATOM 3174 O O . ALA A 1 395 ? 3.331 14.161 3.707 1.00 91.00 395 ALA A O 1
ATOM 3175 N N . SER A 1 396 ? 5.314 14.860 4.508 1.00 87.62 396 SER A N 1
ATOM 3176 C CA . SER A 1 396 ? 4.699 15.665 5.560 1.00 87.62 396 SER A CA 1
ATOM 3177 C C . SER A 1 396 ? 4.145 16.971 5.006 1.00 87.62 396 SER A C 1
ATOM 3179 O O . SER A 1 396 ? 4.523 17.411 3.924 1.00 87.62 396 SER A O 1
ATOM 3181 N N . ASN A 1 397 ? 3.296 17.623 5.794 1.00 87.75 397 ASN A N 1
ATOM 3182 C CA . ASN A 1 397 ? 2.975 19.022 5.554 1.00 87.75 397 ASN A CA 1
ATOM 3183 C C . ASN A 1 397 ? 4.230 19.887 5.711 1.00 87.75 397 ASN A C 1
ATOM 3185 O O . ASN A 1 397 ? 5.128 19.563 6.501 1.00 87.75 397 ASN A O 1
ATOM 3189 N N . THR A 1 398 ? 4.232 20.991 4.974 1.00 88.44 398 THR A N 1
ATOM 3190 C CA . THR A 1 398 ? 5.222 22.055 5.047 1.00 88.44 398 THR A CA 1
ATOM 3191 C C . THR A 1 398 ? 5.450 22.517 6.483 1.00 88.44 398 THR A C 1
ATOM 3193 O O . THR A 1 398 ? 4.507 22.772 7.234 1.00 88.44 398 THR A O 1
ATOM 3196 N N . ASP A 1 399 ? 6.718 22.662 6.848 1.00 89.44 399 ASP A N 1
ATOM 3197 C CA . ASP A 1 399 ? 7.159 23.182 8.132 1.00 89.44 399 ASP A CA 1
ATOM 3198 C C . ASP A 1 399 ? 8.390 24.064 7.926 1.00 89.44 399 ASP A C 1
ATOM 3200 O O . ASP A 1 399 ? 9.431 23.607 7.452 1.00 89.44 399 ASP A O 1
ATOM 3204 N N . ARG A 1 400 ? 8.270 25.336 8.320 1.00 86.19 400 ARG A N 1
ATOM 3205 C CA . ARG A 1 400 ? 9.324 26.348 8.157 1.00 86.19 400 ARG A CA 1
ATOM 3206 C C . ARG A 1 400 ? 10.619 25.976 8.871 1.00 86.19 400 ARG A C 1
ATOM 3208 O O . ARG A 1 400 ? 11.680 26.456 8.491 1.00 86.19 400 ARG A O 1
ATOM 3215 N N . GLU A 1 401 ? 10.542 25.140 9.902 1.00 87.88 401 GLU A N 1
ATOM 3216 C CA . GLU A 1 401 ? 11.710 24.679 10.643 1.00 87.88 401 GLU A CA 1
ATOM 3217 C C . GLU A 1 401 ? 12.295 23.376 10.089 1.00 87.88 401 GLU A C 1
ATOM 3219 O O . GLU A 1 401 ? 13.152 22.805 10.751 1.00 87.88 401 GLU A O 1
ATOM 3224 N N . ARG A 1 402 ? 11.848 22.851 8.938 1.00 91.94 402 ARG A N 1
ATOM 3225 C CA . ARG A 1 402 ? 12.354 21.587 8.371 1.00 91.94 402 ARG A CA 1
ATOM 3226 C C . ARG A 1 402 ? 12.652 21.712 6.879 1.00 91.94 402 ARG A C 1
ATOM 3228 O O . ARG A 1 402 ? 11.746 21.913 6.070 1.00 91.94 402 ARG A O 1
ATOM 3235 N N . ILE A 1 403 ? 13.919 21.509 6.513 1.00 93.31 403 ILE A N 1
ATOM 3236 C CA . ILE A 1 403 ? 14.379 21.535 5.117 1.00 93.31 403 ILE A CA 1
ATOM 3237 C C . ILE A 1 403 ? 13.704 20.413 4.334 1.00 93.31 403 ILE A C 1
ATOM 3239 O O . ILE A 1 403 ? 13.567 19.292 4.826 1.00 93.31 403 ILE A O 1
ATOM 3243 N N . GLY A 1 404 ? 13.274 20.728 3.113 1.00 90.88 404 GLY A N 1
ATOM 3244 C CA . GLY A 1 404 ? 12.641 19.777 2.207 1.00 90.88 404 GLY A CA 1
ATOM 3245 C C . GLY A 1 404 ? 11.195 19.418 2.557 1.00 90.88 404 GLY A C 1
ATOM 3246 O O . GLY A 1 404 ? 10.569 18.674 1.808 1.00 90.88 404 GLY A O 1
ATOM 3247 N N . SER A 1 405 ? 10.624 19.954 3.640 1.00 93.06 405 SER A N 1
ATOM 3248 C CA . SER A 1 405 ? 9.224 19.690 4.011 1.00 93.06 405 SER A CA 1
ATOM 3249 C C . SER A 1 405 ? 8.208 20.188 2.967 1.00 93.06 405 SER A C 1
ATOM 3251 O O . SER A 1 405 ? 7.092 19.680 2.918 1.00 93.06 405 SER A O 1
ATOM 3253 N N . GLU A 1 406 ? 8.624 21.096 2.078 1.00 92.12 406 GLU A N 1
ATOM 3254 C CA . GLU A 1 406 ? 7.861 21.644 0.942 1.00 92.12 406 GLU A CA 1
ATOM 3255 C C . GLU A 1 406 ? 7.662 20.663 -0.230 1.00 92.12 406 GLU A C 1
ATOM 3257 O O . GLU A 1 406 ? 7.174 21.051 -1.287 1.00 92.12 406 GLU A O 1
ATOM 3262 N N . LEU A 1 407 ? 8.036 19.387 -0.080 1.00 94.12 407 LEU A N 1
ATOM 3263 C CA . LEU A 1 407 ? 8.014 18.390 -1.159 1.00 94.12 407 LEU A CA 1
ATOM 3264 C C . LEU A 1 407 ? 6.682 18.350 -1.932 1.00 94.12 407 LEU A C 1
ATOM 3266 O O . LEU A 1 407 ? 6.679 18.276 -3.158 1.00 94.12 407 LEU A O 1
ATOM 3270 N N . ARG A 1 408 ? 5.546 18.433 -1.225 1.00 93.00 408 ARG A N 1
ATOM 3271 C CA . ARG A 1 408 ? 4.207 18.421 -1.842 1.00 93.00 408 ARG A CA 1
ATOM 3272 C C . ARG A 1 408 ? 3.974 19.615 -2.766 1.00 93.00 408 ARG A C 1
ATOM 3274 O O . ARG A 1 408 ? 3.309 19.463 -3.783 1.00 93.00 408 ARG A O 1
ATOM 3281 N N . ALA A 1 409 ? 4.543 20.774 -2.439 1.00 91.69 409 ALA A N 1
ATOM 3282 C CA . ALA A 1 409 ? 4.413 21.988 -3.237 1.00 91.69 409 ALA A CA 1
ATOM 3283 C C . ALA A 1 409 ? 5.156 21.892 -4.575 1.00 91.69 409 ALA A C 1
ATOM 3285 O O . ALA A 1 409 ? 4.954 22.734 -5.440 1.00 91.69 409 ALA A O 1
ATOM 3286 N N . MET A 1 410 ? 6.020 20.888 -4.765 1.00 93.12 410 MET A N 1
ATOM 3287 C CA . MET A 1 410 ? 6.700 20.682 -6.045 1.00 93.12 410 MET A CA 1
ATOM 3288 C C . MET A 1 410 ? 5.800 20.056 -7.108 1.00 93.12 410 MET A C 1
ATOM 3290 O O . MET A 1 410 ? 6.119 20.146 -8.297 1.00 93.12 410 MET A O 1
ATOM 3294 N N . ILE A 1 411 ? 4.672 19.476 -6.697 1.00 93.88 411 ILE A N 1
ATOM 3295 C CA . ILE A 1 411 ? 3.651 19.000 -7.620 1.00 93.88 411 ILE A CA 1
ATOM 3296 C C . ILE A 1 411 ? 2.854 20.200 -8.114 1.00 93.88 411 ILE A C 1
ATOM 3298 O O . ILE A 1 411 ? 2.197 20.893 -7.339 1.00 93.88 411 ILE A O 1
ATOM 3302 N N . HIS A 1 412 ? 2.928 20.446 -9.416 1.00 90.62 412 HIS A N 1
ATOM 3303 C CA . HIS A 1 412 ? 2.292 21.591 -10.051 1.00 90.62 412 HIS A CA 1
ATOM 3304 C C . HIS A 1 412 ? 1.414 21.111 -11.190 1.00 90.62 412 HIS A C 1
ATOM 3306 O O . HIS A 1 412 ? 1.865 20.340 -12.032 1.00 90.62 412 HIS A O 1
ATOM 3312 N N . ALA A 1 413 ? 0.181 21.610 -11.248 1.00 88.81 413 ALA A N 1
ATOM 3313 C CA . ALA A 1 413 ? -0.678 21.367 -12.395 1.00 88.81 413 ALA A CA 1
ATOM 3314 C C . ALA A 1 413 ? 0.014 21.858 -13.689 1.00 88.81 413 ALA A C 1
ATOM 3316 O O . ALA A 1 413 ? 0.615 22.941 -13.677 1.00 88.81 413 ALA A O 1
ATOM 3317 N N . PRO A 1 414 ? -0.055 21.097 -14.797 1.00 83.94 414 PRO A N 1
ATOM 3318 C CA . PRO A 1 414 ? 0.406 21.569 -16.097 1.00 83.94 414 PRO A CA 1
ATOM 3319 C C . PRO A 1 414 ? -0.332 22.841 -16.541 1.00 83.94 414 PRO A C 1
ATOM 3321 O O . PRO A 1 414 ? -1.388 23.191 -16.012 1.00 83.94 414 PRO A O 1
ATOM 3324 N N . LEU A 1 415 ? 0.208 23.541 -17.541 1.00 76.94 415 LEU A N 1
ATOM 3325 C CA . LEU A 1 415 ? -0.433 24.740 -18.085 1.00 76.94 415 LEU A CA 1
ATOM 3326 C C . LEU A 1 415 ? -1.865 24.423 -18.555 1.00 76.94 415 LEU A C 1
ATOM 3328 O O . LEU A 1 415 ? -2.067 23.455 -19.280 1.00 76.94 415 LEU A O 1
ATOM 3332 N N . ASN A 1 416 ? -2.830 25.268 -18.180 1.00 79.69 416 ASN A N 1
ATOM 3333 C CA . ASN A 1 416 ? -4.272 25.104 -18.431 1.00 79.69 416 ASN A CA 1
ATOM 3334 C C . ASN A 1 416 ? -4.966 23.975 -17.647 1.00 79.69 416 ASN A C 1
ATOM 3336 O O . ASN A 1 416 ? -6.149 23.733 -17.872 1.00 79.69 416 ASN A O 1
ATOM 3340 N N . TYR A 1 417 ? -4.279 23.340 -16.697 1.00 84.56 417 TYR A N 1
ATOM 3341 C CA . TYR A 1 417 ? -4.871 22.387 -15.761 1.00 84.56 417 TYR A CA 1
ATOM 3342 C C . TYR A 1 417 ? -4.883 22.956 -14.340 1.00 84.56 417 TYR A C 1
ATOM 3344 O O . TYR A 1 417 ? -4.095 23.832 -13.981 1.00 84.56 417 TYR A O 1
ATOM 3352 N N . CYS A 1 418 ? -5.763 22.418 -13.499 1.00 90.88 418 CYS A N 1
ATOM 3353 C CA . CYS A 1 418 ? -5.731 22.608 -12.055 1.00 90.88 418 CYS A CA 1
ATOM 3354 C C . CYS A 1 418 ? -5.855 21.250 -11.357 1.00 90.88 418 CYS A C 1
ATOM 3356 O O . CYS A 1 418 ? -6.479 20.327 -11.876 1.00 90.88 418 CYS A O 1
ATOM 3358 N N . ILE A 1 419 ? -5.237 21.118 -10.183 1.00 90.31 419 ILE A N 1
ATOM 3359 C CA . ILE A 1 419 ? -5.408 19.935 -9.337 1.00 90.31 419 ILE A CA 1
ATOM 3360 C C . ILE A 1 419 ? -6.604 20.205 -8.429 1.00 90.31 419 ILE A C 1
ATOM 3362 O O . ILE A 1 419 ? -6.571 21.131 -7.618 1.00 90.31 419 ILE A O 1
ATOM 3366 N N . VAL A 1 420 ? -7.652 19.399 -8.574 1.00 90.69 420 VAL A N 1
ATOM 3367 C CA . VAL A 1 420 ? -8.823 19.425 -7.695 1.00 90.69 420 VAL A CA 1
ATOM 3368 C C . VAL A 1 420 ? -8.673 18.298 -6.684 1.00 90.69 420 VAL A C 1
ATOM 3370 O O . VAL A 1 420 ? -8.505 17.139 -7.049 1.00 90.69 420 VAL A O 1
ATOM 3373 N N . GLY A 1 421 ? -8.724 18.646 -5.404 1.00 88.56 421 GLY A N 1
ATOM 3374 C CA . GLY A 1 421 ? -8.670 17.694 -4.306 1.00 88.56 421 GLY A CA 1
ATOM 3375 C C . GLY A 1 421 ? -9.633 18.103 -3.203 1.00 88.56 421 GLY A C 1
ATOM 3376 O O . GLY A 1 421 ? -9.959 19.282 -3.056 1.00 88.56 421 GLY A O 1
ATOM 3377 N N . ALA A 1 422 ? -10.086 17.122 -2.432 1.00 85.25 422 ALA A N 1
ATOM 3378 C CA . ALA A 1 422 ? -10.907 17.334 -1.253 1.00 85.25 422 ALA A CA 1
ATOM 3379 C C . ALA A 1 422 ? -10.413 16.420 -0.132 1.00 85.25 422 ALA A C 1
ATOM 3381 O O . ALA A 1 422 ? -10.294 15.209 -0.320 1.00 85.25 422 ALA A O 1
ATOM 3382 N N . ASP A 1 423 ? -10.152 17.004 1.034 1.00 85.25 423 ASP A N 1
ATOM 3383 C CA . ASP A 1 423 ? -9.823 16.252 2.239 1.00 85.25 423 ASP A CA 1
ATOM 3384 C C . ASP A 1 423 ? -11.105 15.992 3.032 1.00 85.25 423 ASP A C 1
ATOM 3386 O O . ASP A 1 423 ? -11.800 16.918 3.455 1.00 85.25 423 ASP A O 1
ATOM 3390 N N . VAL A 1 424 ? -11.424 14.715 3.243 1.00 83.06 424 VAL A N 1
ATOM 3391 C CA . VAL A 1 424 ? -12.537 14.320 4.110 1.00 83.06 424 VAL A CA 1
ATOM 3392 C C . VAL A 1 424 ? -12.042 14.292 5.550 1.00 83.06 424 VAL A C 1
ATOM 3394 O O . VAL A 1 424 ? -11.330 13.374 5.971 1.00 83.06 424 VAL A O 1
ATOM 3397 N N . ASP A 1 425 ? -12.438 15.300 6.322 1.00 80.31 425 ASP A N 1
ATOM 3398 C CA . ASP A 1 425 ? -12.082 15.397 7.731 1.00 80.31 425 ASP A CA 1
ATOM 3399 C C . ASP A 1 425 ? -12.538 14.161 8.509 1.00 80.31 425 ASP A C 1
ATOM 3401 O O . ASP A 1 425 ? -13.722 13.845 8.597 1.00 80.31 425 ASP A O 1
ATOM 3405 N N . SER A 1 426 ? -11.584 13.492 9.159 1.00 83.69 426 SER A N 1
ATOM 3406 C CA . SER A 1 426 ? -11.870 12.412 10.112 1.00 83.69 426 SER A CA 1
ATOM 3407 C C . SER A 1 426 ? -12.726 11.274 9.532 1.00 83.69 426 SER A C 1
ATOM 3409 O O . SER A 1 426 ? -13.513 10.669 10.261 1.00 83.69 426 SER A O 1
ATOM 3411 N N . GLN A 1 427 ? -12.536 10.951 8.246 1.00 88.94 427 GLN A N 1
ATOM 3412 C CA . GLN A 1 427 ? -13.261 9.898 7.521 1.00 88.94 427 GLN A CA 1
ATOM 3413 C C . GLN A 1 427 ? -13.426 8.606 8.342 1.00 88.94 427 GLN A C 1
ATOM 3415 O O . GLN A 1 427 ? -14.522 8.064 8.453 1.00 88.94 427 GLN A O 1
ATOM 3420 N N . GLU A 1 428 ? -12.351 8.131 8.973 1.00 90.31 428 GLU A N 1
ATOM 3421 C CA . GLU A 1 428 ? -12.361 6.894 9.762 1.00 90.31 428 GLU A CA 1
ATOM 3422 C C . GLU A 1 428 ? -13.252 6.974 11.008 1.00 90.31 428 GLU A C 1
ATOM 3424 O O . GLU A 1 428 ? -13.917 5.998 11.352 1.00 90.31 428 GLU A O 1
ATOM 3429 N N . LEU A 1 429 ? -13.305 8.135 11.672 1.00 89.06 429 LEU A N 1
ATOM 3430 C CA . LEU A 1 429 ? -14.192 8.346 12.820 1.00 89.06 429 LEU A CA 1
ATOM 3431 C C . LEU A 1 429 ? -15.655 8.357 12.388 1.00 89.06 429 LEU A C 1
ATOM 3433 O O . LEU A 1 429 ? -16.490 7.784 13.084 1.00 89.06 429 LEU A O 1
ATOM 3437 N N . TRP A 1 430 ? -15.953 8.980 11.248 1.00 89.62 430 TRP A N 1
ATOM 3438 C CA . TRP A 1 430 ? -17.303 9.015 10.692 1.00 89.62 430 TRP A CA 1
ATOM 3439 C C . TRP A 1 430 ? -17.779 7.620 10.275 1.00 89.62 430 TRP A C 1
ATOM 3441 O O . TRP A 1 430 ? -18.883 7.203 10.614 1.00 89.62 430 TRP A O 1
ATOM 3451 N N . ILE A 1 431 ? -16.910 6.837 9.634 1.00 91.00 431 ILE A N 1
ATOM 3452 C CA . ILE A 1 431 ? -17.203 5.440 9.293 1.00 91.00 431 ILE A CA 1
ATOM 3453 C C . ILE A 1 431 ? -17.434 4.611 10.558 1.00 91.00 431 ILE A C 1
ATOM 3455 O O . ILE A 1 431 ? -18.427 3.891 10.654 1.00 91.00 431 ILE A O 1
ATOM 3459 N N . ALA A 1 432 ? -16.553 4.729 11.554 1.00 91.50 432 ALA A N 1
ATOM 3460 C CA . ALA A 1 432 ? -16.712 4.016 12.817 1.00 91.50 432 ALA A CA 1
ATOM 3461 C C . ALA A 1 432 ? -18.025 4.392 13.526 1.00 91.50 432 ALA A C 1
ATOM 3463 O O . ALA A 1 432 ? -18.642 3.538 14.170 1.00 91.50 432 ALA A O 1
ATOM 3464 N N . SER A 1 433 ? -18.472 5.648 13.407 1.00 91.12 433 SER A N 1
ATOM 3465 C CA . SER A 1 433 ? -19.696 6.107 14.061 1.00 91.12 433 SER A CA 1
ATOM 3466 C C . SER A 1 433 ? -20.953 5.599 13.372 1.00 91.12 433 SER A C 1
ATOM 3468 O O . SER A 1 433 ? -21.851 5.102 14.053 1.00 91.12 433 SER A O 1
ATOM 3470 N N . ILE A 1 434 ? -20.961 5.583 12.039 1.00 91.06 434 ILE A N 1
ATOM 3471 C CA . ILE A 1 434 ? -22.018 4.956 11.237 1.00 91.06 434 ILE A CA 1
ATOM 3472 C C . ILE A 1 434 ? -22.110 3.456 11.524 1.00 91.06 434 ILE A C 1
ATOM 3474 O O . ILE A 1 434 ? -23.211 2.934 11.708 1.00 91.06 434 ILE A O 1
ATOM 3478 N N . ILE A 1 435 ? -20.974 2.755 11.612 1.00 91.06 435 ILE A N 1
ATOM 3479 C CA . ILE A 1 435 ? -20.959 1.331 11.975 1.00 91.06 435 ILE A CA 1
ATOM 3480 C C . ILE A 1 435 ? -21.616 1.143 13.349 1.00 91.06 435 ILE A C 1
ATOM 3482 O O . ILE A 1 435 ? -22.508 0.308 13.486 1.00 91.06 435 ILE A O 1
ATOM 3486 N N . GLY A 1 436 ? -21.250 1.964 14.339 1.00 90.50 436 GLY A N 1
ATOM 3487 C CA . GLY A 1 436 ? -21.857 1.925 15.671 1.00 90.50 436 GLY A CA 1
ATOM 3488 C C . GLY A 1 436 ? -23.370 2.164 15.682 1.00 90.50 436 GLY A C 1
ATOM 3489 O O . GLY A 1 436 ? -24.090 1.454 16.384 1.00 90.50 436 GLY A O 1
ATOM 3490 N N . ASP A 1 437 ? -23.862 3.125 14.898 1.00 91.31 437 ASP A N 1
ATOM 3491 C CA . ASP A 1 437 ? -25.299 3.399 14.775 1.00 91.31 437 ASP A CA 1
ATOM 3492 C C . ASP A 1 437 ? -26.043 2.249 14.079 1.00 91.31 437 ASP A C 1
ATOM 3494 O O . ASP A 1 437 ? -27.097 1.820 14.540 1.00 91.31 437 ASP A O 1
ATOM 3498 N N . SER A 1 438 ? -25.495 1.702 12.991 1.00 87.50 438 SER A N 1
ATOM 3499 C CA . SER A 1 438 ? -26.166 0.658 12.195 1.00 87.50 438 SER A CA 1
ATOM 3500 C C . SER A 1 438 ? -26.384 -0.658 12.961 1.00 87.50 438 SER A C 1
ATOM 3502 O O . SER A 1 438 ? -27.400 -1.338 12.777 1.00 87.50 438 SER A O 1
ATOM 3504 N N . PHE A 1 439 ? -25.461 -0.990 13.865 1.00 78.38 439 PHE A N 1
ATOM 3505 C CA . PHE A 1 439 ? -25.512 -2.169 14.735 1.00 78.38 439 PHE A CA 1
ATOM 3506 C C . PHE A 1 439 ? -26.198 -1.893 16.081 1.00 78.38 439 PHE A C 1
ATOM 3508 O O . PHE A 1 439 ? -26.483 -2.827 16.842 1.00 78.38 439 PHE A O 1
ATOM 3515 N N . SER A 1 440 ? -26.500 -0.629 16.393 1.00 74.06 440 SER A N 1
ATOM 3516 C CA . SER A 1 440 ? -27.248 -0.280 17.595 1.00 74.06 440 SER A CA 1
ATOM 3517 C C . SER A 1 440 ? -28.633 -0.921 17.548 1.00 74.06 440 SER A C 1
ATOM 3519 O O . SER A 1 440 ? -29.429 -0.714 16.632 1.00 74.06 440 SER A O 1
ATOM 3521 N N . LYS A 1 441 ? -28.952 -1.706 18.581 1.00 67.44 441 LYS A N 1
ATOM 3522 C CA . LYS A 1 441 ? -30.278 -2.324 18.728 1.00 67.44 441 LYS A CA 1
ATOM 3523 C C . LYS A 1 441 ? -31.371 -1.312 19.077 1.00 67.44 441 LYS A C 1
ATOM 3525 O O . LYS A 1 441 ? -32.543 -1.659 19.001 1.00 67.44 441 LYS A O 1
ATOM 3530 N N . VAL A 1 442 ? -30.983 -0.109 19.503 1.00 65.94 442 VAL A N 1
ATOM 3531 C CA . VAL A 1 442 ? -31.901 0.914 20.020 1.00 65.94 442 VAL A CA 1
ATOM 3532 C C . VAL A 1 442 ? -32.283 1.907 18.924 1.00 65.94 442 VAL A C 1
ATOM 3534 O O . VAL A 1 442 ? -33.459 2.214 18.773 1.00 65.94 442 VAL A O 1
ATOM 3537 N N . VAL A 1 443 ? -31.308 2.389 18.144 1.00 68.06 443 VAL A N 1
ATOM 3538 C CA . VAL A 1 443 ? -31.518 3.419 17.112 1.00 68.06 443 VAL A CA 1
ATOM 3539 C C . VAL A 1 443 ? -30.634 3.117 15.905 1.00 68.06 443 VAL A C 1
ATOM 3541 O O . VAL A 1 443 ? -29.420 3.238 16.007 1.00 68.06 443 VAL A O 1
ATOM 3544 N N . LYS A 1 444 ? -31.241 2.763 14.765 1.00 83.38 444 LYS A N 1
ATOM 3545 C CA . LYS A 1 444 ? -30.555 2.522 13.480 1.00 83.38 444 LYS A CA 1
ATOM 3546 C C . LYS A 1 444 ? -30.620 3.744 12.562 1.00 83.38 444 LYS A C 1
ATOM 3548 O O . LYS A 1 444 ? -31.018 3.651 11.405 1.00 83.38 444 LYS A O 1
ATOM 3553 N N . ILE A 1 445 ? -30.307 4.908 13.117 1.00 85.31 445 ILE A N 1
ATOM 3554 C CA . ILE A 1 445 ? -30.307 6.190 12.409 1.00 85.31 445 ILE A CA 1
ATOM 3555 C C . ILE A 1 445 ? -28.953 6.837 12.665 1.00 85.31 445 ILE A C 1
ATOM 3557 O O . ILE A 1 445 ? -28.446 6.776 13.787 1.00 85.31 445 ILE A O 1
ATOM 3561 N N . GLN A 1 446 ? -28.381 7.453 11.633 1.00 86.62 446 GLN A N 1
ATOM 3562 C CA . GLN A 1 446 ? -27.146 8.209 11.777 1.00 86.62 446 GLN A CA 1
ATOM 3563 C C . GLN A 1 446 ? -27.328 9.352 12.789 1.00 86.62 446 GLN A C 1
ATOM 3565 O O . GLN A 1 446 ? -28.301 10.100 12.729 1.00 86.62 446 GLN A O 1
ATOM 3570 N N . GLY A 1 447 ? -26.395 9.481 13.727 1.00 87.38 447 GLY A N 1
ATOM 3571 C CA . GLY A 1 447 ? -26.486 10.411 14.854 1.00 87.38 447 GLY A CA 1
ATOM 3572 C C . GLY A 1 447 ? -27.254 9.844 16.052 1.00 87.38 447 GLY A C 1
ATOM 3573 O O . GLY A 1 447 ? -27.445 10.551 17.037 1.00 87.38 447 GLY A O 1
ATOM 3574 N N . GLY A 1 448 ? -27.686 8.579 15.994 1.00 87.62 448 GLY A N 1
ATOM 3575 C CA . GLY A 1 448 ? -28.449 7.923 17.058 1.00 87.62 448 GLY A CA 1
ATOM 3576 C C . GLY A 1 448 ? -27.633 7.600 18.312 1.00 87.62 448 GLY A C 1
ATOM 3577 O O . GLY A 1 448 ? -28.196 7.487 19.401 1.00 87.62 448 GLY A O 1
ATOM 3578 N N . THR A 1 449 ? -26.311 7.457 18.191 1.00 90.38 449 THR A N 1
ATOM 3579 C CA . THR A 1 449 ? -25.401 7.267 19.331 1.00 90.38 449 THR A CA 1
ATOM 3580 C C . THR A 1 449 ? -24.683 8.566 19.718 1.00 90.38 449 THR A C 1
ATOM 3582 O O . THR A 1 449 ? -24.441 9.416 18.857 1.00 90.38 449 THR A O 1
ATOM 3585 N N . PRO A 1 450 ? -24.250 8.727 20.989 1.00 90.69 450 PRO A N 1
ATOM 3586 C CA . PRO A 1 450 ? -23.487 9.905 21.412 1.00 90.69 450 PRO A CA 1
ATOM 3587 C C . PRO A 1 450 ? -22.222 10.133 20.578 1.00 90.69 450 PRO A C 1
ATOM 3589 O O . PRO A 1 450 ? -21.885 11.269 20.255 1.00 90.69 450 PRO A O 1
ATOM 3592 N N . PHE A 1 451 ? -21.524 9.054 20.209 1.00 90.75 451 PHE A N 1
ATOM 3593 C CA . PHE A 1 451 ? -20.352 9.118 19.341 1.00 90.75 451 PHE A CA 1
ATOM 3594 C C . PHE A 1 451 ? -20.691 9.691 17.965 1.00 90.75 451 PHE A C 1
ATOM 3596 O O . PHE A 1 451 ? -20.050 10.645 17.529 1.00 90.75 451 PHE A O 1
ATOM 3603 N N . SER A 1 452 ? -21.736 9.166 17.323 1.00 90.50 452 SER A N 1
ATOM 3604 C CA . SER A 1 452 ? -22.175 9.643 16.015 1.00 90.50 452 SER A CA 1
ATOM 3605 C C . SER A 1 452 ? -22.662 11.085 16.043 1.00 90.50 452 SER A C 1
ATOM 3607 O O . SER A 1 452 ? -22.264 11.884 15.196 1.00 90.50 452 SER A O 1
ATOM 3609 N N . TRP A 1 453 ? -23.399 11.469 17.088 1.00 89.94 453 TRP A N 1
ATOM 3610 C CA . TRP A 1 453 ? -23.800 12.854 17.322 1.00 89.94 453 TRP A CA 1
ATOM 3611 C C . TRP A 1 453 ? -22.595 13.804 17.387 1.00 89.94 453 TRP A C 1
ATOM 3613 O O . TRP A 1 453 ? -22.560 14.821 16.694 1.00 89.94 453 TRP A O 1
ATOM 3623 N N . MET A 1 454 ? -21.570 13.449 18.173 1.00 90.62 454 MET A N 1
ATOM 3624 C CA . MET A 1 454 ? -20.335 14.236 18.282 1.00 90.62 454 MET A CA 1
ATOM 3625 C C . MET A 1 454 ? -19.543 14.298 16.970 1.00 90.62 454 MET A C 1
ATOM 3627 O O . MET A 1 454 ? -18.831 15.276 16.759 1.00 90.62 454 MET A O 1
ATOM 3631 N N . THR A 1 455 ? -19.628 13.279 16.106 1.00 88.94 455 THR A N 1
ATOM 3632 C CA . THR A 1 455 ? -18.961 13.296 14.790 1.00 88.94 455 THR A CA 1
ATOM 3633 C C . THR A 1 455 ? -19.735 14.063 13.725 1.00 88.94 455 THR A C 1
ATOM 3635 O O . THR A 1 455 ? -19.112 14.709 12.893 1.00 88.94 455 THR A O 1
ATOM 3638 N N . LEU A 1 456 ? -21.068 13.982 13.731 1.00 86.75 456 LEU A N 1
ATOM 3639 C CA . LEU A 1 456 ? -21.917 14.525 12.671 1.00 86.75 456 LEU A CA 1
ATOM 3640 C C . LEU A 1 456 ? -22.278 15.995 12.911 1.00 86.75 456 LEU A C 1
ATOM 3642 O O . LEU A 1 456 ? -22.265 16.791 11.981 1.00 86.75 456 LEU A O 1
ATOM 3646 N N . ILE A 1 457 ? -22.623 16.342 14.155 1.00 86.06 457 ILE A N 1
ATOM 3647 C CA . ILE A 1 457 ? -23.142 17.668 14.534 1.00 86.06 457 ILE A CA 1
ATOM 3648 C C . ILE A 1 457 ? -22.129 18.432 15.404 1.00 86.06 457 ILE A C 1
ATOM 3650 O O . ILE A 1 457 ? -22.211 19.653 15.544 1.00 86.06 457 ILE A O 1
ATOM 3654 N N . GLY A 1 458 ? -21.162 17.730 16.003 1.00 85.25 458 GLY A N 1
ATOM 3655 C CA . GLY A 1 458 ? -20.171 18.329 16.892 1.00 85.25 458 GLY A CA 1
ATOM 3656 C C . GLY A 1 458 ? -19.344 19.417 16.206 1.00 85.25 458 GLY A C 1
ATOM 3657 O O . GLY A 1 458 ? -18.825 19.238 15.108 1.00 85.25 458 GLY A O 1
ATOM 3658 N N . ASN A 1 459 ? -19.185 20.551 16.888 1.00 84.75 459 ASN A N 1
ATOM 3659 C CA . ASN A 1 459 ? -18.457 21.704 16.380 1.00 84.75 459 ASN A CA 1
ATOM 3660 C C . ASN A 1 459 ? -17.227 21.996 17.249 1.00 84.75 459 ASN A C 1
ATOM 3662 O O . ASN A 1 459 ? -17.296 22.017 18.483 1.00 84.75 459 ASN A O 1
ATOM 3666 N N . LYS A 1 460 ? -16.100 22.273 16.585 1.00 86.12 460 LYS A N 1
ATOM 3667 C CA . LYS A 1 460 ? -14.848 22.683 17.227 1.00 86.12 460 LYS A CA 1
ATOM 3668 C C . LYS A 1 460 ? -14.989 23.994 17.997 1.00 86.12 460 LYS A C 1
ATOM 3670 O O . LYS A 1 460 ? -14.458 24.091 19.097 1.00 86.12 460 LYS A O 1
ATOM 3675 N N . SER A 1 461 ? -15.706 24.985 17.463 1.00 87.94 461 SER A N 1
ATOM 3676 C CA . SER A 1 461 ? -15.862 26.295 18.116 1.00 87.94 461 SER A CA 1
ATOM 3677 C C . SER A 1 461 ? -16.687 26.217 19.400 1.00 87.94 461 SER A C 1
ATOM 3679 O O . SER A 1 461 ? -16.412 26.934 20.357 1.00 87.94 461 SER A O 1
ATOM 3681 N N . GLN A 1 462 ? -17.665 25.310 19.444 1.00 88.19 462 GLN A N 1
ATOM 3682 C CA . GLN A 1 462 ? -18.522 25.087 20.609 1.00 88.19 462 GLN A CA 1
ATOM 3683 C C . GLN A 1 462 ? -17.942 24.054 21.586 1.00 88.19 462 GLN A C 1
ATOM 3685 O O . GLN A 1 462 ? -18.565 23.750 22.602 1.00 88.19 462 GLN A O 1
ATOM 3690 N N . CYS A 1 463 ? -16.762 23.496 21.290 1.00 87.81 463 CYS A N 1
ATOM 3691 C CA . CYS A 1 463 ? -16.148 22.405 22.046 1.00 87.81 463 CYS A CA 1
ATOM 3692 C C . CYS A 1 463 ? -17.069 21.177 22.216 1.00 87.81 463 CYS A C 1
ATOM 3694 O O . CYS A 1 463 ? -16.952 20.449 23.203 1.00 87.81 463 CYS A O 1
ATOM 3696 N N . THR A 1 464 ? -17.979 20.948 21.264 1.00 88.44 464 THR A N 1
ATOM 3697 C CA . THR A 1 464 ? -18.926 19.817 21.252 1.00 88.44 464 THR A CA 1
ATOM 3698 C C . THR A 1 464 ? -18.441 18.654 20.390 1.00 88.44 464 THR A C 1
ATOM 3700 O O . THR A 1 464 ? -19.011 17.567 20.449 1.00 88.44 464 THR A O 1
ATOM 3703 N N . ASP A 1 465 ? -17.369 18.856 19.616 1.00 90.06 465 ASP A N 1
ATOM 3704 C CA . ASP A 1 465 ? -16.693 17.776 18.900 1.00 90.06 465 ASP A CA 1
ATOM 3705 C C . ASP A 1 465 ? -16.028 16.779 19.867 1.00 90.06 465 ASP A C 1
ATOM 3707 O O . ASP A 1 465 ? -15.594 17.125 20.969 1.00 90.06 465 ASP A O 1
ATOM 3711 N N . MET A 1 466 ? -15.890 15.534 19.423 1.00 87.62 466 MET A N 1
ATOM 3712 C CA . MET A 1 466 ? -15.363 14.431 20.230 1.00 87.62 466 MET A CA 1
ATOM 3713 C C . MET A 1 466 ? -13.970 14.679 20.831 1.00 87.62 466 MET A C 1
ATOM 3715 O O . MET A 1 466 ? -13.698 14.276 21.970 1.00 87.62 466 MET A O 1
ATOM 3719 N N . HIS A 1 467 ? -13.064 15.313 20.085 1.00 91.31 467 HIS A N 1
ATOM 3720 C CA . HIS A 1 467 ? -11.722 15.618 20.573 1.00 91.31 467 HIS A CA 1
ATOM 3721 C C . HIS A 1 467 ? -11.785 16.680 21.666 1.00 91.31 467 HIS A C 1
ATOM 3723 O O . HIS A 1 467 ? -11.153 16.516 22.706 1.00 91.31 467 HIS A O 1
ATOM 3729 N N . SER A 1 468 ? -12.599 17.716 21.474 1.00 91.12 468 SER A N 1
ATOM 3730 C CA . SER A 1 468 ? -12.822 18.779 22.458 1.00 91.12 468 SER A CA 1
ATOM 3731 C C . SER A 1 468 ? -13.488 18.257 23.739 1.00 91.12 468 SER A C 1
ATOM 3733 O O . SER A 1 468 ? -13.056 18.595 24.842 1.00 91.12 468 SER A O 1
ATOM 3735 N N . VAL A 1 469 ? -14.473 17.360 23.619 1.00 89.62 469 VAL A N 1
ATOM 3736 C CA . VAL A 1 469 ? -15.121 16.697 24.765 1.00 89.62 469 VAL A CA 1
ATOM 3737 C C . VAL A 1 469 ? -14.113 15.856 25.555 1.00 89.62 469 VAL A C 1
ATOM 3739 O O . VAL A 1 469 ? -14.048 15.945 26.783 1.00 89.62 469 VAL A O 1
ATOM 3742 N N . THR A 1 470 ? -13.273 15.086 24.858 1.00 89.06 470 THR A N 1
ATOM 3743 C CA . THR A 1 470 ? -12.221 14.278 25.496 1.00 89.06 470 THR A CA 1
ATOM 3744 C C . THR A 1 470 ? -11.175 15.165 26.176 1.00 89.06 470 THR A C 1
ATOM 3746 O O . THR A 1 470 ? -10.824 14.933 27.334 1.00 89.06 470 THR A O 1
ATOM 3749 N N . ALA A 1 471 ? -10.721 16.213 25.486 1.00 91.62 471 ALA A N 1
ATOM 3750 C CA . ALA A 1 471 ? -9.757 17.187 25.986 1.00 91.62 471 ALA A CA 1
ATOM 3751 C C . ALA A 1 471 ? -10.231 17.828 27.296 1.00 91.62 471 ALA A C 1
ATOM 3753 O O . ALA A 1 471 ? -9.509 17.808 28.294 1.00 91.62 471 ALA A O 1
ATOM 3754 N N . LYS A 1 472 ? -11.487 18.295 27.334 1.00 90.69 472 LYS A N 1
ATOM 3755 C CA . LYS A 1 472 ? -12.105 18.889 28.527 1.00 90.69 472 LYS A CA 1
ATOM 3756 C C . LYS A 1 472 ? -12.225 17.895 29.686 1.00 90.69 472 LYS A C 1
ATOM 3758 O O . LYS A 1 472 ? -12.009 18.265 30.836 1.00 90.69 472 LYS A O 1
ATOM 3763 N N . ALA A 1 473 ? -12.556 16.634 29.408 1.00 86.00 473 ALA A N 1
ATOM 3764 C CA . ALA A 1 473 ? -12.746 15.621 30.446 1.00 86.00 473 ALA A CA 1
ATOM 3765 C C . ALA A 1 473 ? -11.440 15.188 31.138 1.00 86.00 473 ALA A C 1
ATOM 3767 O O . ALA A 1 473 ? -11.462 14.846 32.331 1.00 86.00 473 ALA A O 1
ATOM 3768 N N . VAL A 1 474 ? -10.335 15.180 30.383 1.00 87.12 474 VAL A N 1
ATOM 3769 C CA . VAL A 1 474 ? -9.001 14.731 30.819 1.00 87.12 474 VAL A CA 1
ATOM 3770 C C . VAL A 1 474 ? -8.108 15.902 31.259 1.00 87.12 474 VAL A C 1
ATOM 3772 O O . VAL A 1 474 ? -7.211 15.706 32.080 1.00 87.12 474 VAL A O 1
ATOM 3775 N N . GLY A 1 475 ? -8.383 17.116 30.777 1.00 87.44 475 GLY A N 1
ATOM 3776 C CA . GLY A 1 475 ? -7.584 18.313 31.046 1.00 87.44 475 GLY A CA 1
ATOM 3777 C C . GLY A 1 475 ? -6.313 18.369 30.199 1.00 87.44 475 GLY A C 1
ATOM 3778 O O . GLY A 1 475 ? -5.235 18.600 30.738 1.00 87.44 475 GLY A O 1
ATOM 3779 N N . ILE A 1 476 ? -6.441 18.096 28.900 1.00 89.50 476 ILE A N 1
ATOM 3780 C CA . ILE A 1 476 ? -5.357 18.154 27.904 1.00 89.50 476 ILE A CA 1
ATOM 3781 C C . ILE A 1 476 ? -5.770 19.055 26.740 1.00 89.50 476 ILE A C 1
ATOM 3783 O O . ILE A 1 476 ? -6.940 19.427 26.626 1.00 89.50 476 ILE A O 1
ATOM 3787 N N . SER A 1 477 ? -4.832 19.406 25.866 1.00 91.00 477 SER A N 1
ATOM 3788 C CA . SER A 1 477 ? -5.152 20.128 24.637 1.00 91.00 477 SER A CA 1
ATOM 3789 C C . SER A 1 477 ? -5.954 19.255 23.666 1.00 91.00 477 SER A C 1
ATOM 3791 O O . SER A 1 477 ? -5.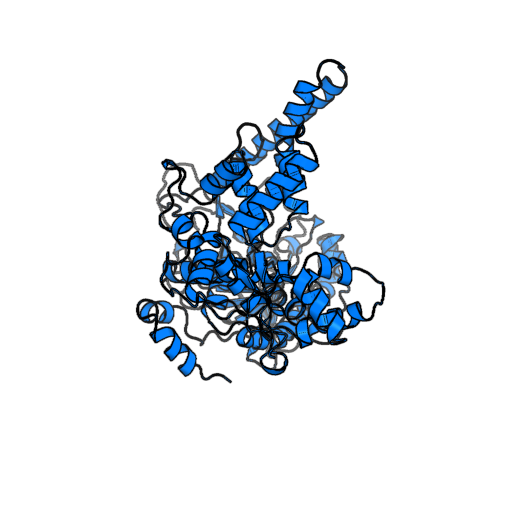943 18.020 23.711 1.00 91.00 477 SER A O 1
ATOM 3793 N N . ARG A 1 478 ? -6.658 19.906 22.737 1.00 89.19 478 ARG A N 1
ATOM 3794 C CA . ARG A 1 478 ? -7.438 19.211 21.707 1.00 89.19 478 ARG A CA 1
ATOM 3795 C C . ARG A 1 478 ? -6.563 18.353 20.789 1.00 89.19 478 ARG A C 1
ATOM 3797 O O . ARG A 1 478 ? -6.998 17.277 20.387 1.00 89.19 478 ARG A O 1
ATOM 3804 N N . ASP A 1 479 ? -5.355 18.804 20.466 1.00 88.62 479 ASP A N 1
ATOM 3805 C CA . ASP A 1 479 ? -4.453 18.075 19.568 1.00 88.62 479 ASP A CA 1
ATOM 3806 C C . ASP A 1 479 ? -3.871 16.826 20.247 1.00 88.62 479 ASP A C 1
ATOM 3808 O O . ASP A 1 479 ? -3.822 15.755 19.640 1.00 88.62 479 ASP A O 1
ATOM 3812 N N . GLU A 1 480 ? -3.563 16.904 21.543 1.00 90.19 480 GLU A N 1
ATOM 3813 C CA . GLU A 1 480 ? -3.210 15.735 22.361 1.00 90.19 480 GLU A CA 1
ATOM 3814 C C . GLU A 1 480 ? -4.382 14.746 22.460 1.00 90.19 480 GLU A C 1
ATOM 3816 O O . GLU A 1 480 ? -4.205 13.535 22.289 1.00 90.19 480 GLU A O 1
ATOM 3821 N N . ALA A 1 481 ? -5.606 15.249 22.665 1.00 89.88 481 ALA A N 1
ATOM 3822 C CA . ALA A 1 481 ? -6.812 14.423 22.678 1.00 89.88 481 ALA A CA 1
ATOM 3823 C C . ALA A 1 481 ? -7.085 13.764 21.319 1.00 89.88 481 ALA A C 1
ATOM 3825 O O . ALA A 1 481 ? -7.551 12.624 21.272 1.00 89.88 481 ALA A O 1
ATOM 3826 N N . LYS A 1 482 ? -6.761 14.439 20.208 1.00 89.56 482 LYS A N 1
ATOM 3827 C CA . LYS A 1 482 ? -6.825 13.864 18.859 1.00 89.56 482 LYS A CA 1
ATOM 3828 C C . LYS A 1 482 ? -5.925 12.635 18.761 1.00 89.56 482 LYS A C 1
ATOM 3830 O O . LYS A 1 482 ? -6.422 11.567 18.410 1.00 89.56 482 LYS A O 1
ATOM 3835 N N . ILE A 1 483 ? -4.654 12.750 19.149 1.00 88.12 483 ILE A N 1
ATOM 3836 C CA . ILE A 1 483 ? -3.691 11.634 19.126 1.00 88.12 483 ILE A CA 1
ATOM 3837 C C . ILE A 1 483 ? -4.207 10.444 19.950 1.00 88.12 483 ILE A C 1
ATOM 3839 O O . ILE A 1 483 ? -4.198 9.304 19.478 1.00 88.12 483 ILE A O 1
ATOM 3843 N N . ILE A 1 484 ? -4.702 10.706 21.162 1.00 88.56 484 ILE A N 1
ATOM 3844 C CA . ILE A 1 484 ? -5.196 9.656 22.060 1.00 88.56 484 ILE A CA 1
ATOM 3845 C C . ILE A 1 484 ? -6.469 8.988 21.521 1.00 88.56 484 ILE A C 1
ATOM 3847 O O . ILE A 1 484 ? -6.567 7.761 21.567 1.00 88.56 484 ILE A O 1
ATOM 3851 N N . ASN A 1 485 ? -7.432 9.755 20.997 1.00 88.50 485 ASN A N 1
ATOM 3852 C CA . ASN A 1 485 ? -8.688 9.205 20.476 1.00 88.50 485 ASN A CA 1
ATOM 3853 C C . ASN A 1 485 ? -8.446 8.267 19.293 1.00 88.50 485 ASN A C 1
ATOM 3855 O O . ASN A 1 485 ? -8.971 7.155 19.292 1.00 88.50 485 ASN A O 1
ATOM 3859 N N . TYR A 1 486 ? -7.605 8.666 18.335 1.00 84.94 486 TYR A N 1
ATOM 3860 C CA . TYR A 1 486 ? -7.246 7.792 17.218 1.00 84.94 486 TYR A CA 1
ATOM 3861 C C . TYR A 1 486 ? -6.571 6.509 17.712 1.00 84.94 486 TYR A C 1
ATOM 3863 O O . TYR A 1 486 ? -6.991 5.415 17.345 1.00 84.94 486 TYR A O 1
ATOM 3871 N N . ALA A 1 487 ? -5.588 6.615 18.612 1.00 83.56 487 ALA A N 1
ATOM 3872 C CA . ALA A 1 487 ? -4.941 5.431 19.170 1.00 83.56 487 ALA A CA 1
ATOM 3873 C C . ALA A 1 487 ? -5.941 4.487 19.865 1.00 83.56 487 ALA A C 1
ATOM 3875 O O . ALA A 1 487 ? -5.872 3.272 19.672 1.00 83.56 487 ALA A O 1
ATOM 3876 N N . ARG A 1 488 ? -6.889 5.031 20.641 1.00 85.88 488 ARG A N 1
ATOM 3877 C CA . ARG A 1 488 ? -7.926 4.250 21.335 1.00 85.88 488 ARG A CA 1
ATOM 3878 C C . ARG A 1 488 ? -8.846 3.518 20.357 1.00 85.88 488 ARG A C 1
ATOM 3880 O O . ARG A 1 488 ? -9.109 2.336 20.571 1.00 85.88 488 ARG A O 1
ATOM 3887 N N . ILE A 1 489 ? -9.325 4.194 19.311 1.00 81.94 489 ILE A N 1
ATOM 3888 C CA . ILE A 1 489 ? -10.218 3.601 18.298 1.00 81.94 489 ILE A CA 1
ATOM 3889 C C . ILE A 1 489 ? -9.526 2.429 17.593 1.00 81.94 489 ILE A C 1
ATOM 3891 O O . ILE A 1 489 ? -10.140 1.387 17.385 1.00 81.94 489 ILE A O 1
ATOM 3895 N N . TYR A 1 490 ? -8.219 2.533 17.347 1.00 79.00 490 TYR A N 1
ATOM 3896 C CA . TYR A 1 490 ? -7.411 1.440 16.793 1.00 79.00 490 TYR A CA 1
ATOM 3897 C C . TYR A 1 490 ? -7.014 0.361 17.815 1.00 79.00 490 TYR A C 1
ATOM 3899 O O . TYR A 1 490 ? -6.146 -0.469 17.545 1.00 79.00 490 TYR A O 1
ATOM 3907 N N . GLY A 1 491 ? -7.642 0.352 18.993 1.00 75.50 491 GLY A N 1
ATOM 3908 C CA . GLY A 1 491 ? -7.495 -0.704 19.988 1.00 75.50 491 GLY A CA 1
ATOM 3909 C C . GLY A 1 491 ? -6.328 -0.523 20.959 1.00 75.50 491 GLY A C 1
ATOM 3910 O O . GLY A 1 491 ? -5.998 -1.467 21.680 1.00 75.50 491 GLY A O 1
ATOM 3911 N N . ALA A 1 492 ? -5.704 0.660 21.031 1.00 82.31 492 ALA A N 1
ATOM 3912 C CA . ALA A 1 492 ? -4.714 0.927 22.071 1.00 82.31 492 ALA A CA 1
ATOM 3913 C C . ALA A 1 492 ? -5.364 0.898 23.465 1.00 82.31 492 ALA A C 1
ATOM 3915 O O . ALA A 1 492 ? -6.398 1.521 23.714 1.00 82.31 492 ALA A O 1
ATOM 3916 N N . GLY A 1 493 ? -4.737 0.168 24.389 1.00 85.44 493 GLY A N 1
ATOM 3917 C CA . GLY A 1 493 ? -5.228 0.003 25.755 1.00 85.44 493 GLY A CA 1
ATOM 3918 C C . GLY A 1 493 ? -4.856 1.150 26.701 1.00 85.44 493 GLY A C 1
ATOM 3919 O O . GLY A 1 493 ? -4.075 2.045 26.376 1.00 85.44 493 GLY A O 1
ATOM 3920 N N . GLN A 1 494 ? -5.360 1.066 27.933 1.00 87.38 494 GLN A N 1
ATOM 3921 C CA . GLN A 1 494 ? -5.185 2.088 28.972 1.00 87.38 494 GLN A CA 1
ATOM 3922 C C . GLN A 1 494 ? -3.713 2.438 29.259 1.00 87.38 494 GLN A C 1
ATOM 3924 O O . GLN A 1 494 ? -3.368 3.616 29.330 1.00 87.38 494 GLN A O 1
ATOM 3929 N N . LYS A 1 495 ? -2.831 1.430 29.342 1.00 89.25 495 LYS A N 1
ATOM 3930 C CA . LYS A 1 495 ? -1.387 1.616 29.591 1.00 89.25 495 LYS A CA 1
ATOM 3931 C C . LYS A 1 495 ? -0.694 2.454 28.513 1.00 89.25 495 LYS A C 1
ATOM 3933 O O . LYS A 1 495 ? 0.249 3.187 28.797 1.00 89.25 495 LYS A O 1
ATOM 3938 N N . PHE A 1 496 ? -1.146 2.343 27.263 1.00 88.44 496 PHE A N 1
ATOM 3939 C CA . PHE A 1 496 ? -0.596 3.142 26.171 1.00 88.44 496 PHE A CA 1
ATOM 3940 C C . PHE A 1 496 ? -0.979 4.618 26.330 1.00 88.44 496 PHE A C 1
ATOM 3942 O O . PHE A 1 496 ? -0.119 5.488 26.201 1.00 88.44 496 PHE A O 1
ATOM 3949 N N . ALA A 1 497 ? -2.239 4.893 26.680 1.00 89.12 497 ALA A N 1
ATOM 3950 C CA . ALA A 1 497 ? -2.704 6.249 26.953 1.00 89.12 497 ALA A CA 1
ATOM 3951 C C . ALA A 1 497 ? -2.016 6.866 28.183 1.00 89.12 497 ALA A C 1
ATOM 3953 O O . ALA A 1 497 ? -1.656 8.036 28.141 1.00 89.12 497 ALA A O 1
ATOM 3954 N N . GLU A 1 498 ? -1.755 6.087 29.239 1.00 92.25 498 GLU A N 1
ATOM 3955 C CA . GLU A 1 498 ? -0.977 6.543 30.406 1.00 92.25 498 GLU A CA 1
ATOM 3956 C C . GLU A 1 498 ? 0.419 7.023 29.996 1.00 92.25 498 GLU A C 1
ATOM 3958 O O . GLU A 1 498 ? 0.846 8.113 30.375 1.00 92.25 498 GLU A O 1
ATOM 3963 N N . ARG A 1 499 ? 1.111 6.245 29.154 1.00 91.75 499 ARG A N 1
ATOM 3964 C CA . ARG A 1 499 ? 2.430 6.623 28.634 1.00 91.75 499 ARG A CA 1
ATOM 3965 C C . ARG A 1 499 ? 2.375 7.893 27.783 1.00 91.75 499 ARG A C 1
ATOM 3967 O O . ARG A 1 499 ? 3.254 8.734 27.931 1.00 91.75 499 ARG A O 1
ATOM 3974 N N . LEU A 1 500 ? 1.366 8.042 26.922 1.00 90.44 500 LEU A N 1
ATOM 3975 C CA . LEU A 1 500 ? 1.186 9.255 26.114 1.00 90.44 500 LEU A CA 1
ATOM 3976 C C . LEU A 1 500 ? 0.919 10.492 26.979 1.00 90.44 500 LEU A C 1
ATOM 3978 O O . LEU A 1 500 ? 1.541 11.525 26.766 1.00 90.44 500 LEU A O 1
ATOM 3982 N N . LEU A 1 501 ? 0.057 10.381 27.993 1.00 90.25 501 LEU A N 1
ATOM 3983 C CA . LEU A 1 501 ? -0.231 11.489 28.909 1.00 90.25 501 LEU A CA 1
ATOM 3984 C C . LEU A 1 501 ? 1.035 11.985 29.622 1.00 90.25 501 LEU A C 1
ATOM 3986 O O . LEU A 1 501 ? 1.225 13.191 29.760 1.00 90.25 501 LEU A O 1
ATOM 3990 N N . LYS A 1 502 ? 1.934 11.070 30.005 1.00 91.94 502 LYS A N 1
ATOM 3991 C CA . LYS A 1 502 ? 3.242 11.418 30.580 1.00 91.94 502 LYS A CA 1
ATOM 3992 C C . LYS A 1 502 ? 4.213 12.028 29.567 1.00 91.94 502 LYS A C 1
ATOM 3994 O O . LYS A 1 502 ? 5.065 12.817 29.953 1.00 91.94 502 LYS A O 1
ATOM 3999 N N . GLN A 1 503 ? 4.119 11.665 28.288 1.00 89.75 503 GLN A N 1
ATOM 4000 C CA . GLN A 1 503 ? 4.928 12.297 27.239 1.00 89.75 503 GLN A CA 1
ATOM 4001 C C . GLN A 1 503 ? 4.491 13.743 26.992 1.00 89.75 503 GLN A C 1
ATOM 4003 O O . GLN A 1 503 ? 5.339 14.604 26.786 1.00 89.75 503 GLN A O 1
ATOM 4008 N N . PHE A 1 504 ? 3.186 14.007 27.051 1.00 88.44 504 PHE A N 1
ATOM 4009 C CA . PHE A 1 504 ? 2.626 15.352 26.920 1.00 88.44 504 PHE A CA 1
ATOM 4010 C C . PHE A 1 504 ? 2.907 16.221 28.147 1.00 88.44 504 PHE A C 1
ATOM 4012 O O . PHE A 1 504 ? 3.249 17.393 28.017 1.00 88.44 504 PHE A O 1
ATOM 4019 N N . ASN A 1 505 ? 2.825 15.637 29.344 1.00 88.12 505 ASN A N 1
ATOM 4020 C CA . ASN A 1 505 ? 3.156 16.316 30.589 1.00 88.12 505 ASN A CA 1
ATOM 4021 C C . ASN A 1 505 ? 4.120 15.466 31.438 1.00 88.12 505 ASN A C 1
ATOM 4023 O O . ASN A 1 505 ? 3.665 14.641 32.238 1.00 88.12 505 ASN A O 1
ATOM 4027 N N . PRO A 1 506 ? 5.443 15.691 31.314 1.00 87.25 506 PRO A N 1
ATOM 4028 C CA . PRO A 1 506 ? 6.460 14.936 32.050 1.00 87.25 506 PRO A CA 1
ATOM 4029 C C . PRO A 1 506 ? 6.386 15.066 33.578 1.00 87.25 506 PRO A C 1
ATOM 4031 O O . PRO A 1 506 ? 6.928 14.218 34.282 1.00 87.25 506 PRO A O 1
ATOM 4034 N N . ILE A 1 507 ? 5.720 16.103 34.098 1.00 91.50 507 ILE A N 1
ATOM 4035 C CA . ILE A 1 507 ? 5.558 16.344 35.542 1.00 91.50 507 ILE A CA 1
ATOM 4036 C C . ILE A 1 507 ? 4.431 15.463 36.124 1.00 91.50 507 ILE A C 1
ATOM 4038 O O . ILE A 1 507 ? 4.351 15.260 37.335 1.00 91.50 507 ILE A O 1
ATOM 4042 N N . MET A 1 508 ? 3.564 14.897 35.274 1.00 90.12 508 MET A N 1
ATOM 4043 C CA . MET A 1 508 ? 2.436 14.065 35.696 1.00 90.12 508 MET A CA 1
ATOM 4044 C C . MET A 1 508 ? 2.902 12.770 36.381 1.00 90.12 508 MET A C 1
ATOM 4046 O O . MET A 1 508 ? 3.663 11.977 35.820 1.00 90.12 508 MET A O 1
ATOM 4050 N N . SER A 1 509 ? 2.379 12.514 37.583 1.00 93.62 509 SER A N 1
ATOM 4051 C CA . SER A 1 509 ? 2.663 11.276 38.321 1.00 93.62 509 SER A CA 1
ATOM 4052 C C . SER A 1 509 ? 1.986 10.051 37.691 1.00 93.62 509 SER A C 1
ATOM 4054 O O . SER A 1 509 ? 0.927 10.161 37.072 1.00 93.62 509 SER A O 1
ATOM 4056 N N . ASP A 1 510 ? 2.533 8.853 37.925 1.00 92.50 510 ASP A N 1
ATOM 4057 C CA . ASP A 1 510 ? 1.937 7.595 37.438 1.00 92.50 510 ASP A CA 1
ATOM 4058 C C . ASP A 1 510 ? 0.503 7.385 37.942 1.00 92.50 510 ASP A C 1
ATOM 4060 O O . ASP A 1 510 ? -0.367 6.920 37.205 1.00 92.50 510 ASP A O 1
ATOM 4064 N N . LYS A 1 511 ? 0.230 7.776 39.194 1.00 93.31 511 LYS A N 1
ATOM 4065 C CA . LYS A 1 511 ? -1.111 7.681 39.790 1.00 93.31 511 LYS A CA 1
ATOM 4066 C C . LYS A 1 511 ? -2.101 8.603 39.086 1.00 93.31 511 LYS A C 1
ATOM 4068 O O . LYS A 1 511 ? -3.225 8.194 38.801 1.00 93.31 511 LYS A O 1
ATOM 4073 N N . GLU A 1 512 ? -1.690 9.836 38.804 1.00 91.44 512 GLU A N 1
ATOM 4074 C CA . GLU A 1 512 ? -2.532 10.805 38.105 1.00 91.44 512 GLU A CA 1
ATOM 4075 C C . GLU A 1 512 ? -2.804 10.367 36.660 1.00 91.44 512 GLU A C 1
ATOM 4077 O O . GLU A 1 512 ? -3.957 10.383 36.224 1.00 91.44 512 GLU A O 1
ATOM 4082 N N . ALA A 1 513 ? -1.772 9.901 35.948 1.00 92.31 513 ALA A N 1
ATOM 4083 C CA . ALA A 1 513 ? -1.900 9.382 34.589 1.00 92.31 513 ALA A CA 1
ATOM 4084 C C . ALA A 1 513 ? -2.872 8.193 34.528 1.00 92.31 513 ALA A C 1
ATOM 4086 O O . ALA A 1 513 ? -3.767 8.168 33.679 1.00 92.31 513 ALA A O 1
ATOM 4087 N N . ALA A 1 514 ? -2.760 7.248 35.468 1.00 93.00 514 ALA A N 1
ATOM 4088 C CA . ALA A 1 514 ? -3.660 6.101 35.571 1.00 93.00 514 ALA A CA 1
ATOM 4089 C C . ALA A 1 514 ? -5.112 6.517 35.857 1.00 93.00 514 ALA A C 1
ATOM 4091 O O . ALA A 1 514 ? -6.037 6.000 35.229 1.00 93.00 514 ALA A O 1
ATOM 4092 N N . LEU A 1 515 ? -5.335 7.481 36.760 1.00 92.19 515 LEU A N 1
ATOM 4093 C CA . LEU A 1 515 ? -6.672 8.002 37.066 1.00 92.19 515 LEU A CA 1
ATOM 4094 C C . LEU A 1 515 ? -7.308 8.696 35.855 1.00 92.19 515 LEU A C 1
ATOM 4096 O O . LEU A 1 515 ? -8.454 8.400 35.510 1.00 92.19 515 LEU A O 1
ATOM 4100 N N . LYS A 1 516 ? -6.561 9.583 35.186 1.00 91.06 516 LYS A N 1
ATOM 4101 C CA . LYS A 1 516 ? -7.008 10.295 33.979 1.00 91.06 516 LYS A CA 1
ATOM 4102 C C . LYS A 1 516 ? -7.319 9.329 32.838 1.00 91.06 516 LYS A C 1
ATOM 4104 O O . LYS A 1 516 ? -8.389 9.420 32.236 1.00 91.06 516 LYS A O 1
ATOM 4109 N N . SER A 1 517 ? -6.434 8.363 32.597 1.00 91.50 517 SER A N 1
ATOM 4110 C CA . SER A 1 517 ? -6.628 7.327 31.581 1.00 91.50 517 SER A CA 1
ATOM 4111 C C . SER A 1 517 ? -7.860 6.469 31.889 1.00 91.50 517 SER A C 1
ATOM 4113 O O . SER A 1 517 ? -8.752 6.346 31.052 1.00 91.50 517 SER A O 1
ATOM 4115 N N . LYS A 1 518 ? -8.002 5.964 33.121 1.00 91.69 518 LYS A N 1
ATOM 4116 C CA . LYS A 1 518 ? -9.175 5.176 33.534 1.00 91.69 518 LYS A CA 1
ATOM 4117 C C . LYS A 1 518 ? -10.484 5.951 33.370 1.00 91.69 518 LYS A C 1
ATOM 4119 O O . LYS A 1 518 ? -11.441 5.412 32.816 1.00 91.69 518 LYS A O 1
ATOM 4124 N N . LYS A 1 519 ? -10.526 7.214 33.813 1.00 90.25 519 LYS A N 1
ATOM 4125 C CA . LYS A 1 519 ? -11.694 8.096 33.653 1.00 90.25 519 LYS A CA 1
ATOM 4126 C C . LYS A 1 519 ? -12.060 8.262 32.176 1.00 90.25 519 LYS A C 1
ATOM 4128 O O . LYS A 1 519 ? -13.228 8.140 31.819 1.00 90.25 519 LYS A O 1
ATOM 4133 N N . MET A 1 520 ? -11.065 8.492 31.321 1.00 90.50 520 MET A N 1
ATOM 4134 C CA . MET A 1 520 ? -11.258 8.631 29.880 1.00 90.50 520 MET A CA 1
ATOM 4135 C C . MET A 1 520 ? -11.836 7.359 29.249 1.00 90.50 520 MET A C 1
ATOM 4137 O O . MET A 1 520 ? -12.825 7.448 28.527 1.00 90.50 520 MET A O 1
ATOM 4141 N N . PHE A 1 521 ? -11.260 6.183 29.522 1.00 91.44 521 PHE A N 1
ATOM 4142 C CA . PHE A 1 521 ? -11.751 4.910 28.976 1.00 91.44 521 PHE A CA 1
ATOM 4143 C C . PHE A 1 521 ? -13.162 4.574 29.470 1.00 91.44 521 PHE A C 1
ATOM 4145 O O . PHE A 1 521 ? -13.981 4.121 28.676 1.00 91.44 521 PHE A O 1
ATOM 4152 N N . LEU A 1 522 ? -13.476 4.851 30.740 1.00 91.75 522 LEU A N 1
ATOM 4153 C CA . LEU A 1 522 ? -14.820 4.643 31.282 1.00 91.75 522 LEU A CA 1
ATOM 4154 C C . LEU A 1 522 ? -15.856 5.559 30.613 1.00 91.75 522 LEU A C 1
ATOM 4156 O O . LEU A 1 522 ? -16.929 5.096 30.254 1.00 91.75 522 LEU A O 1
ATOM 4160 N N . MET A 1 523 ? -15.529 6.837 30.407 1.00 91.12 523 MET A N 1
ATOM 4161 C CA . MET A 1 523 ? -16.427 7.795 29.749 1.00 91.12 523 MET A CA 1
ATOM 4162 C C . MET A 1 523 ? -16.658 7.465 28.265 1.00 91.12 523 MET A C 1
ATOM 4164 O O . MET A 1 523 ? -17.735 7.716 27.729 1.00 91.12 523 MET A O 1
ATOM 4168 N N . THR A 1 524 ? -15.643 6.920 27.592 1.00 91.19 524 THR A N 1
ATOM 4169 C CA . THR A 1 524 ? -15.660 6.702 26.138 1.00 91.19 524 THR A CA 1
ATOM 4170 C C . THR A 1 524 ? -16.025 5.270 25.780 1.00 91.19 524 THR A C 1
ATOM 4172 O O . THR A 1 524 ? -17.125 5.021 25.300 1.00 91.19 524 THR A O 1
ATOM 4175 N N . LYS A 1 525 ? -15.152 4.302 26.062 1.00 91.06 525 LYS A N 1
ATOM 4176 C CA . LYS A 1 525 ? -15.396 2.883 25.784 1.00 91.06 525 LYS A CA 1
ATOM 4177 C C . LYS A 1 525 ? -16.479 2.291 26.693 1.00 91.06 525 LYS A C 1
ATOM 4179 O O . LYS A 1 525 ? -17.247 1.445 26.241 1.00 91.06 525 LYS A O 1
ATOM 4184 N N . GLY A 1 526 ? -16.584 2.755 27.937 1.00 92.56 526 GLY A N 1
ATOM 4185 C CA . GLY A 1 526 ? -17.522 2.218 28.926 1.00 92.56 526 GLY A CA 1
ATOM 4186 C C . GLY A 1 526 ? -16.937 1.049 29.716 1.00 92.56 526 GLY A C 1
ATOM 4187 O O . GLY A 1 526 ? -15.725 0.827 29.742 1.00 92.56 526 GLY A O 1
ATOM 4188 N N . GLN A 1 527 ? -17.813 0.284 30.360 1.00 92.00 527 GLN A N 1
ATOM 4189 C CA . GLN A 1 527 ? -17.459 -0.925 31.101 1.00 92.00 527 GLN A CA 1
ATOM 4190 C C . GLN A 1 527 ? -18.025 -2.162 30.399 1.00 92.00 527 GLN A C 1
ATOM 4192 O O . GLN A 1 527 ? -19.123 -2.120 29.848 1.00 92.00 527 GLN A O 1
ATOM 4197 N N . LYS A 1 528 ? -17.264 -3.263 30.395 1.00 91.75 528 LYS A N 1
ATOM 4198 C CA . LYS A 1 528 ? -17.700 -4.534 29.807 1.00 91.75 528 LYS A CA 1
ATOM 4199 C C . LYS A 1 528 ? -18.589 -5.288 30.801 1.00 91.75 528 LYS A C 1
ATOM 4201 O O . LYS A 1 528 ? -18.189 -5.505 31.946 1.00 91.75 528 LYS A O 1
ATOM 4206 N N . PHE A 1 529 ? -19.783 -5.659 30.353 1.00 93.25 529 PHE A N 1
ATOM 4207 C CA . PHE A 1 529 ? -20.768 -6.444 31.094 1.00 93.25 529 PHE A CA 1
ATOM 4208 C C . PHE A 1 529 ? -21.126 -7.716 30.336 1.00 93.25 529 PHE A C 1
ATOM 4210 O O . PHE A 1 529 ? -21.059 -7.758 29.109 1.00 93.25 529 PHE A O 1
ATOM 4217 N N . TYR A 1 530 ? -21.562 -8.731 31.069 1.00 93.19 530 TYR A N 1
ATOM 4218 C CA . TYR A 1 530 ? -21.910 -10.046 30.543 1.00 93.19 530 TYR A CA 1
ATOM 4219 C C . TYR A 1 530 ? -23.317 -10.434 30.984 1.00 93.19 530 TYR A C 1
ATOM 4221 O O . TYR A 1 530 ? -23.797 -9.983 32.024 1.00 93.19 530 TYR A O 1
ATOM 4229 N N . ARG A 1 531 ? -23.972 -11.287 30.200 1.00 91.88 531 ARG A N 1
ATOM 4230 C CA . ARG A 1 531 ? -25.285 -11.856 30.517 1.00 91.88 531 ARG A CA 1
ATOM 4231 C C . ARG A 1 531 ? -25.153 -13.369 30.619 1.00 91.88 531 ARG A C 1
ATOM 4233 O O . ARG A 1 531 ? -24.370 -13.956 29.874 1.00 91.88 531 ARG A O 1
ATOM 4240 N N . LEU A 1 532 ? -25.865 -13.997 31.548 1.00 90.81 532 LEU A N 1
ATOM 4241 C CA . LEU A 1 532 ? -25.857 -15.455 31.677 1.00 90.81 532 LEU A CA 1
ATOM 4242 C C . LEU A 1 532 ? -26.498 -16.104 30.451 1.00 90.81 532 LEU A C 1
ATOM 4244 O O . LEU A 1 532 ? -27.497 -15.607 29.929 1.00 90.81 532 LEU A O 1
ATOM 4248 N N . LYS A 1 533 ? -25.958 -17.243 30.007 1.00 92.00 533 LYS A N 1
ATOM 4249 C CA . LYS A 1 533 ? -26.666 -18.061 29.019 1.00 92.00 533 LYS A CA 1
ATOM 4250 C C . LYS A 1 533 ? -27.914 -18.650 29.663 1.00 92.00 533 LYS A C 1
ATOM 4252 O O . LYS A 1 533 ? -27.880 -19.046 30.823 1.00 92.00 533 LYS A O 1
ATOM 4257 N N . LYS A 1 534 ? -28.980 -18.804 28.873 1.00 88.56 534 LYS A N 1
ATOM 4258 C CA . LYS A 1 534 ? -30.305 -19.260 29.339 1.00 88.56 534 LYS A CA 1
ATOM 4259 C C . LYS A 1 534 ? -30.283 -20.499 30.242 1.00 88.56 534 LYS A C 1
ATOM 4261 O O . LYS A 1 534 ? -31.080 -20.580 31.162 1.00 88.56 534 LYS A O 1
ATOM 4266 N N . PHE A 1 535 ? -29.368 -21.437 29.995 1.00 87.94 535 PHE A N 1
ATOM 4267 C CA . PHE A 1 535 ? -29.218 -22.666 30.783 1.00 87.94 535 PHE A CA 1
ATOM 4268 C C . PHE A 1 535 ? -28.756 -22.434 32.234 1.00 87.94 535 PHE A C 1
ATOM 4270 O O . PHE A 1 535 ? -29.048 -23.244 33.103 1.00 87.94 535 PHE A O 1
ATOM 4277 N N . TYR A 1 536 ? -28.028 -21.347 32.494 1.00 85.25 536 TYR A N 1
ATOM 4278 C CA . TYR A 1 536 ? -27.456 -21.021 33.805 1.00 85.25 536 TYR A CA 1
ATOM 4279 C C . TYR A 1 536 ? -28.311 -20.039 34.609 1.00 85.25 536 TYR A C 1
ATOM 4281 O O . TYR A 1 536 ? -27.909 -19.636 35.696 1.00 85.25 536 TYR A O 1
ATOM 4289 N N . ILE A 1 537 ? -29.467 -19.636 34.077 1.00 86.44 537 ILE A N 1
ATOM 4290 C CA . ILE A 1 537 ? -30.399 -18.762 34.784 1.00 86.44 537 ILE A CA 1
ATOM 4291 C C . ILE A 1 537 ? -31.182 -19.618 35.785 1.00 86.44 537 ILE A C 1
ATOM 4293 O O . ILE A 1 537 ? -31.822 -20.596 35.401 1.00 86.44 537 ILE A O 1
ATOM 4297 N N . SER A 1 538 ? -31.126 -19.250 37.061 1.00 83.75 538 SER A N 1
ATOM 4298 C CA . SER A 1 538 ? -31.816 -19.928 38.165 1.00 83.75 538 SER A CA 1
ATOM 4299 C C . SER A 1 538 ? -32.352 -18.907 39.175 1.00 83.75 538 SER A C 1
ATOM 4301 O O . SER A 1 538 ? -32.122 -17.706 39.027 1.00 83.75 538 SER A O 1
ATOM 4303 N N . GLU A 1 539 ? -33.051 -19.361 40.220 1.00 75.12 539 GLU A N 1
ATOM 4304 C CA . GLU A 1 539 ? -33.464 -18.480 41.328 1.00 75.12 539 GLU A CA 1
ATOM 4305 C C . GLU A 1 539 ? -32.263 -17.823 42.032 1.00 75.12 539 GLU A C 1
ATOM 4307 O O . GLU A 1 539 ? -32.355 -16.686 42.489 1.00 75.12 539 GLU A O 1
ATOM 4312 N N . GLU A 1 540 ? -31.115 -18.507 42.064 1.00 80.19 540 GLU A N 1
ATOM 4313 C CA . GLU A 1 540 ? -29.863 -17.989 42.626 1.00 80.19 540 GLU A CA 1
ATOM 4314 C C . GLU A 1 540 ? -29.119 -17.069 41.638 1.00 80.19 540 GLU A C 1
ATOM 4316 O O . GLU A 1 540 ? -28.506 -16.072 42.032 1.00 80.19 540 GLU A O 1
ATOM 4321 N N . PHE A 1 541 ? -29.209 -17.359 40.337 1.00 84.75 541 PHE A N 1
ATOM 4322 C CA . PHE A 1 541 ? -28.534 -16.617 39.273 1.00 84.75 541 PHE A CA 1
ATOM 4323 C C . PHE A 1 541 ? -29.540 -15.990 38.307 1.00 84.75 541 PHE A C 1
ATOM 4325 O O . PHE A 1 541 ? -29.854 -16.535 37.247 1.00 84.75 541 PHE A O 1
ATOM 4332 N N . ILE A 1 542 ? -30.036 -14.814 38.689 1.00 87.31 542 ILE A N 1
ATOM 4333 C CA . ILE A 1 542 ? -31.038 -14.072 37.920 1.00 87.31 542 ILE A CA 1
ATOM 4334 C C . ILE A 1 542 ? -30.488 -13.482 36.614 1.00 87.31 542 ILE A C 1
ATOM 4336 O O . ILE A 1 542 ? -29.307 -13.173 36.469 1.00 87.31 542 ILE A O 1
ATOM 4340 N N . ASP A 1 543 ? -31.383 -13.241 35.661 1.00 88.31 543 ASP A N 1
ATOM 4341 C CA . ASP A 1 543 ? -31.043 -12.621 34.384 1.00 88.31 543 ASP A CA 1
ATOM 4342 C C . ASP A 1 543 ? -30.750 -11.115 34.531 1.00 88.31 543 ASP A C 1
ATOM 4344 O O . ASP A 1 543 ? -31.634 -10.264 34.410 1.00 88.31 543 ASP A O 1
ATOM 4348 N N . LYS A 1 544 ? -29.488 -10.779 34.818 1.00 90.81 544 LYS A N 1
ATOM 4349 C CA . LYS A 1 544 ? -28.989 -9.400 34.907 1.00 90.81 544 LYS A CA 1
ATOM 4350 C C . LYS A 1 544 ? -27.662 -9.217 34.166 1.00 90.81 544 LYS A C 1
ATOM 4352 O O . LYS A 1 544 ? -27.052 -10.167 33.679 1.00 90.81 544 LYS A O 1
ATOM 4357 N N . LEU A 1 545 ? -27.198 -7.969 34.105 1.00 90.62 545 LEU A N 1
ATOM 4358 C CA . LEU A 1 545 ? -25.846 -7.643 33.654 1.00 90.62 545 LEU A CA 1
ATOM 4359 C C . LEU A 1 545 ? -24.844 -7.866 34.790 1.00 90.62 545 LEU A C 1
ATOM 4361 O O . LEU A 1 545 ? -25.002 -7.323 35.883 1.00 90.62 545 LEU A O 1
ATOM 4365 N N . TYR A 1 546 ? -23.803 -8.638 34.502 1.00 90.81 546 TYR A N 1
ATOM 4366 C CA . TYR A 1 546 ? -22.733 -8.984 35.429 1.00 90.81 546 TYR A CA 1
ATOM 4367 C C . TYR A 1 546 ? -21.423 -8.310 35.032 1.00 90.81 546 TYR A C 1
ATOM 4369 O O . TYR A 1 546 ? -21.073 -8.227 33.854 1.00 90.81 546 TYR A O 1
ATOM 4377 N N . THR A 1 547 ? -20.675 -7.847 36.026 1.00 92.06 547 THR A N 1
ATOM 4378 C CA . THR A 1 547 ? -19.303 -7.358 35.858 1.00 92.06 547 THR A CA 1
ATOM 4379 C C . THR A 1 547 ? -18.313 -8.517 35.717 1.00 92.06 547 THR A C 1
ATOM 4381 O O . THR A 1 547 ? -18.591 -9.636 36.146 1.00 92.06 547 THR A O 1
ATOM 4384 N N . GLU A 1 548 ? -17.113 -8.255 35.186 1.00 88.44 548 GLU A N 1
ATOM 4385 C CA . GLU A 1 548 ? -16.045 -9.269 35.061 1.00 88.44 548 GLU A CA 1
ATOM 4386 C C . GLU A 1 548 ? -15.756 -9.994 36.392 1.00 88.44 548 GLU A C 1
ATOM 4388 O O . GLU A 1 548 ? -15.606 -11.212 36.431 1.00 88.44 548 GLU A O 1
ATOM 4393 N N . SER A 1 549 ? -15.731 -9.254 37.507 1.00 89.06 549 SER A N 1
ATOM 4394 C CA . SER A 1 549 ? -15.475 -9.810 38.843 1.00 89.06 549 SER A CA 1
ATOM 4395 C C . SER A 1 549 ? -16.564 -10.792 39.284 1.00 89.06 549 SER A C 1
ATOM 4397 O O . SER A 1 549 ? -16.260 -11.860 39.815 1.00 89.06 549 SER A O 1
ATOM 4399 N N . GLU A 1 550 ? -17.835 -10.463 39.038 1.00 90.31 550 GLU A N 1
ATOM 4400 C CA . GLU A 1 550 ? -18.954 -11.367 39.325 1.00 90.31 550 GLU A CA 1
ATOM 4401 C C . GLU A 1 550 ? -18.919 -12.596 38.410 1.00 90.31 550 GLU A C 1
ATOM 4403 O O . GLU A 1 550 ? -19.096 -13.716 38.889 1.00 90.31 550 GLU A O 1
ATOM 4408 N N . CYS A 1 551 ? -18.605 -12.412 37.124 1.00 89.38 551 CYS A N 1
ATOM 4409 C CA . CYS A 1 551 ? -18.497 -13.512 36.166 1.00 89.38 551 CYS A CA 1
ATOM 4410 C C . CYS A 1 551 ? -17.430 -14.521 36.583 1.00 89.38 551 CYS A C 1
ATOM 4412 O O . CYS A 1 551 ? -17.671 -15.725 36.531 1.00 89.38 551 CYS A O 1
ATOM 4414 N N . LEU A 1 552 ? -16.269 -14.049 37.047 1.00 88.56 552 LEU A N 1
ATOM 4415 C CA . LEU A 1 552 ? -15.198 -14.915 37.544 1.00 88.56 552 LEU A CA 1
ATOM 4416 C C . LEU A 1 552 ? -15.632 -15.725 38.771 1.00 88.56 552 LEU A C 1
ATOM 4418 O O . LEU A 1 552 ? -15.266 -16.893 38.883 1.00 88.56 552 LEU A O 1
ATOM 4422 N N . LYS A 1 553 ? -16.416 -15.137 39.683 1.00 90.06 553 LYS A N 1
ATOM 4423 C CA . LYS A 1 553 ? -16.951 -15.852 40.854 1.00 90.06 553 LYS A CA 1
ATOM 4424 C C . LYS A 1 553 ? -17.944 -16.939 40.437 1.00 90.06 553 LYS A C 1
ATOM 4426 O O . LYS A 1 553 ? -17.809 -18.075 40.875 1.00 90.06 553 LYS A O 1
ATOM 4431 N N . ILE A 1 554 ? -18.881 -16.611 39.550 1.00 88.62 554 ILE A N 1
ATOM 4432 C CA . ILE A 1 554 ? -19.921 -17.539 39.076 1.00 88.62 554 ILE A CA 1
ATOM 4433 C C . ILE A 1 554 ? -19.319 -18.663 38.220 1.00 88.62 554 ILE A C 1
ATOM 4435 O O . ILE A 1 554 ? -19.657 -19.830 38.388 1.00 88.62 554 ILE A O 1
ATOM 4439 N N . SER A 1 555 ? -18.356 -18.341 37.356 1.00 89.81 555 SER A N 1
ATOM 4440 C CA . SER A 1 555 ? -17.659 -19.338 36.528 1.00 89.81 555 SER A CA 1
ATOM 4441 C C . SER A 1 555 ? -16.885 -20.342 37.391 1.00 89.81 555 SER A C 1
ATOM 4443 O O . SER A 1 555 ? -16.928 -21.545 37.134 1.00 89.81 555 SER A O 1
ATOM 4445 N N . LYS A 1 556 ? -16.246 -19.865 38.474 1.00 90.25 556 LYS A N 1
ATOM 4446 C CA . LYS A 1 556 ? -15.597 -20.726 39.475 1.00 90.25 556 LYS A CA 1
ATOM 4447 C C . LYS A 1 556 ? -16.593 -21.629 40.201 1.00 90.25 556 LYS A C 1
ATOM 4449 O O . LYS A 1 556 ? -16.287 -22.798 40.389 1.00 90.25 556 LYS A O 1
ATOM 4454 N N . LEU A 1 557 ? -17.773 -21.122 40.567 1.00 89.56 557 LEU A N 1
ATOM 4455 C CA . LEU A 1 557 ? -18.821 -21.931 41.206 1.00 89.56 557 LEU A CA 1
ATOM 4456 C C . LEU A 1 557 ? -19.290 -23.083 40.305 1.00 89.56 557 LEU A C 1
ATOM 4458 O O . LEU A 1 557 ? -19.513 -24.189 40.786 1.00 89.56 557 LEU A O 1
ATOM 4462 N N . HIS A 1 558 ? -19.373 -22.853 38.994 1.00 85.62 558 HIS A N 1
ATOM 4463 C CA . HIS A 1 558 ? -19.750 -23.883 38.025 1.00 85.62 558 HIS A CA 1
ATOM 4464 C C . HIS A 1 558 ? -18.585 -24.748 37.519 1.00 85.62 558 HIS A C 1
ATOM 4466 O O . HIS A 1 558 ? -18.827 -25.627 36.693 1.00 85.62 558 HIS A O 1
ATOM 4472 N N . ASN A 1 559 ? -17.343 -24.519 37.972 1.00 89.38 559 ASN A N 1
ATOM 4473 C CA . ASN A 1 559 ? -16.128 -25.160 37.443 1.00 89.38 559 ASN A CA 1
ATOM 4474 C C . ASN A 1 559 ? -16.039 -25.118 35.905 1.00 89.38 559 ASN A C 1
ATOM 4476 O O . ASN A 1 559 ? -15.640 -26.088 35.260 1.00 89.38 559 ASN A O 1
ATOM 4480 N N . LYS A 1 560 ? -16.432 -23.988 35.311 1.00 90.19 560 LYS A N 1
ATOM 4481 C CA . LYS A 1 560 ? -16.439 -23.777 33.860 1.00 90.19 560 LYS A CA 1
ATOM 4482 C C . LYS A 1 560 ? -15.755 -22.473 33.490 1.00 90.19 560 LYS A C 1
ATOM 4484 O O . LYS A 1 560 ? -15.571 -21.586 34.322 1.00 90.19 560 LYS A O 1
ATOM 4489 N N . SER A 1 561 ? -15.371 -22.354 32.228 1.00 88.12 561 SER A N 1
ATOM 4490 C CA . SER A 1 561 ? -14.856 -21.100 31.688 1.00 88.12 561 SER A CA 1
ATOM 4491 C C . SER A 1 561 ? -15.968 -20.050 31.569 1.00 88.12 561 SER A C 1
ATOM 4493 O O . SER A 1 561 ? -17.152 -20.373 31.436 1.00 88.12 561 SER A O 1
ATOM 4495 N N . ARG A 1 562 ? -15.586 -18.766 31.581 1.00 88.38 562 ARG A N 1
ATOM 4496 C CA . ARG A 1 562 ? -16.523 -17.643 31.406 1.00 88.38 562 ARG A CA 1
ATOM 4497 C C . ARG A 1 562 ? -17.367 -17.817 30.145 1.00 88.38 562 ARG A C 1
ATOM 4499 O O . ARG A 1 562 ? -18.579 -17.643 30.201 1.00 88.38 562 ARG A O 1
ATOM 4506 N N . ASP A 1 563 ? -16.737 -18.193 29.037 1.00 85.56 563 ASP A N 1
ATOM 4507 C CA . ASP A 1 563 ? -17.387 -18.275 27.726 1.00 85.56 563 ASP A CA 1
ATOM 4508 C C . ASP A 1 563 ? -18.352 -19.464 27.614 1.00 85.56 563 ASP A C 1
ATOM 4510 O O . ASP A 1 563 ? -19.208 -19.492 26.729 1.00 85.56 563 ASP A O 1
ATOM 4514 N N . GLU A 1 564 ? -18.268 -20.441 28.521 1.00 87.81 564 GLU A N 1
ATOM 4515 C CA . GLU A 1 564 ? -19.252 -21.517 28.634 1.00 87.81 564 GLU A CA 1
ATOM 4516 C C . GLU A 1 564 ? -20.512 -21.066 29.373 1.00 87.81 564 GLU A C 1
ATOM 4518 O O . GLU A 1 564 ? -21.607 -21.450 28.958 1.00 87.81 564 GLU A O 1
ATOM 4523 N N . VAL A 1 565 ? -20.364 -20.238 30.411 1.00 89.81 565 VAL A N 1
ATOM 4524 C CA . VAL A 1 565 ? -21.445 -19.823 31.323 1.00 89.81 565 VAL A CA 1
ATOM 4525 C C . VAL A 1 565 ? -22.149 -18.544 30.855 1.00 89.81 565 VAL A C 1
ATOM 4527 O O . VAL A 1 565 ? -23.373 -18.429 30.942 1.00 89.81 565 VAL A O 1
ATOM 4530 N N . PHE A 1 566 ? -21.393 -17.592 30.315 1.00 91.62 566 PHE A N 1
ATOM 4531 C CA . PHE A 1 566 ? -21.870 -16.271 29.917 1.00 91.62 566 PHE A CA 1
ATOM 4532 C C . PHE A 1 566 ? -21.919 -16.111 28.396 1.00 91.62 566 PHE A C 1
ATOM 4534 O O . PHE A 1 566 ? -21.169 -16.733 27.644 1.00 91.62 566 PHE A O 1
ATOM 4541 N N . GLU A 1 567 ? -22.826 -15.257 27.930 1.00 89.75 567 GLU A N 1
ATOM 4542 C CA . GLU A 1 567 ? -22.778 -14.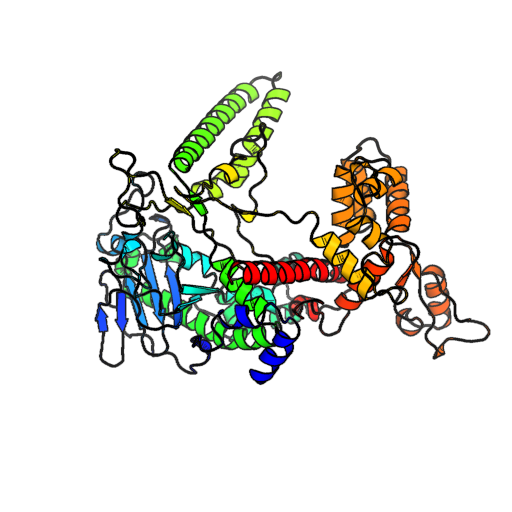694 26.585 1.00 89.75 567 GLU A CA 1
ATOM 4543 C C . GLU A 1 567 ? -21.549 -13.785 26.425 1.00 89.75 567 GLU A C 1
ATOM 4545 O O . GLU A 1 567 ? -20.934 -13.350 27.404 1.00 89.75 567 GLU A O 1
ATOM 4550 N N . LYS A 1 568 ? -21.202 -13.454 25.176 1.00 86.50 568 LYS A N 1
ATOM 4551 C CA . LYS A 1 568 ? -20.103 -12.526 24.892 1.00 86.50 568 LYS A CA 1
ATOM 4552 C C . LYS A 1 568 ? -20.335 -11.177 25.575 1.00 86.50 568 LYS A C 1
ATOM 4554 O O . LYS A 1 568 ? -21.425 -10.605 25.505 1.00 86.50 568 LYS A O 1
ATOM 4559 N N . GLY A 1 569 ? -19.283 -10.668 26.212 1.00 89.56 569 GLY A N 1
ATOM 4560 C CA . GLY A 1 569 ? -19.337 -9.400 26.928 1.00 89.56 569 GLY A CA 1
ATOM 4561 C C . GLY A 1 569 ? -19.558 -8.215 25.996 1.00 89.56 569 GLY A C 1
ATOM 4562 O O . GLY A 1 569 ? -19.017 -8.180 24.893 1.00 89.56 569 GLY A O 1
ATOM 4563 N N . LYS A 1 570 ? -20.305 -7.219 26.467 1.00 91.19 570 LYS A N 1
ATOM 4564 C CA . LYS A 1 570 ? -20.611 -5.984 25.743 1.00 91.19 570 LYS A CA 1
ATOM 4565 C C . LYS A 1 570 ? -20.196 -4.769 26.547 1.00 91.19 570 LYS A C 1
ATOM 4567 O O . LYS A 1 570 ? -20.402 -4.709 27.756 1.00 91.19 570 LYS A O 1
ATOM 4572 N N . TRP A 1 571 ? -19.636 -3.788 25.864 1.00 92.44 571 TRP A N 1
ATOM 4573 C CA . TRP A 1 571 ? -19.362 -2.465 26.397 1.00 92.44 571 TRP A CA 1
ATOM 4574 C C . TRP A 1 571 ? -20.670 -1.703 26.604 1.00 92.44 571 TRP A C 1
ATOM 4576 O O . TRP A 1 571 ? -21.522 -1.676 25.714 1.00 92.44 571 TRP A O 1
ATOM 4586 N N . ILE A 1 572 ? -20.837 -1.102 27.781 1.00 91.75 572 ILE A N 1
ATOM 4587 C CA . ILE A 1 572 ? -22.020 -0.326 28.166 1.00 91.75 572 ILE A CA 1
ATOM 4588 C C . ILE A 1 572 ? -21.573 0.918 28.944 1.00 91.75 572 ILE A C 1
ATOM 4590 O O . ILE A 1 572 ? -20.600 0.881 29.701 1.00 91.75 572 ILE A O 1
ATOM 4594 N N . GLY A 1 573 ? -22.310 2.018 28.774 1.00 89.88 573 GLY A N 1
ATOM 4595 C CA . GLY A 1 573 ? -22.173 3.234 29.581 1.00 89.88 573 GLY A CA 1
ATOM 4596 C C . GLY A 1 573 ? -21.137 4.243 29.084 1.00 89.88 573 GLY A C 1
ATOM 4597 O O . GLY A 1 573 ? -21.007 5.302 29.688 1.00 89.88 573 GLY A O 1
ATOM 4598 N N . GLY A 1 574 ? -20.425 3.949 27.995 1.00 91.94 574 GLY A N 1
ATOM 4599 C CA . GLY A 1 574 ? -19.519 4.887 27.338 1.00 91.94 574 GLY A CA 1
ATOM 4600 C C . GLY A 1 574 ? -20.114 5.481 26.060 1.00 91.94 574 GLY A C 1
ATOM 4601 O O . GLY A 1 574 ? -20.976 4.874 25.420 1.00 91.94 574 GLY A O 1
ATOM 4602 N N . SER A 1 575 ? -19.628 6.657 25.654 1.00 90.31 575 SER A N 1
ATOM 4603 C CA . SER A 1 575 ? -20.072 7.332 24.424 1.00 90.31 575 SER A CA 1
ATOM 4604 C C . SER A 1 575 ? -19.852 6.502 23.151 1.00 90.31 575 SER A C 1
ATOM 4606 O O . SER A 1 575 ? -20.623 6.621 22.204 1.00 90.31 575 SER A O 1
ATOM 4608 N N . GLU A 1 576 ? -18.816 5.662 23.139 1.00 91.75 576 GLU A N 1
ATOM 4609 C CA . GLU A 1 576 ? -18.342 4.837 22.017 1.00 91.75 576 GLU A CA 1
ATOM 4610 C C . GLU A 1 576 ? -18.697 3.354 22.165 1.00 91.75 576 GLU A C 1
ATOM 4612 O O . GLU A 1 576 ? -18.341 2.546 21.307 1.00 91.75 576 GLU A O 1
ATOM 4617 N N . SER A 1 577 ? -19.388 2.966 23.242 1.00 92.19 577 SER A N 1
ATOM 4618 C CA . SER A 1 577 ? -19.669 1.558 23.542 1.00 92.19 577 SER A CA 1
ATOM 4619 C C . SER A 1 577 ? -20.359 0.828 22.383 1.00 92.19 577 SER A C 1
ATOM 4621 O O . SER A 1 577 ? -19.996 -0.305 22.074 1.00 92.19 577 SER A O 1
ATOM 4623 N N . ALA A 1 578 ? -21.315 1.479 21.709 1.00 91.56 578 ALA A N 1
ATOM 4624 C CA . ALA A 1 578 ? -22.003 0.914 20.547 1.00 91.56 578 ALA A CA 1
ATOM 4625 C C . ALA A 1 578 ? -21.031 0.602 19.397 1.00 91.56 578 ALA A C 1
ATOM 4627 O O . ALA A 1 578 ? -21.039 -0.511 18.875 1.00 91.56 578 ALA A O 1
ATOM 4628 N N . MET A 1 579 ? -20.142 1.540 19.062 1.00 91.94 579 MET A N 1
ATOM 4629 C CA . MET A 1 579 ? -19.120 1.353 18.031 1.00 91.94 579 MET A CA 1
ATOM 4630 C C . MET A 1 579 ? -18.173 0.203 18.390 1.00 91.94 579 MET A C 1
ATOM 4632 O O . MET A 1 579 ? -18.020 -0.712 17.587 1.00 91.94 579 MET A O 1
ATOM 4636 N N . PHE A 1 580 ? -17.628 0.157 19.611 1.00 92.00 580 PHE A N 1
ATOM 4637 C CA . PHE A 1 580 ? -16.733 -0.937 20.012 1.00 92.00 580 PHE A CA 1
ATOM 4638 C C . PHE A 1 580 ? -17.406 -2.308 19.982 1.00 92.00 580 PHE A C 1
ATOM 4640 O O . PHE A 1 580 ? -16.786 -3.266 19.530 1.00 92.00 580 PHE A O 1
ATOM 4647 N N . ASN A 1 581 ? -18.663 -2.407 20.423 1.00 91.81 581 ASN A N 1
ATOM 4648 C CA . ASN A 1 581 ? -19.423 -3.655 20.328 1.00 91.81 581 ASN A CA 1
ATOM 4649 C C . ASN A 1 581 ? -19.577 -4.110 18.876 1.00 91.81 581 ASN A C 1
ATOM 4651 O O . ASN A 1 581 ? -19.406 -5.287 18.587 1.00 91.81 581 ASN A O 1
ATOM 4655 N N . SER A 1 582 ? -19.864 -3.172 17.976 1.00 91.81 582 SER A N 1
ATOM 4656 C CA . SER A 1 582 ? -20.069 -3.446 16.551 1.00 91.81 582 SER A CA 1
ATOM 4657 C C . SER A 1 582 ? -18.771 -3.886 15.872 1.00 91.81 582 SER A C 1
ATOM 4659 O O . SER A 1 582 ? -18.752 -4.859 15.125 1.00 91.81 582 SER A O 1
ATOM 4661 N N . LEU A 1 583 ? -17.659 -3.208 16.173 1.00 92.38 583 LEU A N 1
ATOM 4662 C CA . LEU A 1 583 ? -16.347 -3.574 15.643 1.00 92.38 583 LEU A CA 1
ATOM 4663 C C . LEU A 1 583 ? -15.857 -4.922 16.190 1.00 92.38 583 LEU A C 1
ATOM 4665 O O . LEU A 1 583 ? -15.321 -5.712 15.418 1.00 92.38 583 LEU A O 1
ATOM 4669 N N . GLU A 1 584 ? -16.043 -5.196 17.489 1.00 91.69 584 GLU A N 1
ATOM 4670 C CA . GLU A 1 584 ? -15.741 -6.506 18.094 1.00 91.69 584 GLU A CA 1
ATOM 4671 C C . GLU A 1 584 ? -16.604 -7.607 17.453 1.00 91.69 584 GLU A C 1
ATOM 4673 O O . GLU A 1 584 ? -16.079 -8.655 17.083 1.00 91.69 584 GLU A O 1
ATOM 4678 N N . GLU A 1 585 ? -17.896 -7.347 17.224 1.00 91.06 585 GLU A N 1
ATOM 4679 C CA . GLU A 1 585 ? -18.807 -8.298 16.580 1.00 91.06 585 GLU A CA 1
ATOM 4680 C C . GLU A 1 585 ? -18.360 -8.659 15.159 1.00 91.06 585 GLU A C 1
ATOM 4682 O O . GLU A 1 585 ? -18.298 -9.845 14.847 1.00 91.06 585 GLU A O 1
ATOM 4687 N N . ILE A 1 586 ? -17.988 -7.677 14.327 1.00 92.31 586 ILE A N 1
ATOM 4688 C CA . ILE A 1 586 ? -17.467 -7.916 12.968 1.00 92.31 586 ILE A CA 1
ATOM 4689 C C . ILE A 1 586 ? -16.117 -8.647 13.019 1.00 92.31 586 ILE A C 1
ATOM 4691 O O . ILE A 1 586 ? -15.907 -9.624 12.301 1.00 92.31 586 ILE A O 1
ATOM 4695 N N . ALA A 1 587 ? -15.198 -8.196 13.877 1.00 91.94 587 ALA A N 1
ATOM 4696 C CA . ALA A 1 587 ? -13.846 -8.746 13.987 1.00 91.94 587 ALA A CA 1
ATOM 4697 C C . ALA A 1 587 ? -13.816 -10.220 14.431 1.00 91.94 587 ALA A C 1
ATOM 4699 O O . ALA A 1 587 ? -12.874 -10.944 14.099 1.00 91.94 587 ALA A O 1
ATOM 4700 N N . GLU A 1 588 ? -14.822 -10.659 15.187 1.00 90.06 588 GLU A N 1
ATOM 4701 C CA . GLU A 1 588 ? -14.943 -12.020 15.716 1.00 90.06 588 GLU A CA 1
ATOM 4702 C C . GLU A 1 588 ? -15.819 -12.948 14.860 1.00 90.06 588 GLU A C 1
ATOM 4704 O O . GLU A 1 588 ? -16.050 -14.100 15.246 1.00 90.06 588 GLU A O 1
ATOM 4709 N N . GLN A 1 589 ? -16.320 -12.486 13.711 1.00 91.25 589 GLN A N 1
ATOM 4710 C CA . GLN A 1 589 ? -17.017 -13.359 12.766 1.00 91.25 589 GLN A CA 1
ATOM 4711 C C . GLN A 1 589 ? -16.084 -14.466 12.258 1.00 91.25 589 GLN A C 1
ATOM 4713 O O . GLN A 1 589 ? -14.863 -14.318 12.221 1.00 91.25 589 GLN A O 1
ATOM 4718 N N . LYS A 1 590 ? -16.667 -15.591 11.824 1.00 90.56 590 LYS A N 1
ATOM 4719 C CA . LYS A 1 590 ? -15.905 -16.682 11.193 1.00 90.56 590 LYS A CA 1
ATOM 4720 C C . LYS A 1 590 ? -15.201 -16.210 9.916 1.00 90.56 590 LYS A C 1
ATOM 4722 O O . LYS A 1 590 ? -14.099 -16.655 9.618 1.00 90.56 590 LYS A O 1
ATOM 4727 N N . GLU A 1 591 ? -15.852 -15.311 9.185 1.00 92.50 591 GLU A N 1
ATOM 4728 C CA . GLU A 1 591 ? -15.365 -14.723 7.941 1.00 92.50 591 GLU A CA 1
ATOM 4729 C C . GLU A 1 591 ? -15.506 -13.194 8.024 1.00 92.50 591 GLU A C 1
ATOM 4731 O O . GLU A 1 591 ? -16.445 -12.643 7.453 1.00 92.50 591 GLU A O 1
ATOM 4736 N N . PRO A 1 592 ? -14.634 -12.493 8.781 1.00 94.62 592 PRO A N 1
ATOM 4737 C CA . PRO A 1 592 ? -14.751 -11.051 8.962 1.00 94.62 592 PRO A CA 1
ATOM 4738 C C . PRO A 1 592 ? -14.694 -10.329 7.618 1.00 94.62 592 PRO A C 1
ATOM 4740 O O . PRO A 1 592 ? -13.730 -10.484 6.860 1.00 94.62 592 PRO A O 1
ATOM 4743 N N . ALA A 1 593 ? -15.714 -9.522 7.347 1.00 95.38 593 ALA A N 1
ATOM 4744 C CA . ALA A 1 593 ? -15.848 -8.743 6.127 1.00 95.38 593 ALA A CA 1
ATOM 4745 C C . ALA A 1 593 ? -16.152 -7.280 6.455 1.00 95.38 593 ALA A C 1
ATOM 4747 O O . ALA A 1 593 ? -16.765 -6.970 7.479 1.00 95.38 593 ALA A O 1
ATOM 4748 N N . THR A 1 594 ? -15.721 -6.367 5.588 1.00 94.81 594 THR A N 1
ATOM 4749 C CA . THR A 1 594 ? -16.115 -4.965 5.715 1.00 94.81 594 THR A CA 1
ATOM 4750 C C . THR A 1 594 ? -17.622 -4.807 5.486 1.00 94.81 594 THR A C 1
ATOM 4752 O O . THR A 1 594 ? -18.207 -5.535 4.682 1.00 94.81 594 THR A O 1
ATOM 4755 N N . PRO A 1 595 ? -18.275 -3.854 6.168 1.00 89.88 595 PRO A N 1
ATOM 4756 C CA . PRO A 1 595 ? -19.725 -3.702 6.084 1.00 89.88 595 PRO A CA 1
ATOM 4757 C C . PRO A 1 595 ? -20.218 -3.066 4.773 1.00 89.88 595 PRO A C 1
ATOM 4759 O O . PRO A 1 595 ? -21.413 -3.125 4.515 1.00 89.88 595 PRO A O 1
ATOM 4762 N N . PHE A 1 596 ? -19.336 -2.461 3.964 1.00 90.56 596 PHE A N 1
ATOM 4763 C CA . PHE A 1 596 ? -19.724 -1.715 2.757 1.00 90.56 596 PHE A CA 1
ATOM 4764 C C . PHE A 1 596 ? -19.571 -2.536 1.474 1.00 90.56 596 PHE A C 1
ATOM 4766 O O . PHE A 1 596 ? -20.535 -2.682 0.735 1.00 90.56 596 PHE A O 1
ATOM 4773 N N . LEU A 1 597 ? -18.379 -3.088 1.210 1.00 90.81 597 LEU A N 1
ATOM 4774 C CA . LEU A 1 597 ? -18.106 -3.869 -0.010 1.00 90.81 597 LEU A CA 1
ATOM 4775 C C . LEU A 1 597 ? -17.870 -5.365 0.252 1.00 90.81 597 LEU A C 1
ATOM 4777 O O . LEU A 1 597 ? -17.417 -6.082 -0.641 1.00 90.81 597 LEU A O 1
ATOM 4781 N N . HIS A 1 598 ? -18.130 -5.836 1.477 1.00 93.12 598 HIS A N 1
ATOM 4782 C CA . HIS A 1 598 ? -17.929 -7.229 1.895 1.00 93.12 598 HIS A CA 1
ATOM 4783 C C . HIS A 1 598 ? -16.507 -7.760 1.647 1.00 93.12 598 HIS A C 1
ATOM 4785 O O . HIS A 1 598 ? -16.290 -8.947 1.404 1.00 93.12 598 HIS A O 1
ATOM 4791 N N . SER A 1 599 ? -15.513 -6.878 1.752 1.00 94.94 599 SER A N 1
ATOM 4792 C CA . SER A 1 599 ? -14.100 -7.210 1.588 1.00 94.94 599 SER A CA 1
ATOM 4793 C C . SER A 1 599 ? -13.609 -8.019 2.785 1.00 94.94 599 SER A C 1
ATOM 4795 O O . SER A 1 599 ? -13.638 -7.522 3.911 1.00 94.94 599 SER A O 1
ATOM 4797 N N . ARG A 1 600 ? -13.142 -9.253 2.575 1.00 95.81 600 ARG A N 1
ATOM 4798 C CA . ARG A 1 600 ? -12.758 -10.156 3.674 1.00 95.81 600 ARG A CA 1
ATOM 4799 C C . ARG A 1 600 ? -11.344 -9.916 4.217 1.00 95.81 600 ARG A C 1
ATOM 4801 O O . ARG A 1 600 ? -10.418 -9.598 3.473 1.00 95.81 600 ARG A O 1
ATOM 4808 N N . LEU A 1 601 ? -11.158 -10.152 5.518 1.00 95.44 601 LEU A N 1
ATOM 4809 C CA . LEU A 1 601 ? -9.867 -10.086 6.221 1.00 95.44 601 LEU A CA 1
ATOM 4810 C C . LEU A 1 601 ? -8.868 -11.112 5.668 1.00 95.44 601 LEU A C 1
ATOM 4812 O O . LEU A 1 601 ? -9.275 -12.195 5.248 1.00 95.44 601 LEU A O 1
ATOM 4816 N N . SER A 1 602 ? -7.563 -10.811 5.688 1.00 94.75 602 SER A N 1
ATOM 4817 C CA . SER A 1 602 ? -6.543 -11.744 5.186 1.00 94.75 602 SER A CA 1
ATOM 4818 C C . SER A 1 602 ? -6.614 -13.101 5.894 1.00 94.75 602 SER A C 1
ATOM 4820 O O . SER A 1 602 ? -6.878 -13.185 7.095 1.00 94.75 602 SER A O 1
ATOM 4822 N N . ARG A 1 603 ? -6.318 -14.186 5.168 1.00 93.44 603 ARG A N 1
ATOM 4823 C CA . ARG A 1 603 ? -6.351 -15.567 5.685 1.00 93.44 603 ARG A CA 1
ATOM 4824 C C . ARG A 1 603 ? -5.512 -15.738 6.955 1.00 93.44 603 ARG A C 1
ATOM 4826 O O . ARG A 1 603 ? -5.896 -16.497 7.842 1.00 93.44 603 ARG A O 1
ATOM 4833 N N . ALA A 1 604 ? -4.387 -15.025 7.033 1.00 90.44 604 ALA A N 1
ATOM 4834 C CA . ALA A 1 604 ? -3.459 -15.070 8.159 1.00 90.44 604 ALA A CA 1
ATOM 4835 C C . ALA A 1 604 ? -4.061 -14.521 9.459 1.00 90.44 604 ALA A C 1
ATOM 4837 O O . ALA A 1 604 ? -3.765 -15.042 10.529 1.00 90.44 604 ALA A O 1
ATOM 4838 N N . LEU A 1 605 ? -4.886 -13.473 9.388 1.00 90.56 605 LEU A N 1
ATOM 4839 C CA . LEU A 1 605 ? -5.566 -12.924 10.564 1.00 90.56 605 LEU A CA 1
ATOM 4840 C C . LEU A 1 605 ? -6.947 -13.549 10.776 1.00 90.56 605 LEU A C 1
ATOM 4842 O O . LEU A 1 605 ? -7.377 -13.679 11.915 1.00 90.56 605 LEU A O 1
ATOM 4846 N N . GLU A 1 606 ? -7.636 -13.972 9.717 1.00 90.69 606 GLU A N 1
ATOM 4847 C CA . GLU A 1 606 ? -8.939 -14.637 9.816 1.00 90.69 606 GLU A CA 1
ATOM 4848 C C . GLU A 1 606 ? -8.864 -15.912 10.668 1.00 90.69 606 GLU A C 1
ATOM 4850 O O . GLU A 1 606 ? -9.661 -16.078 11.588 1.00 90.69 606 GLU A O 1
ATOM 4855 N N . LYS A 1 607 ? -7.858 -16.767 10.431 1.00 83.25 607 LYS A N 1
ATOM 4856 C CA . LYS A 1 607 ? -7.668 -18.029 11.171 1.00 83.25 607 LYS A CA 1
ATOM 4857 C C . LYS A 1 607 ? -7.108 -17.863 12.585 1.00 83.25 607 LYS A C 1
ATOM 4859 O O . LYS A 1 607 ? -7.066 -18.827 13.343 1.00 83.25 607 LYS A O 1
ATOM 4864 N N . GLU A 1 608 ? -6.652 -16.669 12.936 1.00 83.12 608 GLU A N 1
ATOM 4865 C CA . GLU A 1 608 ? -6.009 -16.409 14.216 1.00 83.12 608 GLU A CA 1
ATOM 4866 C C . GLU A 1 608 ? -7.062 -16.229 15.316 1.00 83.12 608 GLU A C 1
ATOM 4868 O O . GLU A 1 608 ? -7.882 -15.308 15.265 1.00 83.12 608 GLU A O 1
ATOM 4873 N N . THR A 1 609 ? -7.044 -17.110 16.312 1.00 78.06 609 THR A N 1
ATOM 4874 C CA . THR A 1 609 ? -8.022 -17.133 17.411 1.00 78.06 609 THR A CA 1
ATOM 4875 C C . THR A 1 609 ? -7.508 -16.463 18.680 1.00 78.06 609 THR A C 1
ATOM 4877 O O . THR A 1 609 ? -8.281 -16.245 19.610 1.00 78.06 609 THR A O 1
ATOM 4880 N N . ASN A 1 610 ? -6.223 -16.105 18.741 1.00 81.62 610 ASN A N 1
ATOM 4881 C CA . ASN A 1 610 ? -5.656 -15.478 19.924 1.00 81.62 610 ASN A CA 1
ATOM 4882 C C . ASN A 1 610 ? -6.194 -14.047 20.112 1.00 81.62 610 ASN A C 1
ATOM 4884 O O . ASN A 1 610 ? -6.013 -13.185 19.245 1.00 81.62 610 ASN A O 1
ATOM 4888 N N . GLU A 1 611 ? -6.781 -13.774 21.284 1.00 77.75 611 GLU A N 1
ATOM 4889 C CA . GLU A 1 611 ? -7.334 -12.462 21.659 1.00 77.75 611 GLU A CA 1
ATOM 4890 C C . GLU A 1 611 ? -6.323 -11.311 21.500 1.00 77.75 611 GLU A C 1
ATOM 4892 O O . GLU A 1 611 ? -6.719 -10.168 21.268 1.00 77.75 611 GLU A O 1
ATOM 4897 N N . LYS A 1 612 ? -5.010 -11.593 21.531 1.00 82.81 612 LYS A N 1
ATOM 4898 C CA . LYS A 1 612 ? -3.957 -10.588 21.303 1.00 82.81 612 LYS A CA 1
ATOM 4899 C C . LYS A 1 612 ? -4.070 -9.866 19.954 1.00 82.81 612 LYS A C 1
ATOM 4901 O O . LYS A 1 612 ? -3.575 -8.748 19.832 1.00 82.81 612 LYS A O 1
ATOM 4906 N N . TYR A 1 613 ? -4.705 -10.482 18.954 1.00 86.44 613 TYR A N 1
ATOM 4907 C CA . TYR A 1 613 ? -4.906 -9.888 17.630 1.00 86.44 613 TYR A CA 1
ATOM 4908 C C . TYR A 1 613 ? -6.260 -9.202 17.463 1.00 86.44 613 TYR A C 1
ATOM 4910 O O . TYR A 1 613 ? -6.477 -8.556 16.438 1.00 86.44 613 TYR A O 1
ATOM 4918 N N . LEU A 1 614 ? -7.158 -9.282 18.450 1.00 88.06 614 LEU A N 1
ATOM 4919 C CA . LEU A 1 614 ? -8.450 -8.601 18.394 1.00 88.06 614 LEU A CA 1
ATOM 4920 C C . LEU A 1 614 ? -8.299 -7.086 18.139 1.00 88.06 614 LEU A C 1
ATOM 4922 O O . LEU A 1 614 ? -8.976 -6.589 17.240 1.00 88.06 614 LEU A O 1
ATOM 4926 N N . PRO A 1 615 ? -7.364 -6.351 18.785 1.00 88.44 615 PRO A N 1
ATOM 4927 C CA . PRO A 1 615 ? -7.111 -4.948 18.445 1.00 88.44 615 PRO A CA 1
ATOM 4928 C C . PRO A 1 615 ? -6.726 -4.740 16.974 1.00 88.44 615 PRO A C 1
ATOM 4930 O O . PRO A 1 615 ? -7.187 -3.800 16.335 1.00 88.44 615 PRO A O 1
ATOM 4933 N N . THR A 1 616 ? -5.916 -5.642 16.406 1.00 90.06 616 THR A N 1
ATOM 4934 C CA . THR A 1 616 ? -5.523 -5.594 14.990 1.00 90.06 616 THR A CA 1
ATOM 4935 C C . THR A 1 616 ? -6.713 -5.836 14.065 1.00 90.06 616 THR A C 1
ATOM 4937 O O . THR A 1 616 ? -6.844 -5.134 13.065 1.00 90.06 616 THR A O 1
ATOM 4940 N N . LYS A 1 617 ? -7.599 -6.784 14.400 1.00 92.19 617 LYS A N 1
ATOM 4941 C CA . LYS A 1 617 ? -8.821 -7.055 13.629 1.00 92.19 617 LYS A CA 1
ATOM 4942 C C . LYS A 1 617 ? -9.807 -5.887 13.696 1.00 92.19 617 LYS A C 1
ATOM 4944 O O . LYS A 1 617 ? -10.308 -5.474 12.659 1.00 92.19 617 LYS A O 1
ATOM 4949 N N . ILE A 1 618 ? -10.023 -5.303 14.877 1.00 91.19 618 ILE A N 1
ATOM 4950 C CA . ILE A 1 618 ? -10.861 -4.104 15.067 1.00 91.19 618 ILE A CA 1
ATOM 4951 C C . ILE A 1 618 ? -10.337 -2.940 14.221 1.00 91.19 618 ILE A C 1
ATOM 4953 O O . ILE A 1 618 ? -11.096 -2.314 13.485 1.00 91.19 618 ILE A O 1
ATOM 4957 N N . ASN A 1 619 ? -9.027 -2.683 14.288 1.00 90.88 619 ASN A N 1
ATOM 4958 C CA . ASN A 1 619 ? -8.384 -1.654 13.478 1.00 90.88 619 ASN A CA 1
ATOM 4959 C C . ASN A 1 619 ? -8.588 -1.924 11.975 1.00 90.88 619 ASN A C 1
ATOM 4961 O O . ASN A 1 619 ? -8.946 -1.026 11.215 1.00 90.88 619 ASN A O 1
ATOM 4965 N N . TRP A 1 620 ? -8.441 -3.183 11.553 1.00 94.12 620 TRP A N 1
ATOM 4966 C CA . TRP A 1 620 ? -8.703 -3.578 10.174 1.00 94.12 620 TRP A CA 1
ATOM 4967 C C . TRP A 1 620 ? -10.136 -3.272 9.731 1.00 94.12 620 TRP A C 1
ATOM 4969 O O . TRP A 1 620 ? -10.289 -2.758 8.629 1.00 94.12 620 TRP A O 1
ATOM 4979 N N . VAL A 1 621 ? -11.162 -3.510 10.558 1.00 94.00 621 VAL A N 1
ATOM 4980 C CA . VAL A 1 621 ? -12.563 -3.239 10.177 1.00 94.00 621 VAL A CA 1
ATOM 4981 C C . VAL A 1 621 ? -12.741 -1.780 9.752 1.00 94.00 621 VAL A C 1
ATOM 4983 O O . VAL A 1 621 ? -13.274 -1.526 8.675 1.00 94.00 621 VAL A O 1
ATOM 4986 N N . VAL A 1 622 ? -12.243 -0.827 10.547 1.00 93.00 622 VAL A N 1
ATOM 4987 C CA . VAL A 1 622 ? -12.371 0.612 10.253 1.00 93.00 622 VAL A CA 1
ATOM 4988 C C . VAL A 1 622 ? -11.503 1.016 9.062 1.00 93.00 622 VAL A C 1
ATOM 4990 O O . VAL A 1 622 ? -11.992 1.643 8.124 1.00 93.00 622 VAL A O 1
ATOM 4993 N N . GLN A 1 623 ? -10.223 0.635 9.061 1.00 93.62 623 GLN A N 1
ATOM 4994 C CA . GLN A 1 623 ? -9.293 1.064 8.014 1.00 93.62 623 GLN A CA 1
ATOM 4995 C C . GLN A 1 623 ? -9.631 0.466 6.650 1.00 93.62 623 GLN A C 1
ATOM 4997 O O . GLN A 1 623 ? -9.548 1.158 5.640 1.00 93.62 623 GLN A O 1
ATOM 5002 N N . SER A 1 624 ? -10.014 -0.810 6.623 1.00 95.44 624 SER A N 1
ATOM 5003 C CA . SER A 1 624 ? -10.429 -1.507 5.409 1.00 95.44 624 SER A CA 1
ATOM 5004 C C . SER A 1 624 ? -11.767 -0.954 4.912 1.00 95.44 624 SER A C 1
ATOM 5006 O O . SER A 1 624 ? -11.931 -0.757 3.715 1.00 95.44 624 SER A O 1
ATOM 5008 N N . ALA A 1 625 ? -12.702 -0.612 5.803 1.00 94.62 625 ALA A N 1
ATOM 5009 C CA . ALA A 1 625 ? -13.919 0.093 5.409 1.00 94.62 625 ALA A CA 1
ATOM 5010 C C . ALA A 1 625 ? -13.638 1.493 4.828 1.00 94.62 625 ALA A C 1
ATOM 5012 O O . ALA A 1 625 ? -14.295 1.903 3.881 1.00 94.62 625 ALA A O 1
ATOM 5013 N N . ALA A 1 626 ? -12.638 2.222 5.327 1.00 94.19 626 ALA A N 1
ATOM 5014 C CA . ALA A 1 626 ? -12.232 3.491 4.715 1.00 94.19 626 ALA A CA 1
ATOM 5015 C C . ALA A 1 626 ? -11.684 3.310 3.288 1.00 94.19 626 ALA A C 1
ATOM 5017 O O . ALA A 1 626 ? -11.941 4.143 2.419 1.00 94.19 626 ALA A O 1
ATOM 5018 N N . VAL A 1 627 ? -10.993 2.196 3.020 1.00 95.56 627 VAL A N 1
ATOM 5019 C CA . VAL A 1 627 ? -10.552 1.832 1.663 1.00 95.56 627 VAL A CA 1
ATOM 5020 C C . VAL A 1 627 ? -11.743 1.523 0.749 1.00 95.56 627 VAL A C 1
ATOM 5022 O O . VAL A 1 627 ? -11.722 1.915 -0.413 1.00 95.56 627 VAL A O 1
ATOM 5025 N N . ASP A 1 628 ? -12.810 0.904 1.263 1.00 94.44 628 ASP A N 1
ATOM 5026 C CA . ASP A 1 628 ? -14.049 0.714 0.493 1.00 94.44 628 ASP A CA 1
ATOM 5027 C C . ASP A 1 628 ? -14.630 2.053 0.012 1.00 94.44 628 ASP A C 1
ATOM 5029 O O . ASP A 1 628 ? -14.961 2.198 -1.164 1.00 94.44 628 ASP A O 1
ATOM 5033 N N . PHE A 1 629 ? -14.694 3.056 0.895 1.00 91.94 629 PHE A N 1
ATOM 5034 C CA . PHE A 1 629 ? -15.128 4.407 0.524 1.00 91.94 629 PHE A CA 1
ATOM 5035 C C . PHE A 1 629 ? -14.200 5.057 -0.497 1.00 91.94 629 PHE A C 1
ATOM 5037 O O . PHE A 1 629 ? -14.685 5.679 -1.436 1.00 91.94 629 PHE A O 1
ATOM 5044 N N . LEU A 1 630 ? -12.882 4.916 -0.333 1.00 91.62 630 LEU A N 1
ATOM 5045 C CA . LEU A 1 630 ? -11.918 5.444 -1.297 1.00 91.62 630 LEU A CA 1
ATOM 5046 C C . LEU A 1 630 ? -12.158 4.856 -2.691 1.00 91.62 630 LEU A C 1
ATOM 5048 O O . LEU A 1 630 ? -12.217 5.604 -3.660 1.00 91.62 630 LEU A O 1
ATOM 5052 N N . HIS A 1 631 ? -12.350 3.539 -2.791 1.00 90.06 631 HIS A N 1
ATOM 5053 C CA . HIS A 1 631 ? -12.649 2.889 -4.064 1.00 90.06 631 HIS A CA 1
ATOM 5054 C C . HIS A 1 631 ? -13.948 3.412 -4.684 1.00 90.06 631 HIS A C 1
ATOM 5056 O O . HIS A 1 631 ? -13.970 3.719 -5.869 1.00 90.06 631 HIS A O 1
ATOM 5062 N N . LEU A 1 632 ? -15.012 3.577 -3.893 1.00 88.44 632 LEU A N 1
ATOM 5063 C CA . LEU A 1 632 ? -16.272 4.143 -4.381 1.00 88.44 632 LEU A CA 1
ATOM 5064 C C . LEU A 1 632 ? -16.119 5.595 -4.861 1.00 88.44 632 LEU A C 1
ATOM 5066 O O . LEU A 1 632 ? -16.649 5.942 -5.913 1.00 88.44 632 LEU A O 1
ATOM 5070 N N . ILE A 1 633 ? -15.370 6.427 -4.128 1.00 86.38 633 ILE A N 1
ATOM 5071 C CA . ILE A 1 633 ? -15.109 7.823 -4.504 1.00 86.38 633 ILE A CA 1
ATOM 5072 C C . ILE A 1 633 ? -14.335 7.883 -5.821 1.00 86.38 633 ILE A C 1
ATOM 5074 O O . ILE A 1 633 ? -14.754 8.599 -6.726 1.00 86.38 633 ILE A O 1
ATOM 5078 N N . LEU A 1 634 ? -13.252 7.110 -5.954 1.00 83.94 634 LEU A N 1
ATOM 5079 C CA . LEU A 1 634 ? -12.455 7.071 -7.183 1.00 83.94 634 LEU A CA 1
ATOM 5080 C C . LEU A 1 634 ? -13.328 6.725 -8.391 1.00 83.94 634 LEU A C 1
ATOM 5082 O O . LEU A 1 634 ? -13.301 7.434 -9.390 1.00 83.94 634 LEU A O 1
ATOM 5086 N N . LEU A 1 635 ? -14.173 5.702 -8.265 1.00 77.88 635 LEU A N 1
ATOM 5087 C CA . LEU A 1 635 ? -15.061 5.295 -9.352 1.00 77.88 635 LEU A CA 1
ATOM 5088 C C . LEU A 1 635 ? -16.104 6.361 -9.677 1.00 77.88 635 LEU A C 1
ATOM 5090 O O . LEU A 1 635 ? -16.405 6.553 -10.843 1.00 77.88 635 LEU A O 1
ATOM 5094 N N . SER A 1 636 ? -16.616 7.080 -8.676 1.00 79.38 636 SER A N 1
ATOM 5095 C CA . SER A 1 636 ? -17.596 8.152 -8.898 1.00 79.38 636 SER A CA 1
ATOM 5096 C C . SER A 1 636 ? -17.025 9.404 -9.569 1.00 79.38 636 SER A C 1
ATOM 5098 O O . SER A 1 636 ? -17.788 10.167 -10.150 1.00 79.38 636 SER A O 1
ATOM 5100 N N . VAL A 1 637 ? -15.714 9.641 -9.448 1.00 75.31 637 VAL A N 1
ATOM 5101 C CA . VAL A 1 637 ? -15.029 10.804 -10.039 1.00 75.31 637 VAL A CA 1
ATOM 5102 C C . VAL A 1 637 ? -14.565 10.511 -11.465 1.00 75.31 637 VAL A C 1
ATOM 5104 O O . VAL A 1 637 ? -14.514 11.419 -12.287 1.00 75.31 637 VAL A O 1
ATOM 5107 N N . ILE A 1 638 ? -14.212 9.255 -11.747 1.00 63.62 638 ILE A N 1
ATOM 5108 C CA . ILE A 1 638 ? -13.690 8.814 -13.048 1.00 63.62 638 ILE A CA 1
ATOM 5109 C C . ILE A 1 638 ? -14.822 8.592 -14.066 1.00 63.62 638 ILE A C 1
ATOM 5111 O O . ILE A 1 638 ? -14.589 8.681 -15.269 1.00 63.62 638 ILE A O 1
ATOM 5115 N N . THR A 1 639 ? -16.047 8.331 -13.597 1.00 43.75 639 THR A N 1
ATOM 5116 C CA . THR A 1 639 ? -17.254 8.212 -14.435 1.00 43.75 639 THR A CA 1
ATOM 5117 C C . THR A 1 639 ? -18.042 9.508 -14.538 1.00 43.75 639 THR A C 1
ATOM 5119 O O . THR A 1 639 ? -18.579 9.778 -15.634 1.00 43.75 639 THR A O 1
#

InterPro domains:
  IPR001098 DNA-directed DNA polymerase, family A, palm domain [SM00482] (404-639)
  IPR002297 DNA-directed DNA-polymerase, family A, mitochondria [PR00867] (147-161)
  IPR002297 DNA-directed DNA-polymerase, family A, mitochondria [PR00867] (267-276)
  IPR002297 DNA-directed DNA-polymerase, family A, mitochondria [PTHR10267] (311-636)
  IPR012337 Ribonuclease H-like superfamily [SSF53098] (142-272)
  IPR019760 DNA-directed DNA polymerase, family A, conserved site [PS00447] (478-497)
  IPR041336 DNA mitochondrial polymerase, exonuclease domain [PF18136] (33-269)
  IPR043502 DNA/RNA polymerase superfamily [SSF56672] (329-637)

Sequence (639 aa):
MMNILSIKKELADFGILTDRISNIPNADISIPTLEDKIPSIPNNFVFNQGWTRYSNSGYESVEYPQEDGLIFDVEVCMKNGPLPTLATAVSKTSWYSWVSKHLIDGTSLNFMKKPLTPDVMIPLESSKNDYELNLNRSQDIKKIIVGHNVSFDRVRVKEQYWQNENSTKFLDTMSLHICISGTSSYQRTILKSKHSDTTNEQLHSISSLNNLADVYKLYCGTELIKTNRDIFINGELQDIKKHFNESMLYCALDVVATHKVLKKIFPMFLERFPHFATLAGMLELGSSYLPVNYNWKRYLEEAETTHDDLNLEKNVLEGIDMCATRILKISKMCSYWKNNRDRIMSQLVIWLDSKNMHFSAIKNNSFLNCGAIIPQVVASGTVTRRAVEATWMTASNTDRERIGSELRAMIHAPLNYCIVGADVDSQELWIASIIGDSFSKVVKIQGGTPFSWMTLIGNKSQCTDMHSVTAKAVGISRDEAKIINYARIYGAGQKFAERLLKQFNPIMSDKEAALKSKKMFLMTKGQKFYRLKKFYISEEFIDKLYTESECLKISKLHNKSRDEVFEKGKWIGGSESAMFNSLEEIAEQKEPATPFLHSRLSRALEKETNEKYLPTKINWVVQSAAVDFLHLILLSVIT

Organism: NCBI:txid326594

Foldseek 3Di:
DPPLVVLLVVVCVVVVCNVQCPVVPPPPQVAQLVQPDWDDDDPFDDQDAAKWKQAPVGIDHDQADDDQYKEKDFFAQVVLALATAKMWITHSTITMIHGFPCLVVVDRPPPVPDFAALPRAHEHQDGPPDAQQPCPPRQPRQHEYEYALCLSVLQRYSCLWFPDDHSYWYHHLLLLQCQAANDDPVLVVLQVDPDDDVLSVVSLQFHFDRDLQSLLCNQVVDGDDQPPPVCSVPNGSVSCVVCVRVNVVNNVSNSVSSSSSCSRRVVVSCVQQVNCLLVQLLRVLSSDKFKFWPVLVVLLVVLVVVLVVLVVVLVVCVVPPPCVVVNVLSCQAAVVCVVCVVVSVSFDKHWYFPRNDNDPDDPDDPGTTIIMTRFSWSCQPHLLRHIDTDHVVPQADDDPSYRPSCVVVRRDAPPPDDDDDDDDPPLLLLLLQLLLLCQDPPHVDQCPFLSSVLVPVNDPVVLSHPLSVLCVQLVHDSVLSVVVVVCVLLPDDLVVQLVSVCVRPVVDDSVSSSVSSVSSCCQAQNFKWWFFDPVQDDPVRHTDTHHPVVLVVVCVVVVHDSVVTIDDIFGDNYRSRSSVRSLLVLLPDLFRAAPQSRNTRHPSSSPDPDPVCSSVSSNSNSSSNSSVVSSVVSSVVVD